Protein AF-A0A831WM06-F1 (afdb_monomer)

Nearest PDB structures (foldseek):
  4fhd-assembly1_A  TM=7.024E-01  e=6.783E-10  Geobacillus thermodenitrificans NG80-2
  4rh1-assembly1_A  TM=7.070E-01  e=7.571E-10  Geobacillus thermodenitrificans NG80-2
  4fhg-assembly1_A  TM=7.073E-01  e=1.242E-09  Geobacillus thermodenitrificans NG80-2
  4k9r-assembly1_A  TM=7.103E-01  e=2.273E-09  Geobacillus thermodenitrificans NG80-2
  3eeg-assembly1_A  TM=6.168E-01  e=1.457E-01  Cytophaga hutchinsonii ATCC 33406

pLDDT: mean 89.53, std 11.98, range [38.84, 98.44]

Solvent-accessible surface area (backbone atoms only — not comparable to full-atom values): 22049 Å² total; per-residue (Å²): 106,86,78,73,50,74,66,76,64,57,52,45,30,41,37,32,29,42,88,20,47,67,69,46,52,77,69,42,55,70,68,46,56,49,50,33,30,75,73,68,20,27,35,32,29,44,26,91,57,49,72,92,47,45,65,55,21,56,73,26,72,33,48,74,40,80,60,60,76,79,57,75,69,65,45,64,75,54,41,71,73,63,79,57,91,80,72,72,62,52,24,73,77,70,74,40,61,41,84,44,26,29,65,30,27,39,32,41,37,54,52,86,55,81,35,62,44,52,44,28,62,74,71,74,38,53,65,68,52,32,29,72,74,53,51,44,63,64,42,39,35,39,56,56,50,45,46,48,71,31,60,40,64,81,34,59,55,45,70,50,46,50,39,45,21,28,42,37,39,56,43,52,60,31,47,57,53,41,57,65,36,65,75,49,35,52,43,46,74,72,48,44,34,42,29,36,30,85,60,31,46,48,40,35,70,63,29,51,60,68,38,44,54,55,45,46,44,75,64,52,50,64,48,46,29,34,40,32,30,60,34,59,59,56,68,35,69,54,45,46,55,58,52,65,75,32,87,34,57,41,41,30,44,42,58,57,84,53,61,96,48,27,75,50,47,58,73,94,62,95,62,83,63,34,72,60,46,27,56,42,37,76,72,71,46,61,52,36,34,28,40,50,59,38,39,87,93,74,58,61,51,68,66,61,48,45,56,52,49,49,48,39,44,77,17,72,39,49,37,41,33,34,26,48,48,56,48,31,66,34,22,46,63,49,26,49,80,75,38,46,72,57,36,53,58,74,50,59,68,42,71,36,72,58,90,84,27,28,22,60,39,68,69,60,50,53,54,51,45,51,53,51,34,54,50,32,55,78,66,71,32,41,26,20,68,39,56,50,79,68,64,78,57,42,74,82,46,40,75,44,64,38,81,52,33,42,77,53,68,74,116

Mean predicted aligned error: 5.41 Å

Radius of gyration: 21.24 Å; Cα contacts (8 Å, |Δi|>4): 757; chains: 1; bounding box: 47×43×59 Å

Secondary structure (DSSP, 8-state):
-----GGGG--SEEEEEGGGHHHHHTTS-HHHHHHHHHTT-EEEEESS--GGGHHHHHHTT--EE---HHHHT--HHHHHHH----S--HHHHHT--TTTHHHHEEEEEE--S-SEEEHHHHTT--HHHHHHHH-----EEE-SEES-TT-BTT-TT---TTS-EEEEETHHHHHHHHHHSHHHHHHHHTTPPEEE-SSS-TTSHHHHHTTHHHHHHHHHTTS-EEEEE--GGGGSHHHHHHHHT-TTEEEEEE--S-GGGBTTS--S-SS--HHHHHHHHHTT--EEEEEEEE-TTTS--HHHHHHHHHHHHHTT--EEEEEE--B-HHHHHHHHTT-HHHHHHHHTT--EEETTEEES-HHHHHHHHHHHHHHHHHTT-EEEE-SSS-GGGGGGT-SS--TTSGGGG--

Foldseek 3Di:
DPADAPVNLQAQEEEEECVQQVLVCVQHPPVSLQVSLVVLRAYEYEDDDPPPCVVSNVSSVHYYHYFDPVLLQQDVLNCVVPVDPPRDQQCVVVVHDLLCQANHYEYEHEDPDAQKDQPCVSVVHDQVVCCVQKVDLFGIEGEQWQAASQQQLLQPLHQASSDYTYGHRVSLVSLLVNCPPPVNVVVLVVQFAYEYCPRYACQQSVNVSSVVVVSNCVRCAQRQYEYEHQAPNCLPPVNLVSQVNYDRYAYEHEDALVVVRRRRHHDDDSADPLVSLLVSVVSPHQYEYENPADFPPPRLDLVNLLVNVVSCVSSVHQEYEYHHRKAAPNSCVHCCVPPVVVSCRRCPQQDDDRPRITTHDQVVVLVSLVSNQVSSVVSNHFYAYDIHHNNPCRVVRGPAYDSSHSVNRPD

Structure (mmCIF, N/CA/C/O backbone):
data_AF-A0A831WM06-F1
#
_entry.id   AF-A0A831WM06-F1
#
loop_
_atom_site.group_PDB
_atom_site.id
_atom_site.type_symbol
_atom_site.label_atom_id
_atom_site.label_alt_id
_atom_site.label_comp_id
_atom_site.label_asym_id
_atom_site.label_entity_id
_atom_site.label_seq_id
_atom_site.pdbx_PDB_ins_code
_atom_site.Cartn_x
_atom_site.Cartn_y
_atom_site.Cartn_z
_atom_site.occupancy
_atom_site.B_iso_or_equiv
_atom_site.auth_seq_id
_atom_site.auth_comp_id
_atom_site.auth_asym_id
_atom_site.auth_atom_id
_atom_site.pdbx_PDB_model_num
ATOM 1 N N . MET A 1 1 ? -14.985 -14.103 0.665 1.00 51.50 1 MET A N 1
ATOM 2 C CA . MET A 1 1 ? -13.987 -14.409 1.704 1.00 51.50 1 MET A CA 1
ATOM 3 C C . MET A 1 1 ? -14.673 -14.985 2.938 1.00 51.50 1 MET A C 1
ATOM 5 O O . MET A 1 1 ? -15.662 -14.422 3.384 1.00 51.50 1 MET A O 1
ATOM 9 N N . LYS A 1 2 ? -14.197 -16.119 3.465 1.00 45.69 2 LYS A N 1
ATOM 10 C CA . LYS A 1 2 ? -14.584 -16.588 4.807 1.00 45.69 2 LYS A CA 1
ATOM 11 C C . LYS A 1 2 ? -14.132 -15.485 5.777 1.00 45.69 2 LYS A C 1
ATOM 13 O O . LYS A 1 2 ? -12.952 -15.149 5.737 1.00 45.69 2 LYS A O 1
ATOM 18 N N . GLU A 1 3 ? -15.076 -14.856 6.477 1.00 73.81 3 GLU A N 1
ATOM 19 C CA . GLU A 1 3 ? -14.891 -13.639 7.287 1.00 73.81 3 GLU A CA 1
ATOM 20 C C . GLU A 1 3 ? -13.605 -13.729 8.115 1.00 73.81 3 GLU A C 1
ATOM 22 O O . GLU A 1 3 ? -13.496 -14.591 8.989 1.00 73.81 3 GLU A O 1
ATOM 27 N N . LEU A 1 4 ? -12.606 -12.893 7.796 1.00 89.38 4 LEU A N 1
ATOM 28 C CA . LEU A 1 4 ? -11.476 -12.707 8.704 1.00 89.38 4 LEU A CA 1
ATOM 29 C C . LEU A 1 4 ? -12.058 -12.210 10.020 1.00 89.38 4 LEU A C 1
ATOM 31 O O . LEU A 1 4 ? -12.845 -11.269 10.006 1.00 89.38 4 LEU A O 1
ATOM 35 N N . LYS A 1 5 ? -11.646 -12.814 11.126 1.00 92.44 5 LYS A N 1
ATOM 36 C CA . LYS A 1 5 ? -12.000 -12.344 12.460 1.00 92.44 5 LYS A CA 1
ATOM 37 C C . LYS A 1 5 ? -10.892 -11.485 13.036 1.00 92.44 5 LYS A C 1
ATOM 39 O O . LYS A 1 5 ? -9.733 -11.577 12.617 1.00 92.44 5 LYS A O 1
ATOM 44 N N . LEU A 1 6 ? -11.217 -10.710 14.065 1.00 93.25 6 LEU A N 1
ATOM 45 C CA . LEU A 1 6 ? -10.243 -9.879 14.777 1.00 93.25 6 LEU A CA 1
ATOM 46 C C . LEU A 1 6 ? -8.982 -10.654 15.218 1.00 93.25 6 LEU A C 1
ATOM 48 O O . LEU A 1 6 ? -7.863 -10.145 15.134 1.00 93.25 6 LEU A O 1
ATOM 52 N N . GLU A 1 7 ? -9.143 -11.909 15.644 1.00 91.31 7 GLU A N 1
ATOM 53 C CA . GLU A 1 7 ? -8.046 -12.790 16.068 1.00 91.31 7 GLU A CA 1
ATOM 54 C C . GLU A 1 7 ? -7.125 -13.245 14.918 1.00 91.31 7 GLU A C 1
ATOM 56 O O . GLU A 1 7 ? -5.919 -13.414 15.122 1.00 91.31 7 GLU A O 1
ATOM 61 N N . ASP A 1 8 ? -7.636 -13.340 13.683 1.00 92.25 8 ASP A N 1
ATOM 62 C CA . ASP A 1 8 ? -6.863 -13.748 12.496 1.00 92.25 8 ASP A CA 1
ATOM 63 C C . ASP A 1 8 ? -5.811 -12.710 12.075 1.00 92.25 8 ASP A C 1
ATOM 65 O O . ASP A 1 8 ? -4.903 -12.998 11.270 1.00 92.25 8 ASP A O 1
ATOM 69 N N . LEU A 1 9 ? -5.939 -11.489 12.606 1.00 93.88 9 LEU A N 1
ATOM 70 C CA . LEU A 1 9 ? -5.010 -10.388 12.392 1.00 93.88 9 LEU A CA 1
ATOM 71 C C . LEU A 1 9 ? -3.687 -10.588 13.148 1.00 93.88 9 LEU A C 1
ATOM 73 O O . LEU A 1 9 ? -2.665 -10.046 12.725 1.00 93.88 9 LEU A O 1
ATOM 77 N N . GLY A 1 10 ? -3.678 -11.397 14.215 1.00 93.75 10 GLY A N 1
ATOM 78 C CA . GLY A 1 10 ? -2.463 -11.803 14.931 1.00 93.75 10 GLY A CA 1
ATOM 79 C C . GLY A 1 10 ? -1.869 -10.758 15.883 1.00 93.75 10 GLY A C 1
ATOM 80 O O . GLY A 1 10 ? -0.725 -10.910 16.316 1.00 93.75 10 GLY A O 1
ATOM 81 N N . TYR A 1 11 ? -2.618 -9.707 16.219 1.00 95.69 11 TYR A N 1
ATOM 82 C CA . TYR A 1 11 ? -2.205 -8.719 17.219 1.00 95.69 11 TYR A CA 1
ATOM 83 C C . TYR A 1 11 ? -2.489 -9.225 18.636 1.00 95.69 11 TYR A C 1
ATOM 85 O O . TYR A 1 11 ? -3.432 -9.973 18.860 1.00 95.69 11 TYR A O 1
ATOM 93 N N . ARG A 1 12 ? -1.673 -8.809 19.609 1.00 95.88 12 ARG A N 1
ATOM 94 C CA . ARG A 1 12 ? -1.867 -9.115 21.042 1.00 95.88 12 ARG A CA 1
ATOM 95 C C . ARG A 1 12 ? -2.475 -7.954 21.810 1.00 95.88 12 ARG A C 1
ATOM 97 O O . ARG A 1 12 ? -3.015 -8.138 22.897 1.00 95.88 12 ARG A O 1
ATOM 104 N N . VAL A 1 13 ? -2.333 -6.751 21.270 1.00 95.31 13 VAL A N 1
ATOM 105 C CA . VAL A 1 13 ? -2.811 -5.518 21.871 1.00 95.31 13 VAL A CA 1
ATOM 106 C C . VAL A 1 13 ? -3.578 -4.738 20.816 1.00 95.31 13 VAL A C 1
ATOM 108 O O . VAL A 1 13 ? -3.071 -4.514 19.717 1.00 95.31 13 VAL A O 1
ATOM 111 N N . ILE A 1 14 ? -4.783 -4.310 21.168 1.00 96.56 14 ILE A N 1
ATOM 112 C CA . ILE A 1 14 ? -5.568 -3.364 20.382 1.00 96.56 14 ILE A CA 1
ATOM 113 C C . ILE A 1 14 ? -5.686 -2.087 21.199 1.00 96.56 14 ILE A C 1
ATOM 115 O O . ILE A 1 14 ? -6.052 -2.119 22.373 1.00 96.56 14 ILE A O 1
ATOM 119 N N . VAL A 1 15 ? -5.339 -0.967 20.579 1.00 94.25 15 VAL A N 1
ATOM 120 C CA . VAL A 1 15 ? -5.447 0.369 21.165 1.00 94.25 15 VAL A CA 1
ATOM 121 C C . VAL A 1 15 ? -6.428 1.149 20.306 1.00 94.25 15 VAL A C 1
ATOM 123 O O . VAL A 1 15 ? -6.262 1.174 19.091 1.00 94.25 15 VAL A O 1
ATOM 126 N N . ILE A 1 16 ? -7.444 1.760 20.908 1.00 93.88 16 ILE A N 1
ATOM 127 C CA . ILE A 1 16 ? -8.524 2.443 20.185 1.00 93.88 16 ILE A CA 1
ATOM 128 C C . ILE A 1 16 ? -8.634 3.879 20.688 1.00 93.88 16 ILE A C 1
ATOM 130 O O . ILE A 1 16 ? -8.664 4.106 21.895 1.00 93.88 16 ILE A O 1
ATOM 134 N N . ASP A 1 17 ? -8.691 4.853 19.783 1.00 91.19 17 ASP A N 1
ATOM 135 C CA . ASP A 1 17 ? -9.073 6.216 20.160 1.00 91.19 17 ASP A CA 1
ATOM 136 C C . ASP A 1 17 ? -10.529 6.229 20.638 1.00 91.19 17 ASP A C 1
ATOM 138 O O . ASP A 1 17 ? -11.394 5.682 19.963 1.00 91.19 17 ASP A O 1
ATOM 142 N N . GLU A 1 18 ? -10.835 6.925 21.733 1.00 89.56 18 GLU A N 1
ATOM 143 C CA . GLU A 1 18 ? -12.209 7.087 22.243 1.00 89.56 18 GLU A CA 1
ATOM 144 C C . GLU A 1 18 ? -13.198 7.499 21.136 1.00 89.56 18 GLU A C 1
ATOM 146 O O . GLU A 1 18 ? -14.278 6.933 21.002 1.00 89.56 18 GLU A O 1
ATOM 151 N N . LYS A 1 19 ? -12.788 8.416 20.250 1.00 90.12 19 LYS A N 1
ATOM 152 C CA . LYS A 1 19 ? -13.611 8.889 19.121 1.00 90.12 19 LYS A CA 1
ATOM 153 C C . LYS A 1 19 ? -13.811 7.858 18.005 1.00 90.12 19 LYS A C 1
ATOM 155 O O . LYS A 1 19 ? -14.648 8.070 17.135 1.00 90.12 19 LYS A O 1
ATOM 160 N N . ALA A 1 20 ? -13.009 6.797 17.972 1.00 93.06 20 ALA A N 1
ATOM 161 C CA . ALA A 1 20 ? -13.108 5.726 16.986 1.00 93.06 20 ALA A CA 1
ATOM 162 C C . ALA A 1 20 ? -14.007 4.573 17.445 1.00 93.06 20 ALA A C 1
ATOM 164 O O . ALA A 1 20 ? -14.264 3.700 16.624 1.00 93.06 20 ALA A O 1
ATOM 165 N N . ILE A 1 21 ? -14.464 4.549 18.705 1.00 95.50 21 ILE A N 1
ATOM 166 C CA . ILE A 1 21 ? -15.175 3.401 19.288 1.00 95.50 21 ILE A CA 1
ATOM 167 C C . ILE A 1 21 ? -16.430 3.047 18.487 1.00 95.50 21 ILE A C 1
ATOM 169 O O . ILE A 1 21 ? -16.552 1.904 18.058 1.00 95.50 21 ILE A O 1
ATOM 173 N N . ASP A 1 22 ? -17.308 4.013 18.214 1.00 96.00 22 ASP A N 1
ATOM 174 C CA . ASP A 1 22 ? -18.576 3.743 17.520 1.00 96.00 22 ASP A CA 1
ATOM 175 C C . ASP A 1 22 ? -18.336 3.167 16.116 1.00 96.00 22 ASP A C 1
ATOM 177 O O . ASP A 1 22 ? -18.843 2.107 15.762 1.00 96.00 22 ASP A O 1
ATOM 181 N N . LEU A 1 23 ? -17.461 3.811 15.340 1.00 95.38 23 LEU A N 1
ATOM 182 C CA . LEU A 1 23 ? -17.094 3.357 13.995 1.00 95.38 23 LEU A CA 1
ATOM 183 C C . LEU A 1 23 ? -16.301 2.038 14.001 1.00 95.38 23 LEU A C 1
ATOM 185 O O . LEU A 1 23 ? -16.315 1.303 13.016 1.00 95.38 23 LEU A O 1
ATOM 189 N N . PHE A 1 24 ? -15.573 1.738 15.078 1.00 96.31 24 PHE A N 1
ATOM 190 C CA . PHE A 1 24 ? -14.934 0.439 15.265 1.00 96.31 24 PHE A CA 1
ATOM 191 C C . PHE A 1 24 ? -15.988 -0.648 15.487 1.00 96.31 24 PHE A C 1
ATOM 193 O O . PHE A 1 24 ? -15.891 -1.703 14.869 1.00 96.31 24 PHE A O 1
ATOM 200 N N . LEU A 1 25 ? -17.016 -0.380 16.295 1.00 96.50 25 LEU A N 1
ATOM 201 C CA . LEU A 1 25 ? -18.109 -1.315 16.573 1.00 96.50 25 LEU A CA 1
ATOM 202 C C . LEU A 1 25 ? -19.061 -1.516 15.381 1.00 96.50 25 LEU A C 1
ATOM 204 O O . LEU A 1 25 ? -19.696 -2.560 15.283 1.00 96.50 25 LEU A O 1
ATOM 208 N N . GLU A 1 26 ? -19.099 -0.590 14.416 1.00 94.56 26 GLU A N 1
ATOM 209 C CA . GLU A 1 26 ? -19.741 -0.828 13.108 1.00 94.56 26 GLU A CA 1
ATOM 210 C C . GLU A 1 26 ? -19.026 -1.909 12.276 1.00 94.56 26 GLU A C 1
ATOM 212 O O . GLU A 1 26 ? -19.631 -2.510 11.387 1.00 94.56 26 GLU A O 1
ATOM 217 N N . LYS A 1 27 ? -17.730 -2.131 12.529 1.00 92.81 27 LYS A N 1
ATOM 218 C CA . LYS A 1 27 ? -16.868 -3.058 11.776 1.00 92.81 27 LYS A CA 1
ATOM 219 C C . LYS A 1 27 ? -16.499 -4.315 12.553 1.00 92.81 27 LYS A C 1
ATOM 221 O O . LYS A 1 27 ? -16.083 -5.295 11.948 1.00 92.81 27 LYS A O 1
ATOM 226 N N . VAL A 1 28 ? -16.588 -4.274 13.878 1.00 94.81 28 VAL A N 1
ATOM 227 C CA . VAL A 1 28 ? -16.125 -5.335 14.770 1.00 94.81 28 VAL A CA 1
ATOM 228 C C . VAL A 1 28 ? -17.227 -5.671 15.751 1.00 94.81 28 VAL A C 1
ATOM 230 O O . VAL A 1 28 ? -17.634 -4.833 16.555 1.00 94.81 28 VAL A O 1
ATOM 233 N N . SER A 1 29 ? -17.683 -6.918 15.705 1.00 94.50 29 SER A N 1
ATOM 234 C CA . SER A 1 29 ? -18.722 -7.374 16.620 1.00 94.50 29 SER A CA 1
ATOM 235 C C . SER A 1 29 ? -18.209 -7.445 18.061 1.00 94.50 29 SER A C 1
ATOM 237 O O . SER A 1 29 ? -17.033 -7.714 18.328 1.00 94.50 29 SER A O 1
ATOM 239 N N . ILE A 1 30 ? -19.114 -7.254 19.020 1.00 95.19 30 ILE A N 1
ATOM 240 C CA . ILE A 1 30 ? -18.799 -7.420 20.443 1.00 95.19 30 ILE A CA 1
ATOM 241 C C . ILE A 1 30 ? -18.310 -8.846 20.747 1.00 95.19 30 ILE A C 1
ATOM 243 O O . ILE A 1 30 ? -17.380 -9.010 21.536 1.00 95.19 30 ILE A O 1
ATOM 247 N N . ASP A 1 31 ? -18.850 -9.857 20.064 1.00 94.81 31 ASP A N 1
ATOM 248 C CA . ASP A 1 31 ? -18.408 -11.249 20.194 1.00 94.81 31 ASP A CA 1
ATOM 249 C C . ASP A 1 31 ? -16.938 -11.425 19.783 1.00 94.81 31 ASP A C 1
ATOM 251 O O . ASP A 1 31 ? -16.186 -12.161 20.423 1.00 94.81 31 ASP A O 1
ATOM 255 N N . GLU A 1 32 ? -16.479 -10.735 18.737 1.00 95.94 32 GLU A N 1
ATOM 256 C CA . GLU A 1 32 ? -15.067 -10.749 18.346 1.00 95.94 32 GLU A CA 1
ATOM 257 C C . GLU A 1 32 ? -14.169 -10.054 19.366 1.00 95.94 32 GLU A C 1
ATOM 259 O O . GLU A 1 32 ? -13.084 -10.560 19.665 1.00 95.94 32 GLU A O 1
ATOM 264 N N . VAL A 1 33 ? -14.618 -8.930 19.934 1.00 96.25 33 VAL A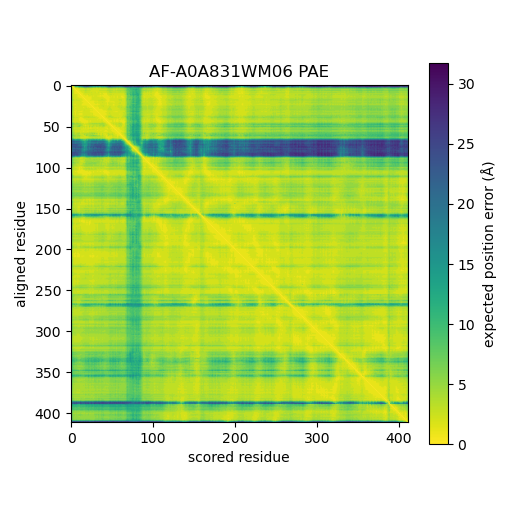 N 1
ATOM 265 C CA . VAL A 1 33 ? -13.900 -8.255 21.025 1.00 96.25 33 VAL A CA 1
ATOM 266 C C . VAL A 1 33 ? -13.785 -9.182 22.232 1.00 96.25 33 VAL A C 1
ATOM 268 O O . VAL A 1 33 ? -12.705 -9.314 22.815 1.00 96.25 33 VAL A O 1
ATOM 271 N N . GLU A 1 34 ? -14.875 -9.850 22.604 1.00 95.38 34 GLU A N 1
ATOM 272 C CA . GLU A 1 34 ? -14.886 -10.795 23.713 1.00 95.38 34 GLU A CA 1
ATOM 273 C C . GLU A 1 34 ? -13.944 -11.976 23.458 1.00 95.38 34 GLU A C 1
ATOM 275 O O . GLU A 1 34 ? -13.122 -12.293 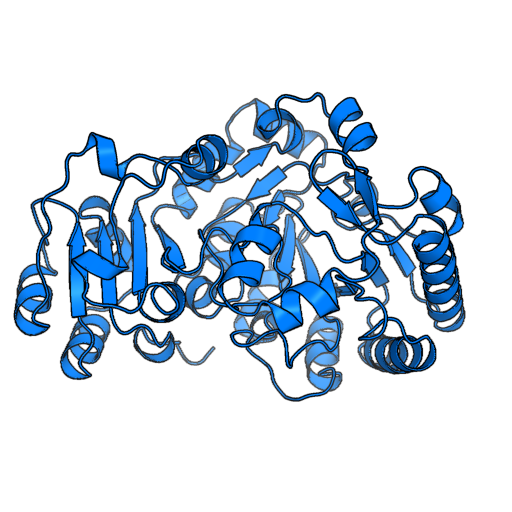24.323 1.00 95.38 34 GLU A O 1
ATOM 280 N N . ASN A 1 35 ? -14.008 -12.589 22.274 1.00 95.56 35 ASN A N 1
ATOM 281 C CA . ASN A 1 35 ? -13.132 -13.696 21.890 1.00 95.56 35 ASN A CA 1
ATOM 282 C C . ASN A 1 35 ? -11.657 -13.285 21.912 1.00 95.56 35 ASN A C 1
ATOM 284 O O . ASN A 1 35 ? -10.834 -13.981 22.507 1.00 95.56 35 ASN A O 1
ATOM 288 N N . PHE A 1 36 ? -11.328 -12.113 21.362 1.00 96.00 36 PHE A N 1
ATOM 289 C CA . PHE A 1 36 ? -9.980 -11.553 21.424 1.00 96.00 36 PHE A CA 1
ATOM 290 C C . PHE A 1 36 ? -9.479 -11.427 22.871 1.00 96.00 36 PHE A C 1
ATOM 292 O O . PHE A 1 36 ? -8.360 -11.843 23.178 1.00 96.00 36 PHE A O 1
ATOM 299 N N . CYS A 1 37 ? -10.314 -10.909 23.777 1.00 95.12 37 CYS A N 1
ATOM 300 C CA . CYS A 1 37 ? -9.963 -10.759 25.190 1.00 95.12 37 CYS A CA 1
ATOM 301 C C . CYS A 1 37 ? -9.817 -12.116 25.903 1.00 95.12 37 CYS A C 1
ATOM 303 O O . CYS A 1 37 ? -8.875 -12.309 26.674 1.00 95.12 37 CYS A O 1
ATOM 305 N N . ASN A 1 38 ? -10.718 -13.067 25.639 1.00 94.25 38 ASN A N 1
ATOM 306 C CA . ASN A 1 38 ? -10.676 -14.418 26.212 1.00 94.25 38 ASN A CA 1
ATOM 307 C C . ASN A 1 38 ? -9.429 -15.196 25.753 1.00 94.25 38 ASN A C 1
ATOM 309 O O . ASN A 1 38 ? -8.872 -15.973 26.526 1.00 94.25 38 ASN A O 1
ATOM 313 N N . ASN A 1 39 ? -8.942 -14.922 24.541 1.00 94.19 39 ASN A N 1
ATOM 314 C CA . ASN A 1 39 ? -7.727 -15.509 23.971 1.00 94.19 39 ASN A CA 1
ATOM 315 C C . ASN A 1 39 ? -6.436 -14.768 24.385 1.00 94.19 39 ASN A C 1
ATOM 317 O O . ASN A 1 39 ? -5.382 -14.935 23.770 1.00 94.19 39 ASN A O 1
ATOM 321 N N . GLY A 1 40 ? -6.493 -13.958 25.449 1.00 93.12 40 GLY A N 1
ATOM 322 C CA . GLY A 1 40 ? -5.335 -13.278 26.038 1.00 93.12 40 GLY A CA 1
ATOM 323 C C . GLY A 1 40 ? -4.940 -11.966 25.353 1.00 93.12 40 GLY A C 1
ATOM 324 O O . GLY A 1 40 ? -3.924 -11.369 25.725 1.00 93.12 40 GLY A O 1
ATOM 325 N N . GLY A 1 41 ? -5.725 -11.507 24.376 1.00 95.81 41 GLY A N 1
ATOM 326 C CA . GLY A 1 41 ? -5.603 -10.176 23.798 1.00 95.81 41 GLY A CA 1
ATOM 327 C C . GLY A 1 41 ? -5.921 -9.089 24.823 1.00 95.81 41 GLY A C 1
ATOM 328 O O . GLY A 1 41 ? -6.744 -9.278 25.718 1.00 95.81 41 GLY A O 1
ATOM 329 N N . ARG A 1 42 ? -5.254 -7.935 24.717 1.00 95.56 42 ARG A N 1
ATOM 330 C CA . ARG A 1 42 ? -5.465 -6.789 25.615 1.00 95.56 42 ARG A CA 1
ATOM 331 C C . ARG A 1 42 ? -6.033 -5.597 24.865 1.00 95.56 42 ARG A C 1
ATOM 333 O O . ARG A 1 42 ? -5.451 -5.165 23.871 1.00 95.56 42 ARG A O 1
ATOM 340 N N . LEU A 1 43 ? -7.126 -5.043 25.375 1.00 95.38 43 LEU A N 1
ATOM 341 C CA . LEU A 1 43 ? -7.796 -3.881 24.808 1.00 95.38 43 LEU A CA 1
ATOM 342 C C . LEU A 1 43 ? -7.492 -2.620 25.621 1.00 95.38 43 LEU A C 1
ATOM 344 O O . LEU A 1 43 ? -7.686 -2.592 26.833 1.00 95.38 43 LEU A O 1
ATOM 348 N N . TYR A 1 44 ? -7.049 -1.559 24.961 1.00 93.25 44 TYR A N 1
ATOM 349 C CA . TYR A 1 44 ? -6.812 -0.256 25.574 1.00 93.25 44 TYR A CA 1
ATOM 350 C C . TYR A 1 44 ? -7.584 0.824 24.830 1.00 93.25 44 TYR A C 1
ATOM 352 O O . TYR A 1 44 ? -7.743 0.753 23.612 1.00 93.25 44 TYR A O 1
ATOM 360 N N . VAL A 1 45 ? -8.004 1.849 25.564 1.00 91.06 45 VAL A N 1
ATOM 361 C CA . VAL A 1 45 ? -8.655 3.030 24.992 1.00 91.06 45 VAL A CA 1
ATOM 362 C C . VAL A 1 45 ? -7.816 4.261 25.303 1.00 91.06 45 VAL A C 1
ATOM 364 O O . VAL A 1 45 ? -7.405 4.443 26.447 1.00 91.06 45 VAL A O 1
ATOM 367 N N . LEU A 1 46 ? -7.541 5.086 24.294 1.00 88.00 46 LEU A N 1
ATOM 368 C CA . LEU A 1 46 ? -6.911 6.395 24.456 1.00 88.00 46 LEU A CA 1
ATOM 369 C C . LEU A 1 46 ? -7.998 7.465 24.533 1.00 88.00 46 LEU A C 1
ATOM 371 O O . LEU A 1 46 ? -8.722 7.683 23.562 1.00 88.00 46 LEU A O 1
ATOM 375 N N . GLY A 1 47 ? -8.100 8.129 25.680 1.00 85.00 47 GLY A N 1
ATOM 376 C CA . GLY A 1 47 ? -9.174 9.076 25.968 1.00 85.00 47 GLY A CA 1
ATOM 377 C C . GLY A 1 47 ? -9.622 8.982 27.420 1.00 85.00 47 GLY A C 1
ATOM 378 O O . GLY A 1 47 ? -8.858 8.536 28.275 1.00 85.00 47 GLY A O 1
ATOM 379 N N . ASN A 1 48 ? -10.852 9.405 27.689 1.00 86.44 48 ASN A N 1
ATOM 380 C CA . ASN A 1 48 ? -11.418 9.442 29.039 1.00 86.44 48 ASN A CA 1
ATOM 381 C C . ASN A 1 48 ? -12.545 8.423 29.234 1.00 86.44 48 ASN A C 1
ATOM 383 O O . ASN A 1 48 ? -12.751 7.948 30.351 1.00 86.44 48 ASN A O 1
ATOM 387 N N . ASP A 1 49 ? -13.250 8.064 28.161 1.00 87.56 49 ASP A N 1
ATOM 388 C CA . ASP A 1 49 ? -14.328 7.081 28.188 1.00 87.56 49 ASP A CA 1
ATOM 389 C C . ASP A 1 49 ? -14.073 5.935 27.202 1.00 87.56 49 ASP A C 1
ATOM 391 O O . ASP A 1 49 ? -13.548 6.120 26.107 1.00 87.56 49 ASP A O 1
ATOM 395 N N . ALA A 1 50 ? -14.441 4.726 27.621 1.00 89.81 50 ALA A N 1
ATOM 396 C CA . ALA A 1 50 ? -14.407 3.521 26.802 1.00 89.81 50 ALA A CA 1
ATOM 397 C C . ALA A 1 50 ? -15.798 3.100 26.310 1.00 89.81 50 ALA A C 1
ATOM 399 O O . ALA A 1 50 ? -15.893 2.097 25.606 1.00 89.81 50 ALA A O 1
ATOM 400 N N . GLY A 1 51 ? -16.867 3.809 26.693 1.00 93.44 51 GLY A N 1
ATOM 401 C CA . GLY A 1 51 ? -18.229 3.528 26.244 1.00 93.44 51 GLY A CA 1
ATOM 402 C C . GLY A 1 51 ? -18.605 2.054 26.419 1.00 93.44 51 GLY A C 1
ATOM 403 O O . GLY A 1 51 ? -18.364 1.451 27.472 1.00 93.44 51 GLY A O 1
ATOM 404 N N . GLU A 1 52 ? -19.136 1.446 25.357 1.00 93.81 52 GLU A N 1
ATOM 405 C CA . GLU A 1 52 ? -19.518 0.025 25.320 1.00 93.81 52 GLU A CA 1
ATOM 406 C C . GLU A 1 52 ? -18.339 -0.937 25.560 1.00 93.81 52 GLU A C 1
ATOM 408 O O . GLU A 1 52 ? -18.521 -2.050 26.059 1.00 93.81 52 GLU A O 1
ATOM 413 N N . LEU A 1 53 ? -17.103 -0.501 25.300 1.00 95.38 53 LEU A N 1
ATOM 414 C CA . LEU A 1 53 ? -15.900 -1.316 25.478 1.00 95.38 53 LEU A CA 1
ATOM 415 C C . LEU A 1 53 ? -15.401 -1.377 26.929 1.00 95.38 53 LEU A C 1
ATOM 417 O O . LEU A 1 53 ? -14.510 -2.171 27.241 1.00 95.38 53 LEU A O 1
ATOM 421 N N . LYS A 1 54 ? -15.970 -0.585 27.850 1.00 95.38 54 LYS A N 1
ATOM 422 C CA . LYS A 1 54 ? -15.477 -0.433 29.233 1.00 95.38 54 LYS A CA 1
ATOM 423 C C . LYS A 1 54 ? -15.315 -1.757 29.986 1.00 95.38 54 LYS A C 1
ATOM 425 O O . LYS A 1 54 ? -14.304 -1.967 30.663 1.00 95.38 54 LYS A O 1
ATOM 430 N N . ASN A 1 55 ? -16.284 -2.664 29.864 1.00 94.00 55 ASN A N 1
ATOM 431 C CA . ASN A 1 55 ? -16.228 -3.966 30.533 1.00 94.00 55 ASN A CA 1
ATOM 432 C C . ASN A 1 55 ? -15.144 -4.874 29.934 1.00 94.00 55 ASN A C 1
ATOM 434 O O . ASN A 1 55 ? -14.443 -5.559 30.681 1.00 94.00 55 ASN A O 1
ATOM 438 N N . TYR A 1 56 ? -14.951 -4.831 28.615 1.00 95.31 56 TYR A N 1
ATOM 439 C CA . TYR A 1 56 ? -13.946 -5.627 27.908 1.00 95.31 56 TYR A CA 1
ATOM 440 C C . TYR A 1 56 ? -12.528 -5.143 28.198 1.00 95.31 56 TYR A C 1
ATOM 442 O O . TYR A 1 56 ? -11.666 -5.964 28.503 1.00 95.31 56 TYR A O 1
ATOM 450 N N . VAL A 1 57 ? -12.312 -3.822 28.242 1.00 92.81 57 VAL A N 1
ATOM 451 C CA . VAL A 1 57 ? -11.042 -3.217 28.686 1.00 92.81 57 VAL A CA 1
ATOM 452 C C . VAL A 1 57 ? -10.655 -3.741 30.072 1.00 92.81 57 VAL A C 1
ATOM 454 O O . VAL A 1 57 ? -9.520 -4.169 30.286 1.00 92.81 57 VAL A O 1
ATOM 457 N N . LYS A 1 58 ? -11.605 -3.770 31.018 1.00 92.00 58 LYS A N 1
ATOM 458 C CA . LYS A 1 58 ? -11.361 -4.300 32.367 1.00 92.00 58 LYS A CA 1
ATOM 459 C C . LYS A 1 58 ? -11.087 -5.808 32.350 1.00 92.00 58 LYS A C 1
ATOM 461 O O . LYS A 1 58 ? -10.134 -6.254 32.986 1.00 92.00 58 LYS A O 1
ATOM 466 N N . LYS A 1 59 ? -11.903 -6.587 31.630 1.00 91.25 59 LYS A N 1
ATOM 467 C CA . LYS A 1 59 ? -11.795 -8.056 31.542 1.00 91.25 59 LYS A CA 1
ATOM 468 C C . LYS A 1 59 ? -10.465 -8.497 30.928 1.00 91.25 59 LYS A C 1
ATOM 470 O O . LYS A 1 59 ? -9.862 -9.447 31.412 1.00 91.25 59 LYS A O 1
ATOM 475 N N . SER A 1 60 ? -9.971 -7.776 29.924 1.00 92.19 60 SER A N 1
ATOM 476 C CA . SER A 1 60 ? -8.712 -8.083 29.238 1.00 92.19 60 SER A CA 1
ATOM 477 C C . SER A 1 60 ? -7.456 -7.672 30.023 1.00 92.19 60 SER A C 1
ATOM 479 O O . SER A 1 60 ? -6.347 -7.761 29.497 1.00 92.19 60 SER A O 1
ATOM 481 N N . GLY A 1 61 ? -7.600 -7.110 31.232 1.00 88.62 61 GLY A N 1
ATOM 482 C CA . GLY A 1 61 ? -6.492 -6.493 31.974 1.00 88.62 61 GLY A CA 1
ATOM 483 C C . GLY A 1 61 ? -5.909 -5.247 31.291 1.00 88.62 61 GLY A C 1
ATOM 484 O O . GLY A 1 61 ? -4.772 -4.855 31.570 1.00 88.62 61 GLY A O 1
ATOM 485 N N . GLY A 1 62 ? -6.669 -4.653 30.370 1.00 88.06 62 GLY A N 1
ATOM 486 C CA . GLY A 1 62 ? -6.338 -3.417 29.685 1.00 88.06 62 GLY A CA 1
ATOM 487 C C . GLY A 1 62 ? -6.661 -2.183 30.523 1.00 88.06 62 GLY A C 1
ATOM 488 O O . GLY A 1 62 ? -7.026 -2.280 31.698 1.00 88.06 62 GLY A O 1
ATOM 489 N N . ARG A 1 63 ? -6.468 -0.993 29.944 1.00 89.06 63 ARG A N 1
ATOM 490 C CA . ARG A 1 63 ? -6.685 0.288 30.637 1.00 89.06 63 ARG A CA 1
ATOM 491 C C . ARG A 1 63 ? -7.215 1.360 29.692 1.00 89.06 63 ARG A C 1
ATOM 493 O O . ARG A 1 63 ? -6.889 1.362 28.506 1.00 89.06 63 ARG A O 1
ATOM 500 N N . ILE A 1 64 ? -7.965 2.296 30.262 1.00 88.12 64 ILE A N 1
ATOM 501 C CA . ILE A 1 64 ? -8.201 3.609 29.662 1.00 88.12 64 ILE A CA 1
ATOM 502 C C . ILE A 1 64 ? -6.969 4.458 29.987 1.00 88.12 64 ILE A C 1
ATOM 504 O O . ILE A 1 64 ? -6.546 4.518 31.143 1.00 88.12 64 ILE A O 1
ATOM 508 N N . ILE A 1 65 ? -6.343 5.025 28.963 1.00 83.62 65 ILE A N 1
ATOM 509 C CA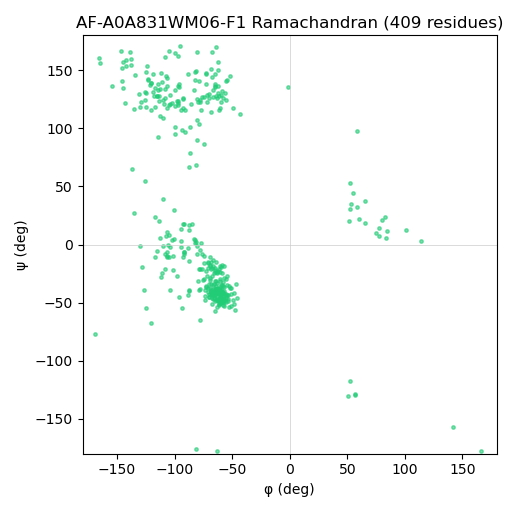 . ILE A 1 65 ? -5.149 5.857 29.070 1.00 83.62 65 ILE A CA 1
ATOM 510 C C . ILE A 1 65 ? -5.575 7.284 28.745 1.00 83.62 65 ILE A C 1
ATOM 512 O O . ILE A 1 65 ? -5.848 7.611 27.587 1.00 83.62 65 ILE A O 1
ATOM 516 N N . GLU A 1 66 ? -5.604 8.127 29.773 1.00 78.56 66 GLU A N 1
ATOM 517 C CA . GLU A 1 66 ? -5.880 9.551 29.614 1.00 78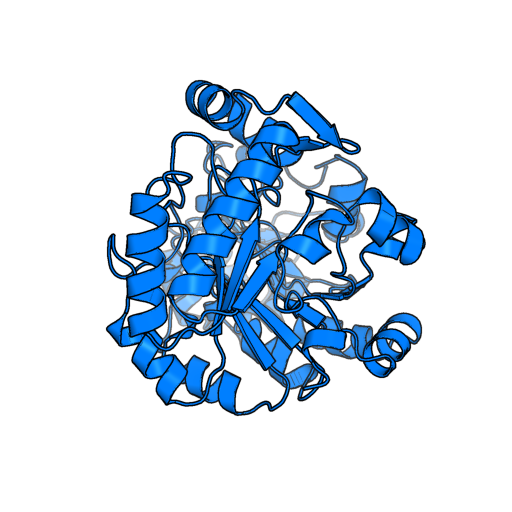.56 66 GLU A CA 1
ATOM 518 C C . GLU A 1 66 ? -4.805 10.190 28.729 1.00 78.56 66 GLU A C 1
ATOM 520 O O . GLU A 1 66 ? -3.602 10.045 28.960 1.00 78.56 66 GLU A O 1
ATOM 525 N N . THR A 1 67 ? -5.242 10.893 27.688 1.00 66.56 67 THR A N 1
ATOM 526 C CA . THR A 1 67 ? -4.367 11.622 26.764 1.00 66.56 67 THR A CA 1
ATOM 527 C C . THR A 1 67 ? -4.952 13.006 26.515 1.00 66.56 67 THR A C 1
ATOM 529 O O . THR A 1 67 ? -6.172 13.189 26.502 1.00 66.56 67 THR A O 1
ATOM 532 N N . SER A 1 68 ? -4.102 14.020 26.330 1.00 59.97 68 SER A N 1
ATOM 533 C CA . SER A 1 68 ? -4.614 15.354 26.013 1.00 59.97 68 SER A CA 1
ATOM 534 C C . SER A 1 68 ? -5.142 15.382 24.570 1.00 59.97 68 SER A C 1
ATOM 536 O O . SER A 1 68 ? -4.508 14.865 23.651 1.00 59.97 68 SER A O 1
ATOM 538 N N . GLN A 1 69 ? -6.293 16.022 24.318 1.00 49.12 69 GLN A N 1
ATOM 539 C CA . GLN A 1 69 ? -6.906 16.057 22.973 1.00 49.12 69 GLN A CA 1
ATOM 540 C C . GLN A 1 69 ? -5.962 16.586 21.873 1.00 49.12 69 GLN A C 1
ATOM 542 O O . GLN A 1 69 ? -6.098 16.220 20.708 1.00 49.12 69 GLN A O 1
ATOM 547 N N . LYS A 1 70 ? -4.996 17.442 22.236 1.00 47.41 70 LYS A N 1
ATOM 548 C CA . LYS A 1 70 ? -4.008 18.035 21.321 1.00 47.41 70 LYS A CA 1
ATOM 549 C C . LYS A 1 70 ? -2.960 17.027 20.839 1.00 47.41 70 LYS A C 1
ATOM 551 O O . LYS A 1 70 ? -2.406 17.200 19.760 1.00 47.41 70 LYS A O 1
ATOM 556 N N . GLU A 1 71 ? -2.694 15.996 21.632 1.00 49.09 71 GLU A N 1
ATOM 557 C CA . GLU A 1 71 ? -1.716 14.953 21.339 1.00 49.09 71 GLU A CA 1
ATOM 558 C C . GLU A 1 71 ? -2.300 13.925 20.342 1.00 49.09 71 GLU A C 1
ATOM 560 O O . GLU A 1 71 ? -1.612 13.551 19.389 1.00 49.09 71 GLU A O 1
ATOM 565 N N . ILE A 1 72 ? -3.590 13.568 20.478 1.00 50.41 72 ILE A N 1
ATOM 566 C CA . ILE A 1 72 ? -4.306 12.552 19.666 1.00 50.41 72 ILE A CA 1
ATOM 567 C C . ILE A 1 72 ? -4.423 12.968 18.184 1.00 50.41 72 ILE A C 1
ATOM 569 O O . ILE A 1 72 ? -4.396 12.145 17.272 1.00 50.41 72 ILE A O 1
ATOM 573 N N . LEU A 1 73 ? -4.515 14.274 17.919 1.00 43.78 73 LEU A N 1
ATOM 574 C CA . LEU A 1 73 ? -4.850 14.838 16.604 1.00 43.78 73 LEU A CA 1
ATOM 575 C C . LEU A 1 73 ? -3.674 14.944 15.618 1.00 43.78 73 LEU A C 1
ATOM 577 O O . LEU A 1 73 ? -3.845 15.446 14.503 1.00 43.78 73 LEU A O 1
ATOM 581 N N . THR A 1 74 ? -2.469 14.506 15.989 1.00 48.25 74 THR A N 1
ATOM 582 C CA . THR A 1 74 ? -1.308 14.642 15.099 1.00 48.25 74 THR A CA 1
ATOM 583 C C . THR A 1 74 ? -1.333 13.554 14.015 1.00 48.25 74 THR A C 1
ATOM 585 O O . THR A 1 74 ? -1.032 12.384 14.254 1.00 48.25 74 THR A O 1
ATOM 588 N N . ASP A 1 75 ? -1.719 13.929 12.797 1.00 49.62 75 ASP A N 1
ATOM 589 C CA . ASP A 1 75 ? -1.739 13.041 11.626 1.00 49.62 75 ASP A CA 1
ATOM 590 C C . ASP A 1 75 ? -0.338 12.509 11.253 1.00 49.62 75 ASP A C 1
ATOM 592 O O . ASP A 1 75 ? 0.671 13.198 11.446 1.00 49.62 75 ASP A O 1
ATOM 596 N N . VAL A 1 76 ? -0.249 11.307 10.668 1.00 44.69 76 VAL A N 1
ATOM 597 C CA . VAL A 1 76 ? 1.022 10.737 10.197 1.00 44.69 76 VAL A CA 1
ATOM 598 C C . VAL A 1 76 ? 1.689 11.585 9.141 1.00 44.69 76 VAL A C 1
ATOM 600 O O . VAL A 1 76 ? 2.915 11.652 9.124 1.00 44.69 76 VAL A O 1
ATOM 603 N N . THR A 1 77 ? 0.939 12.321 8.328 1.00 38.97 77 THR A N 1
ATOM 604 C CA . THR A 1 77 ? 1.516 13.297 7.397 1.00 38.97 77 THR A CA 1
ATOM 605 C C . THR A 1 77 ? 2.327 14.373 8.140 1.00 38.97 77 THR A C 1
ATOM 607 O O . THR A 1 77 ? 3.395 14.789 7.680 1.00 38.97 77 THR A O 1
ATOM 610 N N . THR A 1 78 ? 1.889 14.761 9.342 1.00 41.66 78 THR A N 1
ATOM 611 C CA . THR A 1 78 ? 2.590 15.686 10.249 1.00 41.66 78 THR A CA 1
ATOM 612 C C . THR A 1 78 ? 3.738 14.999 11.002 1.00 41.66 78 THR A C 1
ATOM 614 O O . THR A 1 78 ? 4.818 15.581 11.136 1.00 41.66 78 THR A O 1
ATOM 617 N N . LEU A 1 79 ? 3.578 13.741 11.426 1.00 48.31 79 LEU A N 1
ATOM 618 C CA . LEU A 1 79 ? 4.653 12.953 12.061 1.00 48.31 79 LEU A CA 1
ATOM 619 C C . LEU A 1 79 ? 5.814 12.681 11.088 1.00 48.31 79 LEU A C 1
ATOM 621 O O . LEU A 1 79 ? 6.986 12.829 11.437 1.00 48.31 79 LEU A O 1
ATOM 625 N N . VAL A 1 80 ? 5.484 12.394 9.828 1.00 39.81 80 VAL A N 1
ATOM 626 C CA . VAL A 1 80 ? 6.417 12.251 8.707 1.00 39.81 80 VAL A CA 1
ATOM 627 C C . VAL A 1 80 ? 7.233 13.514 8.476 1.00 39.81 80 VAL A C 1
ATOM 629 O O . VAL A 1 80 ? 8.422 13.424 8.169 1.00 39.81 80 VAL A O 1
ATOM 632 N N . ARG A 1 81 ? 6.599 14.684 8.584 1.00 38.91 81 ARG A N 1
ATOM 633 C CA . ARG A 1 81 ? 7.254 15.976 8.358 1.00 38.91 81 ARG A CA 1
ATOM 634 C C . ARG A 1 81 ? 8.170 16.383 9.510 1.00 38.91 81 ARG A C 1
ATOM 636 O O . ARG A 1 81 ? 9.148 17.081 9.273 1.00 38.91 81 ARG A O 1
ATOM 643 N N . THR A 1 82 ? 7.873 15.966 10.741 1.00 41.31 82 THR A N 1
ATOM 644 C CA . THR A 1 82 ? 8.487 16.556 11.943 1.00 41.31 82 THR A CA 1
ATOM 645 C C . THR A 1 82 ? 9.537 15.687 12.636 1.00 41.31 82 THR A C 1
ATOM 647 O O . THR A 1 82 ? 10.231 16.203 13.511 1.00 41.31 82 THR A O 1
ATOM 650 N N . LYS A 1 83 ? 9.682 14.396 12.279 1.00 40.16 83 LYS A N 1
ATOM 651 C CA . LYS A 1 83 ? 10.584 13.430 12.956 1.00 40.16 83 LYS A CA 1
ATOM 652 C C . LYS A 1 83 ? 10.398 13.363 14.489 1.00 40.16 83 LYS A C 1
ATOM 654 O O . LYS A 1 83 ? 11.293 12.923 15.207 1.00 40.16 83 LYS A O 1
ATOM 659 N N . LYS A 1 84 ? 9.253 13.807 15.019 1.00 38.84 84 LYS A N 1
ATOM 660 C CA . LYS A 1 84 ? 8.957 13.830 16.458 1.00 38.84 84 LYS A CA 1
ATOM 661 C C . LYS A 1 84 ? 7.806 12.874 16.760 1.00 38.84 84 LYS A C 1
ATOM 663 O O . LYS A 1 84 ? 6.645 13.260 16.726 1.00 38.84 84 LYS A O 1
ATOM 668 N N . HIS A 1 85 ? 8.144 11.631 17.097 1.00 45.97 85 HIS A N 1
ATOM 669 C CA . HIS A 1 85 ? 7.231 10.699 17.759 1.00 45.97 85 HIS A CA 1
ATOM 670 C C . HIS A 1 85 ? 7.086 11.130 19.225 1.00 45.97 85 HIS A C 1
ATOM 672 O O . HIS A 1 85 ? 7.858 10.709 20.077 1.00 45.97 85 HIS A O 1
ATOM 678 N N . LYS A 1 86 ? 6.166 12.053 19.518 1.00 49.22 86 LYS A N 1
ATOM 679 C CA . LYS A 1 86 ? 5.929 12.560 20.884 1.00 49.22 86 LYS A CA 1
ATOM 680 C C . LYS A 1 86 ? 4.526 12.246 21.414 1.00 49.22 86 LYS A C 1
ATOM 682 O O . LYS A 1 86 ? 4.039 12.969 22.267 1.00 49.22 86 LYS A O 1
ATOM 687 N N . PHE A 1 87 ? 3.870 11.210 20.895 1.00 55.78 87 PHE A N 1
ATOM 688 C CA . PHE A 1 87 ? 2.531 10.845 21.361 1.00 55.78 87 PHE A CA 1
ATOM 689 C C . PHE A 1 87 ? 2.581 9.783 22.469 1.00 55.78 87 PHE A C 1
ATOM 691 O O . PHE A 1 87 ? 2.091 10.013 23.566 1.00 55.78 87 PHE A O 1
ATOM 698 N N . LEU A 1 88 ? 3.246 8.649 22.220 1.00 66.62 88 LEU A N 1
ATOM 699 C CA . LEU A 1 88 ? 3.346 7.543 23.173 1.00 66.62 88 LEU A CA 1
ATOM 700 C C . LEU A 1 88 ? 4.614 6.716 22.899 1.00 66.62 88 LEU A C 1
ATOM 702 O O . LEU A 1 88 ? 4.898 6.394 21.744 1.00 66.62 88 LEU A O 1
ATOM 706 N N . ASP A 1 89 ? 5.357 6.340 23.942 1.00 77.75 89 ASP A N 1
ATOM 707 C CA . ASP A 1 89 ? 6.366 5.275 23.850 1.00 77.75 89 ASP A CA 1
ATOM 708 C C . ASP A 1 89 ? 5.641 3.926 23.945 1.00 77.75 89 ASP A C 1
ATOM 710 O O . ASP A 1 89 ? 5.400 3.408 25.035 1.00 77.75 89 ASP A O 1
ATOM 714 N N . TRP A 1 90 ? 5.234 3.383 22.795 1.00 84.81 90 TRP A N 1
ATOM 715 C CA . TRP A 1 90 ? 4.441 2.152 22.702 1.00 84.81 90 TRP A CA 1
ATOM 716 C C . TRP A 1 90 ? 5.087 0.976 23.434 1.00 84.81 90 TRP A C 1
ATOM 718 O O . TRP A 1 90 ? 4.413 0.243 24.158 1.00 84.81 90 TRP A O 1
ATOM 728 N N . SER A 1 91 ? 6.402 0.811 23.285 1.00 83.38 91 SER A N 1
ATOM 729 C CA . SER A 1 91 ? 7.144 -0.244 23.969 1.00 83.38 91 SER A CA 1
ATOM 730 C C . SER A 1 91 ? 7.043 -0.129 25.482 1.00 83.38 91 SER A C 1
ATOM 732 O O . SER A 1 91 ? 6.700 -1.101 26.155 1.00 83.38 91 SER A O 1
ATOM 734 N N . LYS A 1 92 ? 7.301 1.064 26.024 1.00 84.12 92 LYS A N 1
ATOM 735 C CA . LYS A 1 92 ? 7.286 1.301 27.466 1.00 84.12 92 LYS A CA 1
ATOM 736 C C . LYS A 1 92 ? 5.874 1.232 28.038 1.00 84.12 92 LYS A C 1
ATOM 738 O O . LYS A 1 92 ? 5.683 0.622 29.086 1.00 84.12 92 LYS A O 1
ATOM 743 N N . THR A 1 93 ? 4.893 1.819 27.356 1.00 83.00 93 THR A N 1
ATOM 744 C CA . THR A 1 93 ? 3.501 1.863 27.824 1.00 83.00 93 THR A CA 1
ATOM 745 C C . THR A 1 93 ? 2.886 0.471 27.918 1.00 83.00 93 THR A C 1
ATOM 747 O O . THR A 1 93 ? 2.173 0.183 28.879 1.00 83.00 93 THR A O 1
ATOM 750 N N . PHE A 1 94 ? 3.180 -0.409 26.957 1.00 84.12 94 PHE A N 1
ATOM 751 C CA . PHE A 1 94 ? 2.561 -1.737 26.883 1.00 84.12 94 PHE A CA 1
ATOM 752 C C . PHE A 1 94 ? 3.488 -2.886 27.302 1.00 84.12 94 PHE A C 1
ATOM 754 O O . PHE A 1 94 ? 3.060 -4.039 27.305 1.00 84.12 94 PHE A O 1
ATOM 761 N N . GLY A 1 95 ? 4.737 -2.593 27.682 1.00 84.56 95 GLY A N 1
ATOM 762 C CA . GLY A 1 95 ? 5.723 -3.602 28.079 1.00 84.56 95 GLY A CA 1
ATOM 763 C C . GLY A 1 95 ? 6.114 -4.539 26.932 1.00 84.56 95 GLY A C 1
ATOM 764 O O . GLY A 1 95 ? 6.274 -5.739 27.140 1.00 84.56 95 GLY A O 1
ATOM 765 N N . ILE A 1 96 ? 6.215 -4.005 25.714 1.00 86.50 96 ILE A N 1
ATOM 766 C CA . ILE A 1 96 ? 6.493 -4.757 24.484 1.00 86.50 96 ILE A CA 1
ATOM 767 C C . ILE A 1 96 ? 7.895 -4.398 23.984 1.00 86.50 96 ILE A C 1
ATOM 769 O O . ILE A 1 96 ? 8.278 -3.230 24.007 1.00 86.50 96 ILE A O 1
ATOM 773 N N . ASP A 1 97 ? 8.661 -5.383 23.499 1.00 87.25 97 ASP A N 1
ATOM 774 C CA . ASP A 1 97 ? 9.952 -5.117 22.845 1.00 87.25 97 ASP A CA 1
ATOM 775 C C . ASP A 1 97 ? 9.731 -4.118 21.691 1.00 87.25 97 ASP A C 1
ATOM 777 O O . ASP A 1 97 ? 8.924 -4.424 20.802 1.00 87.25 97 ASP A O 1
ATOM 781 N N . PRO A 1 98 ? 10.442 -2.969 21.653 1.00 83.62 98 PRO A N 1
ATOM 782 C CA . PRO A 1 98 ? 10.361 -1.990 20.568 1.00 83.62 98 PRO A CA 1
ATOM 783 C C . PRO A 1 98 ? 10.426 -2.605 19.164 1.00 83.62 98 PRO A C 1
ATOM 785 O O . PRO A 1 98 ? 9.754 -2.146 18.247 1.00 83.62 98 PRO A O 1
ATOM 788 N N . LYS A 1 99 ? 11.188 -3.691 18.969 1.00 83.12 99 LYS A N 1
ATOM 789 C CA . LYS A 1 99 ? 11.301 -4.379 17.668 1.00 83.12 99 LYS A CA 1
ATOM 790 C C . LYS A 1 99 ? 10.031 -5.142 17.275 1.00 83.12 99 LYS A C 1
ATOM 792 O O . LYS A 1 99 ? 9.890 -5.553 16.123 1.00 83.12 99 LYS A O 1
ATOM 797 N N . SER A 1 100 ? 9.120 -5.364 18.209 1.00 87.06 100 SER A N 1
ATOM 798 C CA . SER A 1 100 ? 7.924 -6.185 18.040 1.00 87.06 100 SER A CA 1
ATOM 799 C C . SER A 1 100 ? 6.619 -5.391 18.141 1.00 87.06 100 SER A C 1
ATOM 801 O O . SER A 1 100 ? 5.564 -5.956 17.860 1.00 87.06 100 SER A O 1
ATOM 803 N N . VAL A 1 101 ? 6.667 -4.093 18.472 1.00 86.69 101 VAL A N 1
ATOM 804 C CA . VAL A 1 101 ? 5.477 -3.226 18.588 1.00 86.69 101 VAL A CA 1
ATOM 805 C C . VAL A 1 101 ? 4.602 -3.330 17.342 1.00 86.69 101 VAL A C 1
ATOM 807 O O . VAL A 1 101 ? 3.432 -3.690 17.441 1.00 86.69 101 VAL A O 1
ATOM 810 N N . LYS A 1 102 ? 5.186 -3.124 16.159 1.00 86.75 102 LYS A N 1
ATOM 811 C CA . LYS A 1 102 ? 4.481 -3.185 14.874 1.00 86.75 102 LYS A CA 1
ATOM 812 C C . LYS A 1 102 ? 3.667 -4.464 14.638 1.00 86.75 102 LYS A C 1
ATOM 814 O O . LYS A 1 102 ? 2.607 -4.396 14.019 1.00 86.75 102 LYS A O 1
ATOM 819 N N . SER A 1 103 ? 4.180 -5.615 15.076 1.00 87.94 103 SER A N 1
ATOM 820 C CA . SER A 1 103 ? 3.546 -6.925 14.875 1.00 87.94 103 SER A CA 1
ATOM 821 C C . SER A 1 103 ? 2.637 -7.345 16.029 1.00 87.94 103 SER A C 1
ATOM 823 O O . SER A 1 103 ? 1.946 -8.344 15.902 1.00 87.94 103 SER A O 1
ATOM 825 N N . ASN A 1 104 ? 2.667 -6.637 17.162 1.00 93.19 104 ASN A N 1
ATOM 826 C CA . ASN A 1 104 ? 1.884 -6.986 18.349 1.00 93.19 104 ASN A CA 1
ATOM 827 C C . ASN A 1 104 ? 0.758 -5.994 18.636 1.00 93.19 104 ASN A C 1
ATOM 829 O O . ASN A 1 104 ? -0.214 -6.388 19.273 1.00 93.19 104 ASN A O 1
ATOM 833 N N . ILE A 1 105 ? 0.877 -4.745 18.181 1.00 93.81 105 ILE A N 1
ATOM 834 C CA . ILE A 1 105 ? -0.094 -3.686 18.448 1.00 93.81 105 ILE A CA 1
ATOM 835 C C . ILE A 1 105 ? -0.797 -3.259 17.157 1.00 93.81 105 ILE A C 1
ATOM 837 O O . ILE A 1 105 ? -0.145 -2.820 16.201 1.00 93.81 105 ILE A O 1
ATOM 841 N N . LEU A 1 106 ? -2.127 -3.347 17.173 1.00 96.12 106 LEU A N 1
ATOM 842 C CA . LEU A 1 106 ? -3.011 -2.673 16.229 1.00 96.12 106 LEU A CA 1
ATOM 843 C C . LEU A 1 106 ? -3.535 -1.394 16.882 1.00 96.12 106 LEU A C 1
ATOM 845 O O . LEU A 1 106 ? -4.134 -1.441 17.956 1.00 96.12 106 LEU A O 1
ATOM 849 N N . TYR A 1 107 ? -3.314 -0.258 16.230 1.00 94.81 107 TYR A N 1
ATOM 850 C CA . TYR A 1 107 ? -3.861 1.024 16.650 1.00 94.81 107 TYR A CA 1
ATOM 851 C C . TYR A 1 107 ? -5.033 1.411 15.746 1.00 94.81 107 TYR A C 1
ATOM 853 O O . TYR A 1 107 ? -4.895 1.521 14.530 1.00 94.81 107 TYR A O 1
ATOM 861 N N . VAL A 1 108 ? -6.198 1.597 16.348 1.00 95.75 108 VAL A N 1
ATOM 862 C CA . VAL A 1 108 ? -7.439 2.008 15.704 1.00 95.75 108 VAL A CA 1
ATOM 863 C C . VAL A 1 108 ? -7.602 3.504 15.956 1.00 95.75 108 VAL A C 1
ATOM 865 O O . VAL A 1 108 ? -8.058 3.929 17.019 1.00 95.75 108 VAL A O 1
ATOM 868 N N . LYS A 1 109 ? -7.151 4.306 14.990 1.00 92.19 109 LYS A N 1
ATOM 869 C CA . LYS A 1 109 ? -7.037 5.761 15.118 1.00 92.19 109 LYS A CA 1
ATOM 870 C C . LYS A 1 109 ? -8.211 6.458 14.449 1.00 92.19 109 LYS A C 1
ATOM 872 O O . LYS A 1 109 ? -8.503 6.180 13.285 1.00 92.19 109 LYS A O 1
ATOM 877 N N . TYR A 1 110 ? -8.833 7.417 15.125 1.00 91.00 110 TYR A N 1
ATOM 878 C CA . TYR A 1 110 ? -9.847 8.266 14.501 1.00 91.00 110 TYR A CA 1
ATOM 879 C C . TYR A 1 110 ? -9.174 9.324 13.619 1.00 91.00 110 TYR A C 1
ATOM 881 O O . TYR A 1 110 ? -8.469 10.204 14.119 1.00 91.00 110 TYR A O 1
ATOM 889 N N . THR A 1 111 ? -9.395 9.286 12.301 1.00 88.94 111 THR A N 1
ATOM 890 C CA . THR A 1 111 ? -8.823 10.288 11.394 1.00 88.94 111 THR A CA 1
ATOM 891 C C . THR A 1 111 ? -9.759 11.473 11.148 1.00 88.94 111 THR A C 1
ATOM 893 O O . THR A 1 111 ? -10.909 11.345 10.718 1.00 88.94 111 THR A O 1
ATOM 896 N N . GLN A 1 112 ? -9.226 12.671 11.387 1.00 86.75 112 GLN A N 1
ATOM 897 C CA . GLN A 1 112 ? -9.800 13.948 10.942 1.00 86.75 112 GLN A CA 1
ATOM 898 C C . GLN A 1 112 ? -8.987 14.578 9.807 1.00 86.75 112 GLN A C 1
ATOM 900 O O . GLN A 1 112 ? -9.391 15.584 9.230 1.00 86.75 112 GLN A O 1
ATOM 905 N N . ALA A 1 113 ? -7.823 14.009 9.502 1.00 86.12 113 ALA A N 1
ATOM 906 C CA . ALA A 1 113 ? -6.917 14.559 8.517 1.00 86.12 113 ALA A CA 1
ATOM 907 C C . ALA A 1 113 ? -7.347 14.201 7.095 1.00 86.12 113 ALA A C 1
ATOM 909 O O . ALA A 1 113 ? -8.184 13.329 6.851 1.00 86.12 113 ALA A O 1
ATOM 910 N N . SER A 1 114 ? -6.756 14.904 6.137 1.00 91.94 114 SER A N 1
ATOM 911 C CA . SER A 1 114 ? -6.874 14.524 4.740 1.00 91.94 114 SER A CA 1
ATOM 912 C C . SER A 1 114 ? -6.172 13.192 4.503 1.00 91.94 114 SER A C 1
ATOM 914 O O . SER A 1 114 ? -5.035 12.993 4.919 1.00 91.94 114 SER A O 1
ATOM 916 N N . VAL A 1 115 ? -6.855 12.302 3.800 1.00 94.44 115 VAL A N 1
ATOM 917 C CA . VAL A 1 115 ? -6.373 10.971 3.435 1.00 94.44 115 VAL A CA 1
ATOM 918 C C . VAL A 1 115 ? -5.971 10.902 1.963 1.00 94.44 115 VAL A C 1
ATOM 920 O O . VAL A 1 115 ? -5.306 9.945 1.568 1.00 94.44 115 VAL A O 1
ATOM 923 N N . ILE A 1 116 ? -6.305 11.927 1.163 1.00 96.31 116 ILE A N 1
ATOM 924 C CA . ILE A 1 116 ? -5.810 12.131 -0.204 1.00 96.31 116 ILE A CA 1
ATOM 925 C C . ILE A 1 116 ? -4.768 13.251 -0.246 1.00 96.31 116 ILE A C 1
ATOM 927 O O . ILE A 1 116 ? -5.044 14.413 0.037 1.00 96.31 116 ILE A O 1
ATOM 931 N N . THR A 1 117 ? -3.558 12.919 -0.683 1.00 94.06 117 THR A N 1
ATOM 932 C CA . THR A 1 117 ? -2.440 13.865 -0.783 1.00 94.06 117 THR A CA 1
ATOM 933 C C . THR A 1 117 ? -2.029 14.098 -2.236 1.00 94.06 117 THR A C 1
ATOM 935 O O . THR A 1 117 ? -1.807 13.138 -2.973 1.00 94.06 117 THR A O 1
ATOM 938 N N . ASP A 1 118 ? -1.858 15.369 -2.624 1.00 94.94 118 ASP A N 1
ATOM 939 C CA . ASP A 1 118 ? -1.105 15.764 -3.825 1.00 94.94 118 ASP A CA 1
ATOM 940 C C . ASP A 1 118 ? 0.397 15.741 -3.499 1.00 94.94 118 ASP A C 1
ATOM 942 O O . ASP A 1 118 ? 0.899 16.574 -2.737 1.00 94.94 118 ASP A O 1
ATOM 946 N N . LEU A 1 119 ? 1.116 14.746 -4.023 1.00 92.69 119 LEU A N 1
ATOM 947 C CA . LEU A 1 119 ? 2.521 14.493 -3.697 1.00 92.69 119 LEU A CA 1
ATOM 948 C C . LEU A 1 119 ? 3.450 15.689 -3.975 1.00 92.69 119 LEU A C 1
ATOM 950 O O . LEU A 1 119 ? 4.222 16.034 -3.077 1.00 92.69 119 LEU A O 1
ATOM 954 N N . PRO A 1 120 ? 3.414 16.340 -5.154 1.00 93.19 120 PRO A N 1
ATOM 955 C CA . PRO A 1 120 ? 4.140 17.585 -5.395 1.00 93.19 120 PRO A CA 1
ATOM 956 C C . PRO A 1 120 ? 3.938 18.631 -4.294 1.00 93.19 120 PRO A C 1
ATOM 958 O O . PRO A 1 120 ? 4.917 19.099 -3.709 1.00 93.19 120 PRO A O 1
ATOM 961 N N . SER A 1 121 ? 2.685 18.931 -3.933 1.00 91.19 121 SER A N 1
ATOM 962 C CA . SER A 1 121 ? 2.373 19.896 -2.873 1.00 91.19 121 SER A CA 1
ATOM 963 C C . SER A 1 121 ? 2.887 19.451 -1.507 1.00 91.19 121 SER A C 1
ATOM 965 O O . SER A 1 121 ? 3.386 20.274 -0.745 1.00 91.19 121 SER A O 1
ATOM 967 N N . PHE A 1 122 ? 2.835 18.154 -1.196 1.00 89.00 122 PHE A N 1
ATOM 968 C CA . PHE A 1 122 ? 3.402 17.615 0.042 1.00 89.00 122 PHE A CA 1
ATOM 969 C C . PHE A 1 122 ? 4.912 17.888 0.162 1.00 89.00 122 PHE A C 1
ATOM 971 O O . PHE A 1 122 ? 5.398 18.248 1.240 1.00 89.00 122 PHE A O 1
ATOM 978 N N . PHE A 1 123 ? 5.642 17.773 -0.950 1.00 87.38 123 PHE A N 1
ATOM 979 C CA . PHE A 1 123 ? 7.069 18.094 -1.032 1.00 87.38 123 PHE A CA 1
ATOM 980 C C . PHE A 1 123 ? 7.365 19.589 -1.237 1.00 87.38 123 PHE A C 1
ATOM 982 O O . PHE A 1 123 ? 8.536 19.942 -1.353 1.00 87.38 123 PHE A O 1
ATOM 989 N N . ASN A 1 124 ? 6.345 20.455 -1.247 1.00 91.50 124 ASN A N 1
ATOM 990 C CA . ASN A 1 124 ? 6.452 21.883 -1.562 1.00 91.50 124 ASN A CA 1
ATOM 991 C C . ASN A 1 124 ? 7.116 22.138 -2.933 1.00 91.50 124 ASN A C 1
ATOM 993 O O . ASN A 1 124 ? 7.996 22.985 -3.052 1.00 91.50 124 ASN A O 1
ATOM 997 N N . MET A 1 125 ? 6.713 21.377 -3.956 1.00 92.88 125 MET A N 1
ATOM 998 C CA . MET A 1 125 ? 7.229 21.459 -5.329 1.00 92.88 125 MET A CA 1
ATOM 999 C C . MET A 1 125 ? 6.089 21.690 -6.327 1.00 92.88 125 MET A C 1
ATOM 1001 O O . MET A 1 125 ? 4.957 21.252 -6.097 1.00 92.88 125 MET A O 1
ATOM 1005 N N . SER A 1 126 ? 6.391 22.307 -7.477 1.00 95.38 126 SER A N 1
ATOM 1006 C CA . SER A 1 126 ? 5.492 22.224 -8.639 1.00 95.38 126 SER A CA 1
ATOM 1007 C C . SER A 1 126 ? 5.461 20.791 -9.189 1.00 95.38 126 SER A C 1
ATOM 1009 O O . SER A 1 126 ? 6.320 19.967 -8.862 1.00 95.38 126 SER A O 1
ATOM 1011 N N . TYR A 1 127 ? 4.486 20.463 -10.042 1.00 94.56 127 TYR A N 1
ATOM 1012 C CA . TYR A 1 127 ? 4.437 19.128 -10.646 1.00 94.56 127 TYR A CA 1
ATOM 1013 C C . TYR A 1 127 ? 5.619 18.883 -11.594 1.00 94.56 127 TYR A C 1
ATOM 1015 O O . TYR A 1 127 ? 6.202 17.801 -11.592 1.00 94.56 127 TYR A O 1
ATOM 1023 N N . GLU A 1 128 ? 6.024 19.902 -12.347 1.00 93.62 128 GLU A N 1
ATOM 1024 C CA . GLU A 1 128 ? 7.172 19.861 -13.253 1.00 93.62 128 GLU A CA 1
ATOM 1025 C C . GLU A 1 128 ? 8.477 19.669 -12.475 1.00 93.62 128 GLU A C 1
ATOM 1027 O O . GLU A 1 128 ? 9.315 18.846 -12.853 1.00 93.62 128 GLU A O 1
ATOM 1032 N N . GLU A 1 129 ? 8.642 20.381 -11.354 1.00 92.94 129 GLU A N 1
ATOM 1033 C CA . GLU A 1 129 ? 9.789 20.194 -10.468 1.00 92.94 129 GLU A CA 1
ATOM 1034 C C . GLU A 1 129 ? 9.780 18.795 -9.843 1.00 92.94 129 GLU A C 1
ATOM 1036 O O . GLU A 1 129 ? 10.816 18.126 -9.825 1.00 92.94 129 GLU A O 1
ATOM 1041 N N . TYR A 1 130 ? 8.620 18.322 -9.380 1.00 91.38 130 TYR A N 1
ATOM 1042 C CA . TYR A 1 130 ? 8.466 16.981 -8.826 1.00 91.38 130 TYR A CA 1
ATOM 1043 C C . TYR A 1 130 ? 8.882 15.911 -9.841 1.00 91.38 130 TYR A C 1
ATOM 1045 O O . TYR A 1 130 ? 9.712 15.062 -9.515 1.00 91.38 130 TYR A O 1
ATOM 1053 N N . ILE A 1 131 ? 8.400 15.983 -11.087 1.00 89.75 131 ILE A N 1
ATOM 1054 C CA . ILE A 1 131 ? 8.815 15.062 -12.154 1.00 89.75 131 ILE A CA 1
ATOM 1055 C C . ILE A 1 131 ? 10.319 15.183 -12.402 1.00 89.75 131 ILE A C 1
ATOM 1057 O O . ILE A 1 131 ? 11.001 14.169 -12.462 1.00 89.75 131 ILE A O 1
ATOM 1061 N N . LYS A 1 132 ? 10.871 16.395 -12.499 1.00 87.44 132 LYS A N 1
ATOM 1062 C CA . LYS A 1 132 ? 12.302 16.593 -12.775 1.00 87.44 132 LYS A CA 1
ATOM 1063 C C . LYS A 1 132 ? 13.204 16.038 -11.668 1.00 87.44 132 LYS A C 1
ATOM 1065 O O . LYS A 1 132 ? 14.253 15.471 -11.964 1.00 87.44 132 LYS A O 1
ATOM 1070 N N . ARG A 1 133 ? 12.833 16.233 -10.401 1.00 84.94 133 ARG A N 1
ATOM 1071 C CA . ARG A 1 133 ? 13.660 15.870 -9.237 1.00 84.94 133 ARG A CA 1
ATOM 1072 C C . ARG A 1 133 ? 13.455 14.437 -8.787 1.00 84.94 133 ARG A C 1
ATOM 1074 O O . ARG A 1 133 ? 14.414 13.795 -8.367 1.00 84.94 133 ARG A O 1
ATOM 1081 N N . LYS A 1 134 ? 12.209 13.965 -8.814 1.00 85.00 134 LYS A N 1
ATOM 1082 C CA . LYS A 1 134 ? 11.877 12.603 -8.418 1.00 85.00 134 LYS A CA 1
ATOM 1083 C C . LYS A 1 134 ? 12.018 11.660 -9.599 1.00 85.00 134 LYS A C 1
ATOM 1085 O O . LYS A 1 134 ? 12.630 10.629 -9.392 1.00 85.00 134 LYS A O 1
ATOM 1090 N N . ASP A 1 135 ? 11.613 12.030 -10.822 1.00 87.06 135 ASP A N 1
ATOM 1091 C CA . ASP A 1 135 ? 11.466 11.182 -12.038 1.00 87.06 135 ASP A CA 1
ATOM 1092 C C . ASP A 1 135 ? 10.115 10.410 -12.080 1.00 87.06 135 ASP A C 1
ATOM 1094 O O . ASP A 1 135 ? 10.015 9.269 -12.558 1.00 87.06 135 ASP A O 1
ATOM 1098 N N . CYS A 1 136 ? 9.109 10.939 -11.360 1.00 88.69 136 CYS A N 1
ATOM 1099 C CA . CYS A 1 136 ? 7.861 10.269 -10.971 1.00 88.69 136 CYS A CA 1
ATOM 1100 C C . CYS A 1 136 ? 6.657 11.046 -11.474 1.00 88.69 136 CYS A C 1
ATOM 1102 O O . CYS A 1 136 ? 6.619 12.264 -11.336 1.00 88.69 136 CYS A O 1
ATOM 1104 N N . TYR A 1 137 ? 5.626 10.333 -11.913 1.00 91.06 137 TYR A N 1
ATOM 1105 C CA . TYR A 1 137 ? 4.363 10.938 -12.332 1.00 91.06 137 TYR A CA 1
ATOM 1106 C C . TYR A 1 137 ? 3.222 10.729 -11.336 1.00 91.06 137 TYR A C 1
ATOM 1108 O O . TYR A 1 137 ? 2.153 11.308 -11.522 1.00 91.06 137 TYR A O 1
ATOM 1116 N N . LEU A 1 138 ? 3.444 9.931 -10.283 1.00 92.56 138 LEU A N 1
ATOM 1117 C CA . LEU A 1 138 ? 2.467 9.726 -9.218 1.00 92.56 138 LEU A CA 1
ATOM 1118 C C . LEU A 1 138 ? 2.105 11.069 -8.587 1.00 92.56 138 LEU A C 1
ATOM 1120 O O . LEU A 1 138 ? 2.988 11.801 -8.143 1.00 92.56 138 LEU A O 1
ATOM 1124 N N . ARG A 1 139 ? 0.807 11.367 -8.549 1.00 95.25 139 ARG A N 1
ATOM 1125 C CA . ARG A 1 139 ? 0.312 12.667 -8.109 1.00 95.25 139 ARG A CA 1
ATOM 1126 C C . ARG A 1 139 ? -0.608 12.559 -6.904 1.00 95.25 139 ARG A C 1
ATOM 1128 O O . ARG A 1 139 ? -0.215 12.976 -5.822 1.00 95.25 139 ARG A O 1
ATOM 1135 N N . LEU A 1 140 ? -1.782 11.958 -7.080 1.00 97.62 140 LEU A N 1
ATOM 1136 C CA . LEU A 1 140 ? -2.751 11.765 -6.006 1.00 97.62 140 LEU A CA 1
ATOM 1137 C C . LEU A 1 140 ? -2.539 10.405 -5.342 1.00 97.62 140 LEU A C 1
ATOM 1139 O O . LEU A 1 140 ? -2.553 9.374 -6.016 1.00 97.62 140 LEU A O 1
ATOM 1143 N N . ILE A 1 141 ? -2.359 10.403 -4.023 1.00 96.50 141 ILE A N 1
ATOM 1144 C CA . ILE A 1 141 ? -2.303 9.177 -3.221 1.00 96.50 141 ILE A CA 1
ATOM 1145 C C . ILE A 1 141 ? -3.386 9.184 -2.151 1.00 96.50 141 ILE A C 1
ATOM 1147 O O . ILE A 1 141 ? -3.570 10.196 -1.486 1.00 96.50 141 ILE A O 1
ATOM 1151 N N . ALA A 1 142 ? -4.055 8.053 -1.961 1.00 96.75 142 ALA A N 1
ATOM 1152 C CA . ALA A 1 142 ? -4.958 7.784 -0.854 1.00 96.75 142 ALA A CA 1
ATOM 1153 C C . ALA A 1 142 ? -4.306 6.803 0.130 1.00 96.75 142 ALA A C 1
ATOM 1155 O O . ALA A 1 142 ? -3.601 5.874 -0.279 1.00 96.75 142 ALA A O 1
ATOM 1156 N N . HIS A 1 143 ? -4.536 6.992 1.428 1.00 91.50 143 HIS A N 1
ATOM 1157 C CA . HIS A 1 143 ? -4.045 6.082 2.462 1.00 91.50 143 HIS A CA 1
ATOM 1158 C C . HIS A 1 143 ? -5.063 5.930 3.598 1.00 91.50 143 HIS A C 1
ATOM 1160 O O . HIS A 1 143 ? -5.445 6.907 4.228 1.00 91.50 143 HIS A O 1
ATOM 1166 N N . GLY A 1 144 ? -5.492 4.691 3.857 1.00 93.38 144 GLY A N 1
ATOM 1167 C CA . GLY A 1 144 ? -6.389 4.339 4.971 1.00 93.38 144 GLY A CA 1
ATOM 1168 C C . GLY A 1 144 ? -5.670 3.697 6.162 1.00 93.38 144 GLY A C 1
ATOM 1169 O O . GLY A 1 144 ? -6.304 3.262 7.116 1.00 93.38 144 GLY A O 1
ATOM 1170 N N . MET A 1 145 ? -4.341 3.605 6.103 1.00 93.38 145 MET A N 1
ATOM 1171 C CA . MET A 1 145 ? -3.510 3.044 7.166 1.00 93.38 145 MET A CA 1
ATOM 1172 C C . MET A 1 145 ? -2.188 3.783 7.268 1.00 93.38 145 MET A C 1
ATOM 1174 O O . MET A 1 145 ? -1.668 4.302 6.274 1.00 93.38 145 MET A O 1
ATOM 1178 N N . GLU A 1 146 ? -1.592 3.686 8.446 1.00 88.62 146 GLU A N 1
ATOM 1179 C CA . GLU A 1 146 ? -0.220 4.069 8.722 1.00 88.62 146 GLU A CA 1
ATOM 1180 C C . GLU A 1 146 ? 0.564 2.799 9.093 1.00 88.62 146 GLU A C 1
ATOM 1182 O O . GLU A 1 146 ? 0.074 1.943 9.820 1.00 88.62 146 GLU A O 1
ATOM 1187 N N . ASN A 1 147 ? 1.792 2.675 8.587 1.00 87.38 147 ASN A N 1
ATOM 1188 C CA . ASN A 1 147 ? 2.698 1.547 8.834 1.00 87.38 147 ASN A CA 1
ATOM 1189 C C . ASN A 1 147 ? 2.151 0.155 8.430 1.00 87.38 147 ASN A C 1
ATOM 1191 O O . ASN A 1 147 ? 1.465 -0.528 9.175 1.00 87.38 147 ASN A O 1
ATOM 1195 N N . CYS A 1 148 ? 2.533 -0.327 7.245 1.00 90.81 148 CYS A N 1
ATOM 1196 C CA . CYS A 1 148 ? 2.043 -1.600 6.695 1.00 90.81 148 CYS A CA 1
ATOM 1197 C C . CYS A 1 148 ? 2.476 -2.843 7.507 1.00 90.81 148 CYS A C 1
ATOM 1199 O O . CYS A 1 148 ? 3.680 -2.968 7.760 1.00 90.81 148 CYS A O 1
ATOM 1201 N N . PRO A 1 149 ? 1.593 -3.826 7.790 1.00 91.44 149 PRO A N 1
ATOM 1202 C CA . PRO A 1 149 ? 1.932 -5.015 8.589 1.00 91.44 149 PRO A CA 1
ATOM 1203 C C . PRO A 1 149 ? 2.897 -5.998 7.901 1.00 91.44 149 PRO A C 1
ATOM 1205 O O . PRO A 1 149 ? 3.560 -6.793 8.567 1.00 91.44 149 PRO A O 1
ATOM 1208 N N . HIS A 1 150 ? 3.054 -5.916 6.575 1.00 91.25 150 HIS A N 1
ATOM 1209 C CA . HIS A 1 150 ? 3.835 -6.865 5.768 1.00 91.25 150 HIS A CA 1
ATOM 1210 C C . HIS A 1 150 ? 5.323 -6.987 6.141 1.00 91.25 150 HIS A C 1
ATOM 1212 O O . HIS A 1 150 ? 5.959 -7.979 5.795 1.00 91.25 150 HIS A O 1
ATOM 1218 N N . SER A 1 151 ? 5.887 -6.001 6.847 1.00 87.75 151 SER A N 1
ATOM 1219 C CA . SER A 1 151 ? 7.256 -6.058 7.390 1.00 87.75 151 SER A CA 1
ATOM 1220 C C . SER A 1 151 ? 8.343 -6.407 6.355 1.00 87.75 151 SER A C 1
ATOM 1222 O O . SER A 1 151 ? 9.325 -7.072 6.678 1.00 87.75 151 SER A O 1
ATOM 1224 N N . CYS A 1 152 ? 8.181 -5.955 5.105 1.00 90.06 152 CYS A N 1
ATOM 1225 C CA . CYS A 1 152 ? 9.192 -6.136 4.064 1.00 90.06 152 CYS A CA 1
ATOM 1226 C C . CYS A 1 152 ? 10.468 -5.377 4.438 1.00 90.06 152 CYS A C 1
ATOM 1228 O O . CYS A 1 152 ? 10.416 -4.172 4.697 1.00 90.06 152 CYS A O 1
ATOM 1230 N N . ILE A 1 153 ? 11.616 -6.053 4.420 1.00 88.12 153 ILE A N 1
ATOM 1231 C CA . ILE A 1 153 ? 12.875 -5.461 4.899 1.00 88.12 153 ILE A CA 1
ATOM 1232 C C . ILE A 1 153 ? 13.266 -4.219 4.085 1.00 88.12 153 ILE A C 1
ATOM 1234 O O . ILE A 1 153 ? 13.702 -3.221 4.640 1.00 88.12 153 ILE A O 1
ATOM 1238 N N . TYR A 1 154 ? 13.040 -4.241 2.772 1.00 89.12 154 TYR A N 1
ATOM 1239 C CA . TYR A 1 154 ? 13.456 -3.204 1.826 1.00 89.12 154 TYR A CA 1
ATOM 1240 C C . TYR A 1 154 ? 12.423 -2.070 1.696 1.00 89.12 154 TYR A C 1
ATOM 1242 O O . TYR A 1 154 ? 12.456 -1.287 0.746 1.00 89.12 154 TYR A O 1
ATOM 1250 N N . CYS A 1 155 ? 11.442 -2.008 2.600 1.00 89.94 155 CYS A N 1
ATOM 1251 C CA . CYS A 1 155 ? 10.327 -1.079 2.495 1.00 89.94 155 CYS A CA 1
ATOM 1252 C C . CYS A 1 155 ? 10.781 0.376 2.681 1.00 89.94 155 CYS A C 1
ATOM 1254 O O . CYS A 1 155 ? 11.130 0.797 3.783 1.00 89.94 155 CYS A O 1
ATOM 1256 N N . TYR A 1 156 ? 10.672 1.179 1.620 1.00 86.94 156 TYR A N 1
ATOM 1257 C CA . TYR A 1 156 ? 10.939 2.621 1.679 1.00 86.94 156 TYR A CA 1
ATOM 1258 C C . TYR A 1 156 ? 9.903 3.390 2.513 1.00 86.94 156 TYR A C 1
ATOM 1260 O O . TYR A 1 156 ? 10.147 4.526 2.923 1.00 86.94 156 TYR A O 1
ATOM 1268 N N . ALA A 1 157 ? 8.714 2.820 2.712 1.00 85.25 157 ALA A N 1
ATOM 1269 C CA . ALA A 1 157 ? 7.622 3.463 3.431 1.00 85.25 157 ALA A CA 1
ATOM 1270 C C . ALA A 1 157 ? 7.621 3.141 4.931 1.00 85.25 157 ALA A C 1
ATOM 1272 O O . ALA A 1 157 ? 6.828 3.737 5.655 1.00 85.25 157 ALA A O 1
ATOM 1273 N N . ASN A 1 158 ? 8.491 2.237 5.404 1.00 74.06 158 ASN A N 1
ATOM 1274 C CA . ASN A 1 158 ? 8.518 1.843 6.810 1.00 74.06 158 ASN A CA 1
ATOM 1275 C C . ASN A 1 158 ? 8.788 3.068 7.690 1.00 74.06 158 ASN A C 1
ATOM 1277 O O . ASN A 1 158 ? 9.783 3.747 7.480 1.00 74.06 158 ASN A O 1
ATOM 1281 N N . TYR A 1 159 ? 7.909 3.376 8.641 1.00 67.44 159 TYR A N 1
ATOM 1282 C CA . TYR A 1 159 ? 8.099 4.547 9.501 1.00 67.44 159 TYR A CA 1
ATOM 1283 C C . TYR A 1 159 ? 9.125 4.227 10.577 1.00 67.44 159 TYR A C 1
ATOM 1285 O O . TYR A 1 159 ? 10.228 4.760 10.556 1.00 67.44 159 TYR A O 1
ATOM 1293 N N . ALA A 1 160 ? 8.770 3.289 11.451 1.00 71.19 160 ALA A N 1
ATOM 1294 C CA . ALA A 1 160 ? 9.652 2.684 12.427 1.00 71.19 160 ALA A CA 1
ATOM 1295 C C . ALA A 1 160 ? 8.989 1.404 12.976 1.00 71.19 160 ALA A C 1
ATOM 1297 O O . ALA A 1 160 ? 7.772 1.225 12.878 1.00 71.19 160 ALA A O 1
ATOM 1298 N N . TYR A 1 161 ? 9.789 0.469 13.493 1.00 73.12 161 TYR A N 1
ATOM 1299 C CA . TYR A 1 161 ? 9.279 -0.806 14.029 1.00 73.12 161 TYR A CA 1
ATOM 1300 C C . TYR A 1 161 ? 8.663 -0.683 15.427 1.00 73.12 161 TYR A C 1
ATOM 1302 O O . TYR A 1 161 ? 7.864 -1.537 15.808 1.00 73.12 161 TYR A O 1
ATOM 1310 N N . ASP A 1 162 ? 9.031 0.374 16.146 1.00 74.81 162 ASP A N 1
ATOM 1311 C CA . ASP A 1 162 ? 8.510 0.782 17.454 1.00 74.81 162 ASP A CA 1
ATOM 1312 C C . ASP A 1 162 ? 7.200 1.584 17.345 1.00 74.81 162 ASP A C 1
ATOM 1314 O O . ASP A 1 162 ? 6.661 2.047 18.347 1.00 74.81 162 ASP A O 1
ATOM 1318 N N . VAL A 1 163 ? 6.664 1.713 16.129 1.00 83.19 163 VAL A N 1
ATOM 1319 C CA . VAL A 1 163 ? 5.348 2.284 15.841 1.00 83.19 163 VAL A CA 1
ATOM 1320 C C . VAL A 1 163 ? 4.403 1.140 15.454 1.00 83.19 163 VAL A C 1
ATOM 1322 O O . VAL A 1 163 ? 4.806 0.259 14.684 1.00 83.19 163 VAL A O 1
ATOM 1325 N N . PRO A 1 164 ? 3.158 1.114 15.965 1.00 89.12 164 PRO A N 1
ATOM 1326 C CA . PRO A 1 164 ? 2.180 0.073 15.654 1.00 89.12 164 PRO A CA 1
ATOM 1327 C C . PRO A 1 164 ? 1.788 0.060 14.172 1.00 89.12 164 PRO A C 1
ATOM 1329 O O . PRO A 1 164 ? 2.126 0.967 13.408 1.00 89.12 164 PRO A O 1
ATOM 1332 N N . THR A 1 165 ? 1.068 -0.986 13.766 1.00 91.75 165 THR A N 1
ATOM 1333 C CA . THR A 1 165 ? 0.226 -0.899 12.564 1.00 91.75 165 THR A CA 1
ATOM 1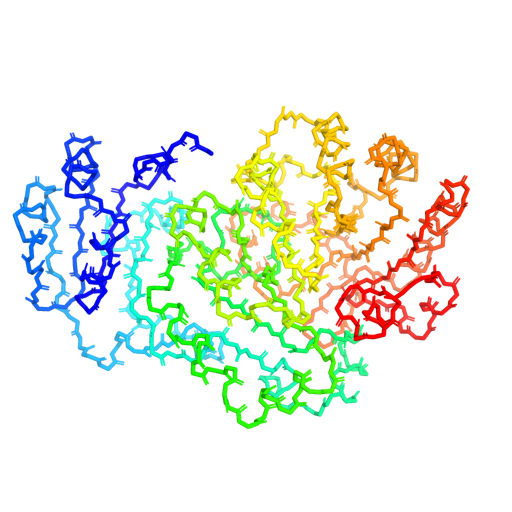334 C C . THR A 1 165 ? -0.999 -0.064 12.927 1.00 91.75 165 THR A C 1
ATOM 1336 O O . THR A 1 165 ? -1.668 -0.392 13.904 1.00 91.75 165 THR A O 1
ATOM 1339 N N . THR A 1 166 ? -1.303 0.985 12.164 1.00 92.62 166 THR A N 1
ATOM 1340 C CA . THR A 1 166 ? -2.447 1.866 12.438 1.00 92.62 166 THR A CA 1
ATOM 1341 C C . THR A 1 166 ? -3.480 1.770 11.325 1.00 92.62 166 THR A C 1
ATOM 1343 O O . THR A 1 166 ? -3.150 1.992 10.158 1.00 92.62 166 THR A O 1
ATOM 1346 N N . VAL A 1 167 ? -4.739 1.521 11.676 1.00 95.38 167 VAL A N 1
ATOM 1347 C CA . VAL A 1 167 ? -5.883 1.701 10.775 1.00 95.38 167 VAL A CA 1
ATOM 1348 C C . VAL A 1 167 ? -6.538 3.056 11.034 1.00 95.38 167 VAL A C 1
ATOM 1350 O O . VAL A 1 167 ? -6.701 3.465 12.184 1.00 95.38 167 VAL A O 1
ATOM 1353 N N . LEU A 1 168 ? -6.878 3.771 9.959 1.00 94.62 168 LEU A N 1
ATOM 1354 C CA . LEU A 1 168 ? -7.525 5.077 10.028 1.00 94.62 168 LEU A CA 1
ATOM 1355 C C . LEU A 1 168 ? -9.042 4.907 9.943 1.00 94.62 168 LEU A C 1
ATOM 1357 O O . LEU A 1 168 ? -9.617 4.790 8.863 1.00 94.62 168 LEU A O 1
ATOM 1361 N N . ILE A 1 169 ? -9.702 4.920 11.091 1.00 94.06 169 ILE A N 1
ATOM 1362 C CA . ILE A 1 169 ? -11.159 4.927 11.185 1.00 94.06 169 ILE A CA 1
ATOM 1363 C C . ILE A 1 169 ? -11.691 6.305 10.781 1.00 94.06 169 ILE A C 1
ATOM 1365 O O . ILE A 1 169 ? -11.031 7.311 11.029 1.00 94.06 169 ILE A O 1
ATOM 1369 N N . ASN A 1 170 ? -12.874 6.356 10.156 1.00 94.69 170 ASN A N 1
ATOM 1370 C CA . ASN A 1 170 ? -13.443 7.513 9.437 1.00 94.69 170 ASN A CA 1
ATOM 1371 C C . ASN A 1 170 ? -12.854 7.756 8.023 1.00 94.69 170 ASN A C 1
ATOM 1373 O O . ASN A 1 170 ? -13.201 8.741 7.366 1.00 94.69 170 ASN A O 1
ATOM 1377 N N . PHE A 1 171 ? -12.015 6.846 7.504 1.00 96.06 171 PHE A N 1
ATOM 1378 C CA . PHE A 1 171 ? -11.402 6.934 6.166 1.00 96.06 171 PHE A CA 1
ATOM 1379 C C . PHE A 1 171 ? -12.413 7.230 5.048 1.00 96.06 171 PHE A C 1
ATOM 1381 O O . PHE A 1 171 ? -12.210 8.165 4.273 1.00 96.06 171 PHE A O 1
ATOM 1388 N N . LYS A 1 172 ? -13.539 6.507 5.010 1.00 97.00 172 LYS A N 1
ATOM 1389 C CA . LYS A 1 172 ? -14.609 6.685 4.014 1.00 97.00 172 LYS A CA 1
ATOM 1390 C C . LYS A 1 172 ? -15.111 8.128 3.923 1.00 97.00 172 LYS A C 1
ATOM 1392 O O . LYS A 1 172 ? -15.205 8.689 2.833 1.00 97.00 172 LYS A O 1
ATOM 1397 N N . ASN A 1 173 ? -15.421 8.748 5.061 1.00 96.88 173 ASN A N 1
ATOM 1398 C CA . ASN A 1 173 ? -15.921 10.122 5.085 1.00 96.88 173 ASN A CA 1
ATOM 1399 C C . ASN A 1 173 ? -14.818 11.120 4.722 1.00 96.88 173 ASN A C 1
ATOM 1401 O O . ASN A 1 173 ? -15.073 12.050 3.959 1.00 96.88 173 ASN A O 1
ATOM 1405 N N . ARG A 1 174 ? -13.572 10.883 5.162 1.00 96.75 174 ARG A N 1
ATOM 1406 C CA . ARG A 1 174 ? -12.432 11.717 4.754 1.00 96.75 174 ARG A CA 1
ATOM 1407 C C . ARG A 1 174 ? -12.207 11.696 3.243 1.00 96.75 174 ARG A C 1
ATOM 1409 O O . ARG A 1 174 ? -11.940 12.750 2.674 1.00 96.75 174 ARG A O 1
ATOM 1416 N N . ILE A 1 175 ? -12.371 10.548 2.577 1.00 97.69 175 ILE A N 1
ATOM 1417 C CA . ILE A 1 175 ? -12.311 10.467 1.108 1.00 97.69 175 ILE A CA 1
ATOM 1418 C C . ILE A 1 175 ? -13.418 11.322 0.485 1.00 97.69 175 ILE A C 1
ATOM 1420 O O . ILE A 1 175 ? -13.121 12.101 -0.418 1.00 97.69 175 ILE A O 1
ATOM 1424 N N . LYS A 1 176 ? -14.669 11.209 0.968 1.00 98.12 176 LYS A N 1
ATOM 1425 C CA . LYS A 1 176 ? -15.813 11.988 0.447 1.00 98.12 176 LYS A CA 1
ATOM 1426 C C . LYS A 1 176 ? -15.535 13.485 0.501 1.00 98.12 176 LYS A C 1
ATOM 1428 O O . LYS A 1 176 ? -15.805 14.191 -0.464 1.00 98.12 176 LYS A O 1
ATOM 1433 N N . GLU A 1 177 ? -14.982 13.960 1.611 1.00 97.88 177 GLU A N 1
ATOM 1434 C CA . GLU A 1 177 ? -14.590 15.360 1.755 1.00 97.88 177 GLU A CA 1
ATOM 1435 C C . GLU A 1 177 ? -13.418 15.721 0.836 1.00 97.88 177 GLU A C 1
ATOM 1437 O O . GLU A 1 177 ? -13.456 16.738 0.143 1.00 97.88 177 GLU A O 1
ATOM 1442 N N . ASP A 1 178 ? -12.383 14.880 0.787 1.00 97.81 178 ASP A N 1
ATOM 1443 C CA . ASP A 1 178 ? -11.167 15.179 0.039 1.00 97.81 178 ASP A CA 1
ATOM 1444 C C . ASP A 1 178 ? -11.392 15.269 -1.471 1.00 97.81 178 ASP A C 1
ATOM 1446 O O . ASP A 1 178 ? -10.828 16.158 -2.108 1.00 97.81 178 ASP A O 1
ATOM 1450 N N . ILE A 1 179 ? -12.238 14.411 -2.051 1.00 97.88 179 ILE A N 1
ATOM 1451 C CA . ILE A 1 179 ? -12.542 14.465 -3.491 1.00 97.88 179 ILE A CA 1
ATOM 1452 C C . ILE A 1 179 ? -13.332 15.721 -3.888 1.00 97.88 179 ILE A C 1
ATOM 1454 O O . ILE A 1 179 ? -13.321 16.097 -5.060 1.00 97.88 179 ILE A O 1
ATOM 1458 N N . GLN A 1 180 ? -14.000 16.385 -2.935 1.00 97.62 180 GLN A N 1
ATOM 1459 C CA . GLN A 1 180 ? -14.716 17.643 -3.177 1.00 97.62 180 GLN A CA 1
ATOM 1460 C C . GLN A 1 180 ? -13.826 18.877 -3.017 1.00 97.62 180 GLN A C 1
ATOM 1462 O O . GLN A 1 180 ? -14.198 19.956 -3.480 1.00 97.62 180 GLN A O 1
ATOM 1467 N N . ARG A 1 181 ? -12.635 18.744 -2.418 1.00 97.19 181 ARG A N 1
ATOM 1468 C CA . ARG A 1 181 ? -11.681 19.855 -2.313 1.00 97.19 181 ARG A CA 1
ATOM 1469 C C . ARG A 1 181 ? -11.253 20.299 -3.700 1.00 97.19 181 ARG A C 1
ATOM 1471 O O . ARG A 1 181 ? -10.820 19.489 -4.516 1.00 97.19 181 ARG A O 1
ATOM 1478 N N . GLU A 1 182 ? -11.316 21.599 -3.950 1.00 97.31 182 GLU A N 1
ATOM 1479 C CA . GLU A 1 182 ? -11.178 22.153 -5.296 1.00 97.31 182 GLU A CA 1
ATOM 1480 C C . GLU A 1 182 ? -9.862 21.776 -5.989 1.00 97.31 182 GLU A C 1
ATOM 1482 O O . GLU A 1 182 ? -9.857 21.399 -7.162 1.00 97.31 182 GLU A O 1
ATOM 1487 N N . ASN A 1 183 ? -8.747 21.773 -5.253 1.00 95.38 183 ASN A N 1
ATOM 1488 C CA . ASN A 1 183 ? -7.456 21.355 -5.795 1.00 95.38 183 ASN A CA 1
ATOM 1489 C C . ASN A 1 183 ? -7.447 19.870 -6.205 1.00 95.38 183 ASN A C 1
ATOM 1491 O O . ASN A 1 183 ? -6.904 19.538 -7.254 1.00 95.38 183 ASN A O 1
ATOM 1495 N N . ILE A 1 184 ? -8.066 18.985 -5.419 1.00 97.88 184 ILE A N 1
ATOM 1496 C CA . ILE A 1 184 ? -8.141 17.546 -5.708 1.00 97.88 184 ILE A CA 1
ATOM 1497 C C . ILE A 1 184 ? -9.121 17.287 -6.854 1.00 97.88 184 ILE A C 1
ATOM 1499 O O . ILE A 1 184 ? -8.765 16.625 -7.829 1.00 97.88 184 ILE A O 1
ATOM 1503 N N . LYS A 1 185 ? -10.315 17.884 -6.790 1.00 98.00 185 LYS A N 1
ATOM 1504 C CA . LYS A 1 185 ? -11.348 17.805 -7.828 1.00 98.00 185 LYS A CA 1
ATOM 1505 C C . LYS A 1 185 ? -10.820 18.247 -9.193 1.00 98.00 185 LYS A C 1
ATOM 1507 O O . LYS A 1 185 ? -11.055 17.569 -10.191 1.00 98.00 185 LYS A O 1
ATOM 1512 N N . LYS A 1 186 ? -10.043 19.336 -9.242 1.00 97.94 186 LYS A N 1
ATOM 1513 C CA . LYS A 1 186 ? -9.379 19.806 -10.467 1.00 97.94 186 LYS A CA 1
ATOM 1514 C C . LYS A 1 186 ? -8.412 18.764 -11.033 1.00 97.94 186 LYS A C 1
ATOM 1516 O O . LYS A 1 186 ? -8.410 18.536 -12.238 1.00 97.94 186 LYS A O 1
ATOM 1521 N N . LEU A 1 187 ? -7.598 18.128 -10.191 1.00 97.81 187 LEU A N 1
ATOM 1522 C CA . LEU A 1 187 ? -6.642 17.105 -10.631 1.00 97.81 187 LEU A CA 1
ATOM 1523 C C . LEU A 1 187 ? -7.341 15.834 -11.127 1.00 97.81 187 LEU A C 1
ATOM 1525 O O . LEU A 1 187 ? -6.943 15.286 -12.155 1.00 97.81 187 LEU A O 1
ATOM 1529 N N . ILE A 1 188 ? -8.418 15.419 -10.460 1.00 97.69 188 ILE A N 1
ATOM 1530 C CA . ILE A 1 188 ? -9.289 14.336 -10.933 1.00 97.69 188 ILE A CA 1
ATOM 1531 C C . ILE A 1 188 ? -9.868 14.689 -12.311 1.00 97.69 188 ILE A C 1
ATOM 1533 O O . ILE A 1 188 ? -9.768 13.891 -13.239 1.00 97.69 188 ILE A O 1
ATOM 1537 N N . GLY A 1 189 ? -10.387 15.911 -12.483 1.00 96.94 189 GLY A N 1
ATOM 1538 C CA . GLY A 1 189 ? -10.914 16.401 -13.764 1.00 96.94 189 GLY A CA 1
ATOM 1539 C C . GLY A 1 189 ? -9.869 16.489 -14.885 1.00 96.94 189 GLY A C 1
ATOM 1540 O O . GLY A 1 189 ? -10.209 16.378 -16.056 1.00 96.94 189 GLY A O 1
ATOM 1541 N N . GLN A 1 190 ? -8.585 16.622 -14.542 1.00 96.19 190 GLN A N 1
ATOM 1542 C CA . GLN A 1 190 ? -7.460 16.544 -15.486 1.00 96.19 190 GLN A CA 1
ATOM 1543 C C . GLN A 1 190 ? -7.037 15.102 -15.820 1.00 96.19 190 GLN A C 1
ATOM 1545 O O . GLN A 1 190 ? -6.062 14.902 -16.552 1.00 96.19 190 GLN A O 1
ATOM 1550 N N . GLY A 1 191 ? -7.734 14.105 -15.270 1.00 96.12 191 GLY A N 1
ATOM 1551 C CA . GLY A 1 191 ? -7.523 12.691 -15.546 1.00 96.12 191 GLY A CA 1
ATOM 1552 C C . GLY A 1 191 ? -6.418 12.027 -14.724 1.00 96.12 191 GLY A C 1
ATOM 1553 O O . GLY A 1 191 ? -6.025 10.909 -15.066 1.00 96.12 191 GLY A O 1
ATOM 1554 N N . TYR A 1 192 ? -5.898 12.674 -13.672 1.00 97.19 192 TYR A N 1
ATOM 1555 C CA . TYR A 1 192 ? -4.918 12.038 -12.787 1.00 97.19 192 TYR A CA 1
ATOM 1556 C C . TYR A 1 192 ? -5.579 10.940 -11.946 1.00 97.19 192 TYR A C 1
ATOM 1558 O O . TYR A 1 192 ? -6.593 11.212 -11.300 1.00 97.19 192 TYR A O 1
ATOM 1566 N N . PRO A 1 193 ? -5.009 9.722 -11.910 1.00 97.31 193 PRO A N 1
ATOM 1567 C CA . PRO A 1 193 ? -5.559 8.654 -11.094 1.00 97.31 193 PRO A CA 1
ATOM 1568 C C . PRO A 1 193 ? -5.303 8.900 -9.604 1.00 97.31 193 PRO A C 1
ATOM 1570 O O . PRO A 1 193 ? -4.248 9.422 -9.227 1.00 97.31 193 PRO A O 1
ATOM 1573 N N . ILE A 1 194 ? -6.227 8.455 -8.754 1.00 98.25 194 ILE A N 1
ATOM 1574 C CA . ILE A 1 194 ? -5.995 8.327 -7.313 1.00 98.25 194 ILE A CA 1
ATOM 1575 C C . ILE A 1 194 ? -5.341 6.966 -7.067 1.00 98.25 194 ILE A C 1
ATOM 1577 O O . ILE A 1 194 ? -5.891 5.926 -7.424 1.00 98.25 194 ILE A O 1
ATOM 1581 N N . ASN A 1 195 ? -4.146 6.960 -6.480 1.00 97.69 195 ASN A N 1
ATOM 1582 C CA . ASN A 1 195 ? -3.439 5.729 -6.140 1.00 97.69 195 ASN A CA 1
ATOM 1583 C C . ASN A 1 195 ? -3.669 5.355 -4.675 1.00 97.69 195 ASN A C 1
ATOM 1585 O O . ASN A 1 195 ? -3.301 6.123 -3.789 1.00 97.69 195 ASN A O 1
ATOM 1589 N N . ILE A 1 196 ? -4.176 4.157 -4.414 1.00 97.19 196 ILE A N 1
ATOM 1590 C CA . ILE A 1 196 ? -4.136 3.533 -3.091 1.00 97.19 196 ILE A CA 1
ATOM 1591 C C . ILE A 1 196 ? -3.122 2.387 -3.127 1.00 97.19 196 ILE A C 1
ATOM 1593 O O . ILE A 1 196 ? -3.094 1.600 -4.070 1.00 97.19 196 ILE A O 1
ATOM 1597 N N . GLY A 1 197 ? -2.253 2.298 -2.118 1.00 94.56 197 GLY A N 1
ATOM 1598 C CA . GLY A 1 197 ? -1.189 1.286 -2.102 1.00 94.56 197 GLY A CA 1
ATOM 1599 C C . GLY A 1 197 ? 0.244 1.800 -2.200 1.00 94.56 197 GLY A C 1
ATOM 1600 O O . GLY A 1 197 ? 1.193 1.021 -2.264 1.00 94.56 197 GLY A O 1
ATOM 1601 N N . SER A 1 198 ? 0.430 3.122 -2.223 1.00 90.25 198 SER A N 1
ATOM 1602 C CA . SER A 1 198 ? 1.758 3.729 -2.373 1.00 90.25 198 SER A CA 1
ATOM 1603 C C . SER A 1 198 ? 2.664 3.554 -1.144 1.00 90.25 198 SER A C 1
ATOM 1605 O O . SER A 1 198 ? 3.878 3.441 -1.288 1.00 90.25 198 SER A O 1
ATOM 1607 N N . ILE A 1 199 ? 2.115 3.545 0.072 1.00 88.75 199 ILE A N 1
ATOM 1608 C CA . ILE A 1 199 ? 2.904 3.486 1.324 1.00 88.75 199 ILE A CA 1
ATOM 1609 C C . ILE A 1 199 ? 2.449 2.383 2.288 1.00 88.75 199 ILE A C 1
ATOM 1611 O O . ILE A 1 199 ? 3.217 1.957 3.151 1.00 88.75 199 ILE A O 1
ATOM 1615 N N . THR A 1 200 ? 1.227 1.892 2.120 1.00 92.81 200 THR A N 1
ATOM 1616 C CA . THR A 1 200 ? 0.625 0.799 2.884 1.00 92.81 200 THR A CA 1
ATOM 1617 C C . THR A 1 200 ? -0.139 -0.116 1.942 1.00 92.81 200 THR A C 1
ATOM 1619 O O . THR A 1 200 ? -0.520 0.324 0.866 1.00 92.81 200 THR A O 1
ATOM 1622 N N . ASP A 1 201 ? -0.311 -1.391 2.295 1.00 96.19 201 ASP A N 1
ATOM 1623 C CA . ASP A 1 201 ? -0.935 -2.364 1.395 1.00 96.19 201 ASP A CA 1
ATOM 1624 C C . ASP A 1 201 ? -2.455 -2.456 1.631 1.00 96.19 201 ASP A C 1
ATOM 1626 O O . ASP A 1 201 ? -2.866 -2.851 2.730 1.00 96.19 201 ASP A O 1
ATOM 1630 N N . PRO A 1 202 ? -3.289 -2.124 0.628 1.00 96.50 202 PRO A N 1
ATOM 1631 C CA . PRO A 1 202 ? -4.738 -2.075 0.774 1.00 96.50 202 PRO A CA 1
ATOM 1632 C C . PRO A 1 202 ? -5.378 -3.468 0.823 1.00 96.50 202 PRO A C 1
ATOM 1634 O O . PRO A 1 202 ? -6.544 -3.580 1.172 1.00 96.50 202 PRO A O 1
ATOM 1637 N N . PHE A 1 203 ? -4.616 -4.528 0.533 1.00 96.50 203 PHE A N 1
ATOM 1638 C CA . PHE A 1 203 ? -5.041 -5.920 0.674 1.00 96.50 203 PHE A CA 1
ATOM 1639 C C . PHE A 1 203 ? -4.254 -6.671 1.757 1.00 96.50 203 PHE A C 1
ATOM 1641 O O . PHE A 1 203 ? -4.208 -7.903 1.760 1.00 96.50 203 PHE A O 1
ATOM 1648 N N . SER A 1 204 ? -3.611 -5.968 2.693 1.00 95.19 204 SER A N 1
ATOM 1649 C CA . SER A 1 204 ? -3.163 -6.621 3.929 1.00 95.19 204 SER A CA 1
ATOM 1650 C C . SER A 1 204 ? -4.366 -7.150 4.720 1.00 95.19 204 SER A C 1
ATOM 1652 O O . SER A 1 204 ? -5.469 -6.629 4.576 1.00 95.19 204 SER A O 1
ATOM 1654 N N . LYS A 1 205 ? -4.165 -8.146 5.594 1.00 94.94 205 LYS A N 1
ATOM 1655 C CA . LYS A 1 205 ? -5.252 -8.698 6.427 1.00 94.94 205 LYS A CA 1
ATOM 1656 C C . LYS A 1 205 ? -6.031 -7.615 7.183 1.00 94.94 205 LYS A C 1
ATOM 1658 O O . LYS A 1 205 ? -7.250 -7.651 7.191 1.00 94.94 205 LYS A O 1
ATOM 1663 N N . VAL A 1 206 ? -5.327 -6.636 7.758 1.00 95.75 206 VAL A N 1
ATOM 1664 C CA . VAL A 1 206 ? -5.946 -5.506 8.474 1.00 95.75 206 VAL A CA 1
ATOM 1665 C C . VAL A 1 206 ? -6.781 -4.648 7.533 1.00 95.75 206 VAL A C 1
ATOM 1667 O O . VAL A 1 206 ? -7.924 -4.342 7.839 1.00 95.75 206 VAL A O 1
ATOM 1670 N N . ALA A 1 207 ? -6.232 -4.279 6.374 1.00 96.38 207 ALA A N 1
ATOM 1671 C CA . ALA A 1 207 ? -6.951 -3.451 5.410 1.00 96.38 207 ALA A CA 1
ATOM 1672 C C . ALA A 1 207 ? -8.210 -4.139 4.869 1.00 96.38 207 ALA A C 1
ATOM 1674 O O . ALA A 1 207 ? -9.231 -3.488 4.681 1.00 96.38 207 ALA A O 1
ATOM 1675 N N . VAL A 1 208 ? -8.116 -5.448 4.637 1.00 96.25 208 VAL A N 1
ATOM 1676 C CA . VAL A 1 208 ? -9.224 -6.305 4.216 1.00 96.25 208 VAL A CA 1
ATOM 1677 C C . VAL A 1 208 ? -10.288 -6.402 5.307 1.00 96.25 208 VAL A C 1
ATOM 1679 O O . VAL A 1 208 ? -11.457 -6.250 4.999 1.00 96.25 208 VAL A O 1
ATOM 1682 N N . TYR A 1 209 ? -9.885 -6.621 6.560 1.00 96.25 209 TYR A N 1
ATOM 1683 C CA . TYR A 1 209 ? -10.797 -6.731 7.701 1.00 96.25 209 TYR A CA 1
ATOM 1684 C C . TYR A 1 209 ? -11.571 -5.432 7.976 1.00 96.25 209 TYR A C 1
ATOM 1686 O O . TYR A 1 209 ? -12.736 -5.476 8.338 1.00 96.25 209 TYR A O 1
ATOM 1694 N N . PHE A 1 210 ? -10.945 -4.270 7.770 1.00 96.56 210 PHE A N 1
ATOM 1695 C CA . PHE A 1 210 ? -11.602 -2.960 7.894 1.00 96.56 210 PHE A CA 1
ATOM 1696 C C . PHE A 1 210 ? -12.180 -2.434 6.565 1.00 96.56 210 PHE A C 1
ATOM 1698 O O . PHE A 1 210 ? -12.410 -1.233 6.435 1.00 96.56 210 PHE A O 1
ATOM 1705 N N . ASP A 1 211 ? -12.373 -3.301 5.565 1.00 95.81 211 ASP A N 1
ATOM 1706 C CA . ASP A 1 211 ? -12.993 -2.996 4.266 1.00 95.81 211 ASP A CA 1
ATOM 1707 C C . ASP A 1 211 ? -12.397 -1.797 3.508 1.00 95.81 211 ASP A C 1
ATOM 1709 O O . ASP A 1 211 ? -13.088 -1.117 2.748 1.00 95.81 211 ASP A O 1
ATOM 1713 N N . LEU A 1 212 ? -11.103 -1.500 3.668 1.00 96.25 212 LEU A N 1
ATOM 1714 C CA . LEU A 1 212 ? -10.538 -0.232 3.186 1.00 96.25 212 LEU A CA 1
ATOM 1715 C C . LEU A 1 212 ? -10.664 -0.042 1.670 1.00 96.25 212 LEU A C 1
ATOM 1717 O O . LEU A 1 212 ? -10.874 1.077 1.204 1.00 96.25 212 LEU A O 1
ATOM 1721 N N . VAL A 1 213 ? -10.525 -1.117 0.889 1.00 97.12 213 VAL A N 1
ATOM 1722 C CA . VAL A 1 213 ? -10.689 -1.063 -0.574 1.00 97.12 213 VAL A CA 1
ATOM 1723 C C . VAL A 1 213 ? -12.141 -0.797 -0.952 1.00 97.12 213 VAL A C 1
ATOM 1725 O O . VAL A 1 213 ? -12.396 -0.007 -1.856 1.00 97.12 213 VAL A O 1
ATOM 1728 N N . GLU A 1 214 ? -13.091 -1.419 -0.263 1.00 96.50 214 GLU A N 1
ATOM 1729 C CA . GLU A 1 214 ? -14.514 -1.224 -0.526 1.00 96.50 214 GLU A CA 1
ATOM 1730 C C . GLU A 1 214 ? -14.976 0.170 -0.107 1.00 96.50 214 GLU A C 1
ATOM 1732 O O . GLU A 1 214 ? -15.633 0.868 -0.882 1.00 96.50 214 GLU A O 1
ATOM 1737 N N . ASP A 1 215 ? -14.578 0.628 1.078 1.00 96.88 215 ASP A N 1
ATOM 1738 C CA . ASP A 1 215 ? -14.859 1.985 1.532 1.00 96.88 215 ASP A CA 1
ATOM 1739 C C . ASP A 1 215 ? -14.258 3.024 0.585 1.00 96.88 215 ASP A C 1
ATOM 1741 O O . ASP A 1 215 ? -14.914 4.018 0.272 1.00 96.88 215 ASP A O 1
ATOM 1745 N N . PHE A 1 216 ? -13.064 2.764 0.051 1.00 98.31 216 PHE A N 1
ATOM 1746 C CA . PHE A 1 216 ? -12.459 3.610 -0.966 1.00 98.31 216 PHE A CA 1
ATOM 1747 C C . PHE A 1 216 ? -13.258 3.613 -2.277 1.00 98.31 216 PHE A C 1
ATOM 1749 O O . PHE A 1 216 ? -13.706 4.674 -2.718 1.00 98.31 216 PHE A O 1
ATOM 1756 N N . LEU A 1 217 ? -13.489 2.443 -2.881 1.00 98.12 217 LEU A N 1
ATOM 1757 C CA . LEU A 1 217 ? -14.162 2.308 -4.178 1.00 98.12 217 LEU A CA 1
ATOM 1758 C C . LEU A 1 217 ? -15.636 2.736 -4.145 1.00 98.12 217 LEU A C 1
ATOM 1760 O O . LEU A 1 217 ? -16.128 3.330 -5.104 1.00 98.12 217 LEU A O 1
ATOM 1764 N N . SER A 1 218 ? -16.337 2.512 -3.030 1.00 97.69 218 SER A N 1
ATOM 1765 C CA . SER A 1 218 ? -17.723 2.966 -2.845 1.00 97.69 218 SER A CA 1
ATOM 1766 C C . SER A 1 218 ? -17.865 4.490 -2.877 1.00 97.69 218 SER A C 1
ATOM 1768 O O . SER A 1 218 ? -18.942 4.989 -3.198 1.00 97.69 218 SER A O 1
ATOM 1770 N N . VAL A 1 219 ? -16.789 5.227 -2.581 1.00 98.00 219 VAL A N 1
ATOM 1771 C CA . VAL A 1 219 ? -16.764 6.693 -2.614 1.00 98.00 219 VAL A CA 1
ATOM 1772 C C . VAL A 1 219 ? -16.216 7.227 -3.935 1.00 98.00 219 VAL A C 1
ATOM 1774 O O . VAL A 1 219 ? -16.796 8.158 -4.489 1.00 98.00 219 VAL A O 1
ATOM 1777 N N . VAL A 1 220 ? -15.106 6.676 -4.442 1.00 97.25 220 VAL A N 1
ATOM 1778 C CA . VAL A 1 220 ? -14.475 7.204 -5.667 1.00 97.25 220 VAL A CA 1
ATOM 1779 C C . VAL A 1 220 ? -15.185 6.766 -6.949 1.00 97.25 220 VAL A C 1
ATOM 1781 O O . VAL A 1 220 ? -15.056 7.439 -7.971 1.00 97.25 220 VAL A O 1
ATOM 1784 N N . GLY A 1 221 ? -15.959 5.678 -6.914 1.00 96.56 221 GLY A N 1
ATOM 1785 C CA . GLY A 1 221 ? -16.717 5.207 -8.069 1.00 96.56 221 GLY A CA 1
ATOM 1786 C C . GLY A 1 221 ? -15.825 4.938 -9.283 1.00 96.56 221 GLY A C 1
ATOM 1787 O O . GLY A 1 221 ? -14.799 4.272 -9.181 1.00 96.56 221 GLY A O 1
ATOM 1788 N N . ASP A 1 222 ? -16.207 5.500 -10.432 1.00 95.19 222 ASP A N 1
ATOM 1789 C CA . ASP A 1 222 ? -15.467 5.385 -11.696 1.00 95.19 222 ASP A CA 1
ATOM 1790 C C . ASP A 1 222 ? -14.377 6.461 -11.878 1.00 95.19 222 ASP A C 1
ATOM 1792 O O . ASP A 1 222 ? -13.894 6.683 -12.992 1.00 95.19 222 ASP A O 1
ATOM 1796 N N . ILE A 1 223 ? -13.952 7.152 -10.815 1.00 97.19 223 ILE A N 1
ATOM 1797 C CA . ILE A 1 223 ? -12.724 7.955 -10.875 1.00 97.19 223 ILE A CA 1
ATOM 1798 C C . ILE A 1 223 ? -11.543 7.016 -11.157 1.00 97.19 223 ILE A C 1
ATOM 1800 O O . ILE A 1 223 ? -11.418 5.960 -10.537 1.00 97.19 223 ILE A O 1
ATOM 1804 N N . ARG A 1 224 ? -10.646 7.425 -12.069 1.00 97.38 224 ARG A N 1
ATOM 1805 C CA . ARG A 1 224 ? -9.411 6.690 -12.392 1.00 97.38 224 ARG A CA 1
ATOM 1806 C C . ARG A 1 224 ? -8.666 6.325 -11.109 1.00 97.38 224 ARG A C 1
ATOM 1808 O O . ARG A 1 224 ? -8.235 7.203 -10.365 1.00 97.38 224 ARG A O 1
ATOM 1815 N N . THR A 1 225 ? -8.520 5.032 -10.863 1.00 97.38 225 THR A N 1
ATOM 1816 C CA . THR A 1 225 ? -8.079 4.495 -9.580 1.00 97.38 225 THR A CA 1
ATOM 1817 C C . THR A 1 225 ? -7.036 3.416 -9.784 1.00 97.38 225 THR A C 1
ATOM 1819 O O . THR A 1 225 ? -7.322 2.353 -10.330 1.00 97.38 225 THR A O 1
ATOM 1822 N N . LEU A 1 226 ? -5.825 3.666 -9.293 1.00 97.56 226 LEU A N 1
ATOM 1823 C CA . LEU A 1 226 ? -4.760 2.672 -9.269 1.00 97.56 226 LEU A CA 1
ATOM 1824 C C . LEU A 1 226 ? -4.701 2.013 -7.894 1.00 97.56 226 LEU A C 1
ATOM 1826 O O . LEU A 1 226 ? -4.419 2.687 -6.906 1.00 97.56 226 LEU A O 1
ATOM 1830 N N . ILE A 1 227 ? -4.879 0.699 -7.841 1.00 98.12 227 ILE A N 1
ATOM 1831 C CA . ILE A 1 227 ? -4.660 -0.079 -6.622 1.00 98.12 227 ILE A CA 1
ATOM 1832 C C . ILE A 1 227 ? -3.323 -0.796 -6.747 1.00 98.12 227 ILE A C 1
ATOM 1834 O O . ILE A 1 227 ? -3.115 -1.571 -7.675 1.00 98.12 227 ILE A O 1
ATOM 1838 N N . VAL A 1 228 ? -2.403 -0.543 -5.820 1.00 97.62 228 VAL A N 1
ATOM 1839 C CA . VAL A 1 228 ? -1.108 -1.226 -5.752 1.00 97.62 228 VAL A CA 1
ATOM 1840 C C . VAL A 1 228 ? -1.097 -2.136 -4.534 1.00 97.62 228 VAL A C 1
ATOM 1842 O O . VAL A 1 228 ? -1.300 -1.687 -3.412 1.00 97.62 228 VAL A O 1
ATOM 1845 N N . THR A 1 229 ? -0.825 -3.417 -4.734 1.00 97.56 229 THR A N 1
ATOM 1846 C CA . THR A 1 229 ? -0.736 -4.384 -3.637 1.00 97.56 229 THR A CA 1
ATOM 1847 C C . THR A 1 229 ? 0.376 -5.384 -3.877 1.00 97.56 229 THR A C 1
ATOM 1849 O O . THR A 1 229 ? 0.846 -5.577 -4.994 1.00 97.56 229 THR A O 1
ATOM 1852 N N . LYS A 1 230 ? 0.821 -6.009 -2.801 1.00 96.38 230 LYS A N 1
ATOM 1853 C CA . LYS A 1 230 ? 1.741 -7.133 -2.755 1.00 96.38 230 LYS A CA 1
ATOM 1854 C C . LYS A 1 230 ? 1.091 -8.378 -2.146 1.00 96.38 230 LYS A C 1
ATOM 1856 O O . LYS A 1 230 ? 1.661 -9.461 -2.212 1.00 96.38 230 LYS A O 1
ATOM 1861 N N . SER A 1 231 ? -0.087 -8.227 -1.553 1.00 95.12 231 SER A N 1
ATOM 1862 C CA . SER A 1 231 ? -0.872 -9.322 -1.000 1.00 95.12 231 SER A CA 1
ATOM 1863 C C . SER A 1 231 ? -1.606 -10.059 -2.109 1.00 95.12 231 SER A C 1
ATOM 1865 O O . SER A 1 231 ? -2.150 -9.434 -3.011 1.00 95.12 231 SER A O 1
ATOM 1867 N N . ILE A 1 232 ? -1.683 -11.386 -2.019 1.00 95.12 232 ILE A N 1
ATOM 1868 C CA . ILE A 1 232 ? -2.494 -12.192 -2.940 1.00 95.12 232 ILE A CA 1
ATOM 1869 C C . ILE A 1 232 ? -3.993 -12.148 -2.599 1.00 95.12 232 ILE A C 1
ATOM 1871 O O . ILE A 1 232 ? -4.798 -12.715 -3.329 1.00 95.12 232 ILE A O 1
ATOM 1875 N N . LEU A 1 233 ? -4.408 -11.497 -1.503 1.00 95.50 233 LEU A N 1
ATOM 1876 C CA . LEU A 1 233 ? -5.804 -11.532 -1.039 1.00 95.50 233 LEU A CA 1
ATOM 1877 C C . LEU A 1 233 ? -6.809 -10.925 -2.032 1.00 95.50 233 LEU A C 1
ATOM 1879 O O . LEU A 1 233 ? -7.961 -11.342 -2.023 1.00 95.50 233 LEU A O 1
ATOM 1883 N N . PHE A 1 234 ? -6.383 -10.048 -2.951 1.00 95.94 234 PHE A N 1
ATOM 1884 C CA . PHE A 1 234 ? -7.253 -9.521 -4.020 1.00 95.94 234 PHE A CA 1
ATOM 1885 C C . PHE A 1 234 ? -7.841 -10.608 -4.934 1.00 95.94 234 PHE A C 1
ATOM 1887 O O . PHE A 1 234 ? -8.788 -10.351 -5.667 1.00 95.94 234 PHE A O 1
ATOM 1894 N N . THR A 1 235 ? -7.254 -11.808 -4.925 1.00 96.19 235 THR A N 1
ATOM 1895 C CA . THR A 1 235 ? -7.691 -12.950 -5.738 1.00 96.19 235 THR A CA 1
ATOM 1896 C C . THR A 1 235 ? -8.884 -13.710 -5.148 1.00 96.19 235 THR A C 1
ATOM 1898 O O . THR A 1 235 ? -9.306 -14.707 -5.731 1.00 96.19 235 THR A O 1
ATOM 1901 N N . ASP A 1 236 ? -9.399 -13.312 -3.979 1.00 94.12 236 ASP A N 1
ATOM 1902 C CA . ASP A 1 236 ? -10.686 -13.813 -3.479 1.00 94.12 236 ASP A CA 1
ATOM 1903 C C . ASP A 1 236 ? -11.814 -13.357 -4.414 1.00 94.12 236 ASP A C 1
ATOM 1905 O O . ASP A 1 236 ? -11.835 -12.202 -4.845 1.00 94.12 236 ASP A O 1
ATOM 1909 N N . ASP A 1 237 ? -12.768 -14.246 -4.700 1.00 95.06 237 ASP A N 1
ATOM 1910 C CA . ASP A 1 237 ? -13.861 -13.966 -5.638 1.00 95.06 237 ASP A CA 1
ATOM 1911 C C . ASP A 1 237 ? -14.672 -12.717 -5.225 1.00 95.06 237 ASP A C 1
ATOM 1913 O O . ASP A 1 237 ? -15.167 -11.994 -6.090 1.00 95.06 237 ASP A O 1
ATOM 1917 N N . TYR A 1 238 ? -14.749 -12.402 -3.922 1.00 95.06 238 TYR A N 1
ATOM 1918 C CA . TYR A 1 238 ? -15.344 -11.156 -3.430 1.00 95.06 238 TYR A CA 1
ATOM 1919 C C . TYR A 1 238 ? -14.665 -9.918 -4.026 1.00 95.06 238 TYR A C 1
ATOM 1921 O O . TYR A 1 238 ? -15.322 -9.057 -4.612 1.00 95.06 238 TYR A O 1
ATOM 1929 N N . PHE A 1 239 ? -13.338 -9.846 -3.914 1.00 96.31 239 PHE A N 1
ATOM 1930 C CA . PHE A 1 239 ? -12.566 -8.698 -4.374 1.00 96.31 239 PHE A CA 1
ATOM 1931 C C . PHE A 1 239 ? -12.490 -8.630 -5.889 1.00 96.31 239 PHE A C 1
ATOM 1933 O O . PHE A 1 239 ? -12.577 -7.541 -6.447 1.00 96.31 239 PHE A O 1
ATOM 1940 N N . VAL A 1 240 ? -12.410 -9.774 -6.565 1.00 96.50 240 VAL A N 1
ATOM 1941 C CA . VAL A 1 240 ? -12.510 -9.831 -8.026 1.00 96.50 240 VAL A CA 1
ATOM 1942 C C . VAL A 1 240 ? -13.835 -9.218 -8.492 1.00 96.50 240 VAL A C 1
ATOM 1944 O O . VAL A 1 240 ? -13.837 -8.339 -9.354 1.00 96.50 240 VAL A O 1
ATOM 1947 N N . ASN A 1 241 ? -14.958 -9.604 -7.880 1.00 96.06 241 ASN A N 1
ATOM 1948 C CA . ASN A 1 241 ? -16.270 -9.040 -8.204 1.00 96.06 241 ASN A CA 1
ATOM 1949 C C . ASN A 1 241 ? -16.375 -7.549 -7.849 1.00 96.06 241 ASN A C 1
ATOM 1951 O O . ASN A 1 241 ? -16.928 -6.776 -8.633 1.00 96.06 241 ASN A O 1
ATOM 1955 N N . LEU A 1 242 ? -15.812 -7.132 -6.710 1.00 96.00 242 LEU A N 1
ATOM 1956 C CA . LEU A 1 242 ? -15.758 -5.726 -6.308 1.00 96.00 242 LEU A CA 1
ATOM 1957 C C . LEU A 1 242 ? -14.992 -4.877 -7.330 1.00 96.00 242 LEU A C 1
ATOM 1959 O O . LEU A 1 242 ? -15.490 -3.838 -7.750 1.00 96.00 242 LEU A O 1
ATOM 1963 N N . LEU A 1 243 ? -13.805 -5.318 -7.755 1.00 96.12 243 LEU A N 1
ATOM 1964 C CA . LEU A 1 243 ? -12.969 -4.595 -8.717 1.00 96.12 243 LEU A CA 1
ATOM 1965 C C . LEU A 1 243 ? -13.667 -4.460 -10.075 1.00 96.12 243 LEU A C 1
ATOM 1967 O O . LEU A 1 243 ? -13.672 -3.378 -10.654 1.00 96.12 243 LEU A O 1
ATOM 1971 N N . LYS A 1 244 ? -14.327 -5.526 -10.543 1.00 95.31 244 LYS A N 1
ATOM 1972 C CA . LYS A 1 244 ? -15.075 -5.544 -11.812 1.00 95.31 244 LYS A CA 1
ATOM 1973 C C . LYS A 1 244 ? -16.281 -4.607 -11.847 1.00 95.31 244 LYS A C 1
ATOM 1975 O O . LYS A 1 244 ? -16.759 -4.279 -12.930 1.00 95.31 244 LYS A O 1
ATOM 1980 N N . LYS A 1 245 ? -16.798 -4.191 -10.688 1.00 95.19 245 LYS A N 1
ATOM 1981 C CA . LYS A 1 245 ? -17.934 -3.263 -10.600 1.00 95.19 245 LYS A CA 1
ATOM 1982 C C . LYS A 1 245 ? -17.599 -1.870 -11.149 1.00 95.19 245 LYS A C 1
ATOM 1984 O O . LYS A 1 245 ? -18.514 -1.138 -11.516 1.00 95.19 245 LYS A O 1
ATOM 1989 N N . TYR A 1 246 ? -16.316 -1.515 -11.213 1.00 94.88 246 TYR A N 1
ATOM 1990 C CA . TYR A 1 246 ? -15.844 -0.181 -11.572 1.00 94.88 246 TYR A CA 1
ATOM 1991 C C . TYR A 1 246 ? -15.021 -0.221 -12.861 1.00 94.88 246 TYR A C 1
ATOM 1993 O O . TYR A 1 246 ? -14.150 -1.069 -13.033 1.00 94.88 246 TYR A O 1
ATOM 2001 N N . LYS A 1 247 ? -15.273 0.720 -13.773 1.00 91.50 247 LYS A N 1
ATOM 2002 C CA . LYS A 1 247 ? -14.681 0.717 -15.124 1.00 91.50 247 LYS A CA 1
ATOM 2003 C C . LYS A 1 247 ? -13.251 1.243 -15.157 1.00 91.50 247 LYS A C 1
ATOM 2005 O O . LYS A 1 247 ? -12.456 0.829 -15.991 1.00 91.50 247 LYS A O 1
ATOM 2010 N N . ASN A 1 248 ? -12.927 2.170 -14.259 1.00 93.56 248 ASN A N 1
ATOM 2011 C CA . ASN A 1 248 ? -11.652 2.886 -14.256 1.00 93.56 248 ASN A CA 1
ATOM 2012 C C . ASN A 1 248 ? -10.763 2.480 -13.076 1.00 93.56 248 ASN A C 1
ATOM 2014 O O . ASN A 1 248 ? -10.083 3.323 -12.489 1.00 93.56 248 ASN A O 1
ATOM 2018 N N . VAL A 1 249 ? -10.751 1.193 -12.733 1.00 95.50 249 VAL A N 1
ATOM 2019 C CA . VAL A 1 249 ? -9.856 0.628 -11.719 1.00 95.50 249 VAL A CA 1
ATOM 2020 C C . VAL A 1 249 ? -8.794 -0.220 -12.409 1.00 95.50 249 VAL A C 1
ATOM 2022 O O . VAL A 1 249 ? -9.119 -1.134 -13.158 1.00 95.50 249 VAL A O 1
ATOM 2025 N N . LYS A 1 250 ? -7.516 0.064 -12.140 1.00 94.88 250 LYS A N 1
ATOM 2026 C CA . LYS A 1 250 ? -6.400 -0.811 -12.534 1.00 94.88 250 LYS A CA 1
ATOM 2027 C C . LYS A 1 250 ? -5.757 -1.391 -11.294 1.00 94.88 250 LYS A C 1
ATOM 2029 O O . LYS A 1 250 ? -5.445 -0.654 -10.353 1.00 94.88 250 LYS A O 1
ATOM 2034 N N . LEU A 1 251 ? -5.509 -2.694 -11.319 1.00 97.38 251 LEU A N 1
ATOM 2035 C CA . LEU A 1 251 ? -4.785 -3.381 -10.266 1.00 97.38 251 LEU A CA 1
ATOM 2036 C C . LEU A 1 251 ? -3.314 -3.517 -10.657 1.00 97.38 251 LEU A C 1
ATOM 2038 O O . LEU A 1 251 ? -2.959 -3.799 -11.797 1.00 97.38 251 LEU A O 1
ATOM 2042 N N . THR A 1 252 ? -2.426 -3.296 -9.700 1.00 97.56 252 THR A N 1
ATOM 2043 C CA . THR A 1 252 ? -1.002 -3.556 -9.845 1.00 97.56 252 THR A CA 1
ATOM 2044 C C . THR A 1 252 ? -0.528 -4.471 -8.732 1.00 97.56 252 THR A C 1
ATOM 2046 O O . THR A 1 252 ? -0.559 -4.099 -7.557 1.00 97.56 252 THR A O 1
ATOM 2049 N N . PHE A 1 253 ? -0.041 -5.647 -9.115 1.00 97.62 253 PHE A N 1
ATOM 2050 C CA . PHE A 1 253 ? 0.475 -6.653 -8.202 1.00 97.62 253 PHE A CA 1
ATOM 2051 C C . PHE A 1 253 ? 2.007 -6.616 -8.154 1.00 97.62 253 PHE A C 1
ATOM 2053 O O . PHE A 1 253 ? 2.701 -6.797 -9.151 1.00 97.62 253 PHE A O 1
ATOM 2060 N N . THR A 1 254 ? 2.558 -6.350 -6.974 1.00 96.69 254 THR A N 1
ATOM 2061 C CA . THR A 1 254 ? 4.000 -6.265 -6.740 1.00 96.69 254 THR A CA 1
ATOM 2062 C C . THR A 1 254 ? 4.563 -7.647 -6.449 1.00 96.69 254 THR A C 1
ATOM 2064 O O . THR A 1 254 ? 4.501 -8.123 -5.314 1.00 96.69 254 THR A O 1
ATOM 2067 N N . TYR A 1 255 ? 5.190 -8.266 -7.443 1.00 96.12 255 TYR A N 1
ATOM 2068 C CA . TYR A 1 255 ? 5.819 -9.572 -7.298 1.00 96.12 255 TYR A CA 1
ATOM 2069 C C . TYR A 1 255 ? 7.256 -9.536 -7.809 1.00 96.12 255 TYR A C 1
ATOM 2071 O O . TYR A 1 255 ? 7.507 -9.203 -8.961 1.00 96.12 255 TYR A O 1
ATOM 2079 N N . THR A 1 256 ? 8.198 -9.881 -6.934 1.00 91.75 256 THR A N 1
ATOM 2080 C CA . THR A 1 256 ? 9.648 -9.801 -7.186 1.00 91.75 256 THR A CA 1
ATOM 2081 C C . THR A 1 256 ? 10.394 -11.088 -6.852 1.00 91.75 256 THR A C 1
ATOM 2083 O O . THR A 1 256 ? 11.616 -11.117 -6.971 1.00 91.75 256 THR A O 1
ATOM 2086 N N . GLY A 1 257 ? 9.671 -12.101 -6.356 1.00 91.50 257 GLY A N 1
ATOM 2087 C CA . GLY A 1 257 ? 10.232 -13.337 -5.810 1.00 91.50 257 GLY A CA 1
ATOM 2088 C C . GLY A 1 257 ? 11.197 -13.141 -4.637 1.00 91.50 257 GLY A C 1
ATOM 2089 O O . GLY A 1 257 ? 12.152 -13.890 -4.450 1.00 91.50 257 GLY A O 1
ATOM 2090 N N . LEU A 1 258 ? 10.950 -12.105 -3.831 1.00 91.62 258 LEU A N 1
ATOM 2091 C CA . LEU A 1 258 ? 11.722 -11.780 -2.635 1.00 91.62 258 LEU A CA 1
ATOM 2092 C C . LEU A 1 258 ? 11.008 -12.256 -1.360 1.00 91.62 258 LEU A C 1
ATOM 2094 O O . LEU A 1 258 ? 11.180 -11.656 -0.305 1.00 91.62 258 LEU A O 1
ATOM 2098 N N . GLN A 1 259 ? 10.215 -13.330 -1.409 1.00 89.62 259 GLN A N 1
ATOM 2099 C CA . GLN A 1 259 ? 9.294 -13.714 -0.326 1.00 89.62 259 GLN A CA 1
ATOM 2100 C C . GLN A 1 259 ? 10.003 -13.945 1.014 1.00 89.62 259 GLN A C 1
ATOM 2102 O O . GLN A 1 259 ? 9.454 -13.630 2.069 1.00 89.62 259 GLN A O 1
ATOM 2107 N N . LYS A 1 260 ? 11.256 -14.423 0.992 1.00 88.81 260 LYS A N 1
ATOM 2108 C CA . LYS A 1 260 ? 12.094 -14.578 2.199 1.00 88.81 260 LYS A CA 1
ATOM 2109 C C . LYS A 1 260 ? 12.367 -13.256 2.937 1.00 88.81 260 LYS A C 1
ATOM 2111 O O . LYS A 1 260 ? 12.737 -13.261 4.105 1.00 88.81 260 LYS A O 1
ATOM 2116 N N . TYR A 1 261 ? 12.170 -12.128 2.263 1.00 88.88 261 TYR A N 1
ATOM 2117 C CA . TYR A 1 261 ? 12.374 -10.769 2.754 1.00 88.88 261 TYR A CA 1
ATOM 2118 C C . TYR A 1 261 ? 11.052 -10.017 3.021 1.00 88.88 261 TYR A C 1
ATOM 2120 O O . TYR A 1 261 ? 11.063 -8.818 3.315 1.00 88.88 261 TYR A O 1
ATOM 2128 N N . GLU A 1 262 ? 9.917 -10.714 2.925 1.00 90.81 262 GLU A N 1
ATOM 2129 C CA . GLU A 1 262 ? 8.547 -10.184 2.929 1.00 90.81 262 GLU A CA 1
ATOM 2130 C C . GLU A 1 262 ? 7.702 -10.874 4.019 1.00 90.81 262 GLU A C 1
ATOM 2132 O O . GLU A 1 262 ? 6.666 -11.483 3.753 1.00 90.81 262 GLU A O 1
ATOM 2137 N N . GLY A 1 263 ? 8.185 -10.838 5.266 1.00 86.88 263 GLY A N 1
ATOM 2138 C CA . GLY A 1 263 ? 7.746 -11.750 6.331 1.00 86.88 263 GLY A CA 1
ATOM 2139 C C . GLY A 1 263 ? 6.237 -11.800 6.609 1.00 86.88 263 GLY A C 1
ATOM 2140 O O . GLY A 1 263 ? 5.726 -12.872 6.919 1.00 86.88 263 GLY A O 1
ATOM 2141 N N . GLY A 1 264 ? 5.526 -10.679 6.474 1.00 87.06 264 GLY A N 1
ATOM 2142 C CA . GLY A 1 264 ? 4.092 -10.564 6.760 1.00 87.06 264 GLY A CA 1
ATOM 2143 C C . GLY A 1 264 ? 3.182 -10.507 5.529 1.00 87.06 264 GLY A C 1
ATOM 2144 O O . GLY A 1 264 ? 2.001 -10.211 5.687 1.00 87.06 264 GLY A O 1
ATOM 2145 N N . VAL A 1 265 ? 3.700 -10.719 4.314 1.00 92.50 265 VAL A N 1
ATOM 2146 C CA . VAL A 1 265 ? 2.877 -10.723 3.091 1.00 92.50 265 VAL A CA 1
ATOM 2147 C C . VAL A 1 265 ? 2.121 -12.057 2.974 1.00 92.50 265 VAL A C 1
ATOM 2149 O O . VAL A 1 265 ? 2.770 -13.110 2.954 1.00 92.50 265 VAL A O 1
ATOM 2152 N N . PRO A 1 266 ? 0.776 -12.056 2.850 1.00 89.31 266 PRO A N 1
ATOM 2153 C CA . PRO A 1 266 ? 0.014 -13.267 2.550 1.00 89.31 266 PRO A CA 1
ATOM 2154 C C . PRO A 1 266 ? 0.445 -13.883 1.213 1.00 89.31 266 PRO A C 1
ATOM 2156 O O . PRO A 1 266 ? 0.477 -13.198 0.190 1.00 89.31 266 PRO A O 1
ATOM 2159 N N . ARG A 1 267 ? 0.752 -15.185 1.212 1.00 84.81 267 ARG A N 1
ATOM 2160 C CA . ARG A 1 267 ? 1.263 -15.921 0.044 1.00 84.81 267 ARG A CA 1
ATOM 2161 C C . ARG A 1 267 ? 0.614 -17.294 -0.087 1.00 84.81 267 ARG A C 1
ATOM 2163 O O . ARG A 1 267 ? 0.115 -17.836 0.893 1.00 84.81 267 ARG A O 1
ATOM 2170 N N . MET A 1 268 ? 0.668 -17.853 -1.293 1.00 78.00 268 MET A N 1
ATOM 2171 C CA . MET A 1 268 ? 0.144 -19.191 -1.609 1.00 78.00 268 MET A CA 1
ATOM 2172 C C . MET A 1 268 ? 1.230 -20.230 -1.898 1.00 78.00 268 MET A C 1
ATOM 2174 O O . MET A 1 268 ? 0.921 -21.389 -2.138 1.00 78.00 268 MET A O 1
ATOM 2178 N N . GLY A 1 269 ? 2.497 -19.826 -1.856 1.00 84.38 269 GLY A N 1
ATOM 2179 C CA . GLY A 1 269 ? 3.633 -20.691 -2.134 1.00 84.38 269 GLY A CA 1
ATOM 2180 C C . GLY A 1 269 ? 4.915 -19.882 -2.338 1.00 84.38 269 GLY A C 1
ATOM 2181 O O . GLY A 1 269 ? 4.897 -18.653 -2.187 1.00 84.38 269 GLY A O 1
ATOM 2182 N N . PRO A 1 270 ? 6.030 -20.563 -2.644 1.00 83.19 270 PRO A N 1
ATOM 2183 C CA . PRO A 1 270 ? 7.290 -19.918 -3.011 1.00 83.19 270 PRO A CA 1
ATOM 2184 C C . PRO A 1 270 ? 7.278 -19.371 -4.449 1.00 83.19 270 PRO A C 1
ATOM 2186 O O . PRO A 1 270 ? 8.050 -18.468 -4.771 1.00 83.19 270 PRO A O 1
ATOM 2189 N N . ASP A 1 271 ? 6.393 -19.894 -5.296 1.00 90.94 271 ASP A N 1
ATOM 2190 C CA . ASP A 1 271 ? 6.307 -19.586 -6.720 1.00 90.94 271 ASP A CA 1
ATOM 2191 C C . ASP A 1 271 ? 5.217 -18.572 -7.067 1.00 90.94 271 ASP A C 1
ATOM 2193 O O . ASP A 1 271 ? 4.314 -18.277 -6.277 1.00 90.94 271 ASP A O 1
ATOM 2197 N N . PHE A 1 272 ? 5.324 -18.029 -8.284 1.00 94.88 272 PHE A N 1
ATOM 2198 C CA . PHE A 1 272 ? 4.322 -17.120 -8.820 1.00 94.88 272 PHE A CA 1
ATOM 2199 C C . PHE A 1 272 ? 3.013 -17.898 -9.035 1.00 94.88 272 PHE A C 1
ATOM 2201 O O . PHE A 1 272 ? 3.047 -18.946 -9.680 1.00 94.88 272 PHE A O 1
ATOM 2208 N N . PRO A 1 273 ? 1.869 -17.435 -8.497 1.00 95.12 273 PRO A N 1
ATOM 2209 C CA . PRO A 1 273 ? 0.630 -18.211 -8.488 1.00 95.12 273 PRO A CA 1
ATOM 2210 C C . PRO A 1 273 ? -0.119 -18.119 -9.830 1.00 95.12 273 PRO A C 1
ATOM 2212 O O . PRO A 1 273 ? -1.195 -17.524 -9.892 1.00 95.12 273 PRO A O 1
ATOM 2215 N N . VAL A 1 274 ? 0.452 -18.706 -10.891 1.00 97.12 274 VAL A N 1
ATOM 2216 C CA . VAL A 1 274 ? -0.031 -18.630 -12.289 1.00 97.12 274 VAL A CA 1
ATOM 2217 C C . VAL A 1 274 ? -1.532 -18.895 -12.392 1.00 97.12 274 VAL A C 1
ATOM 2219 O O . VAL A 1 274 ? -2.271 -18.021 -12.834 1.00 97.12 274 VAL A O 1
ATOM 2222 N N . GLU A 1 275 ? -2.003 -20.048 -11.907 1.00 96.06 275 GLU A N 1
ATOM 2223 C CA . GLU A 1 275 ? -3.410 -20.465 -12.021 1.00 96.06 275 GLU A CA 1
ATOM 2224 C C . GLU A 1 275 ? -4.377 -19.446 -11.409 1.00 96.06 275 GLU A C 1
ATOM 2226 O O . GLU A 1 275 ? -5.405 -19.097 -11.992 1.00 96.06 275 GLU A O 1
ATOM 2231 N N . LYS A 1 276 ? -4.039 -18.924 -10.226 1.00 95.56 276 LYS A N 1
ATOM 2232 C CA . LYS A 1 276 ? -4.920 -17.997 -9.518 1.00 95.56 276 LYS A CA 1
ATOM 2233 C C . LYS A 1 276 ? -4.940 -16.625 -10.173 1.00 95.56 276 LYS A C 1
ATOM 2235 O O . LYS A 1 276 ? -6.000 -16.014 -10.256 1.00 95.56 276 LYS A O 1
ATOM 2240 N N . ILE A 1 277 ? -3.788 -16.150 -10.641 1.00 97.50 277 ILE A N 1
ATOM 2241 C CA . ILE A 1 277 ? -3.705 -14.887 -11.377 1.00 97.50 277 ILE A CA 1
ATOM 2242 C C . ILE A 1 277 ? -4.436 -15.010 -12.715 1.00 97.50 277 ILE A C 1
ATOM 2244 O O . ILE A 1 277 ? -5.250 -14.142 -13.014 1.00 97.50 277 ILE A O 1
ATOM 2248 N N . SER A 1 278 ? -4.258 -16.114 -13.446 1.00 97.44 278 SER A N 1
ATOM 2249 C CA . SER A 1 278 ? -4.979 -16.393 -14.695 1.00 97.44 278 SER A CA 1
ATOM 2250 C C . SER A 1 278 ? -6.500 -16.397 -14.485 1.00 97.44 278 SER A C 1
ATOM 2252 O O . SER A 1 278 ? -7.231 -15.765 -15.249 1.00 97.44 278 SER A O 1
ATOM 2254 N N . LYS A 1 279 ? -7.006 -16.986 -13.387 1.00 96.69 279 LYS A N 1
ATOM 2255 C CA . LYS A 1 279 ? -8.438 -16.902 -13.025 1.00 96.69 279 LYS A CA 1
ATOM 2256 C C . LYS A 1 279 ? -8.909 -15.451 -12.846 1.00 96.69 279 LYS A C 1
ATOM 2258 O O . LYS A 1 279 ? -10.008 -15.100 -13.268 1.00 96.69 279 LYS A O 1
ATOM 2263 N N . VAL A 1 280 ? -8.097 -14.594 -12.225 1.00 97.12 280 VAL A N 1
ATOM 2264 C CA . VAL A 1 280 ? -8.450 -13.176 -12.044 1.00 97.12 280 VAL A CA 1
ATOM 2265 C C . VAL A 1 280 ? -8.417 -12.420 -13.374 1.00 97.12 280 VAL A C 1
ATOM 2267 O O . VAL A 1 280 ? -9.373 -11.706 -13.676 1.00 97.12 280 VAL A O 1
ATOM 2270 N N . VAL A 1 281 ? -7.382 -12.609 -14.195 1.00 96.75 281 VAL A N 1
ATOM 2271 C CA . VAL A 1 281 ? -7.260 -11.940 -15.501 1.00 96.75 281 VAL A CA 1
ATOM 2272 C C . VAL A 1 281 ? -8.389 -12.363 -16.445 1.00 96.75 281 VAL A C 1
ATOM 2274 O O . VAL A 1 281 ? -9.095 -11.507 -16.976 1.00 96.75 281 VAL A O 1
ATOM 2277 N N . SER A 1 282 ? -8.659 -13.667 -16.564 1.00 95.81 282 SER A N 1
ATOM 2278 C CA . SER A 1 282 ? -9.764 -14.208 -17.379 1.00 95.81 282 SER A CA 1
ATOM 2279 C C . SER A 1 282 ? -11.152 -13.751 -16.915 1.00 95.81 282 SER A C 1
ATOM 2281 O O . SER A 1 282 ? -12.098 -13.732 -17.702 1.00 95.81 282 SER A O 1
ATOM 2283 N N . SER A 1 283 ? -11.289 -13.314 -15.659 1.00 95.12 283 SER A N 1
ATOM 2284 C CA . SER A 1 283 ? -12.529 -12.716 -15.158 1.00 95.12 283 SER A CA 1
ATOM 2285 C C . SER A 1 283 ? -12.753 -11.266 -15.620 1.00 95.12 283 SER A C 1
ATOM 2287 O O . SER A 1 283 ? -13.841 -10.732 -15.388 1.00 95.12 283 SER A O 1
ATOM 2289 N N . GLY A 1 284 ? -11.763 -10.642 -16.270 1.00 92.06 284 GLY A N 1
ATOM 2290 C CA . GLY A 1 284 ? -11.817 -9.277 -16.801 1.00 92.06 284 GLY A CA 1
ATOM 2291 C C . GLY A 1 284 ? -11.120 -8.216 -15.944 1.00 92.06 284 GLY A C 1
ATOM 2292 O O . GLY A 1 284 ? -11.328 -7.028 -16.178 1.00 92.06 284 GLY A O 1
ATOM 2293 N N . VAL A 1 285 ? -10.320 -8.606 -14.945 1.00 93.88 285 VAL A N 1
ATOM 2294 C CA . VAL A 1 285 ? -9.520 -7.663 -14.145 1.00 93.88 285 VAL A CA 1
ATOM 2295 C C . VAL A 1 285 ? -8.142 -7.495 -14.786 1.00 93.88 285 VAL A C 1
ATOM 2297 O O . VAL A 1 285 ? -7.354 -8.437 -14.815 1.00 93.88 285 VAL A O 1
ATOM 2300 N N . ASP A 1 286 ? -7.830 -6.285 -15.258 1.00 89.75 286 ASP A N 1
ATOM 2301 C CA . ASP A 1 286 ? -6.495 -5.947 -15.771 1.00 89.75 286 ASP A CA 1
ATOM 2302 C C . ASP A 1 286 ? -5.480 -5.851 -14.619 1.00 89.75 286 ASP A C 1
ATOM 2304 O O . ASP A 1 286 ? -5.649 -5.067 -13.673 1.00 89.75 286 ASP A O 1
ATOM 2308 N N . ILE A 1 287 ? -4.418 -6.657 -14.704 1.00 95.38 287 ILE A N 1
ATOM 2309 C CA . ILE A 1 287 ? -3.334 -6.708 -13.724 1.00 95.38 287 ILE A CA 1
ATOM 2310 C C . ILE A 1 287 ? -2.028 -6.283 -14.391 1.00 95.38 287 ILE A C 1
ATOM 2312 O O . ILE A 1 287 ? -1.491 -6.952 -15.270 1.00 95.38 287 ILE A O 1
ATOM 2316 N N . ASN A 1 288 ? -1.457 -5.196 -13.884 1.00 95.56 288 ASN A N 1
ATOM 2317 C CA . ASN A 1 288 ? -0.065 -4.827 -14.123 1.00 95.56 288 ASN A CA 1
ATOM 2318 C C . ASN A 1 288 ? 0.846 -5.471 -13.072 1.00 95.56 288 ASN A C 1
ATOM 2320 O O . ASN A 1 288 ? 0.485 -5.553 -11.896 1.00 95.56 288 ASN A O 1
ATOM 2324 N N . ILE A 1 289 ? 2.072 -5.829 -13.446 1.00 97.44 289 ILE A N 1
ATOM 2325 C CA . ILE A 1 289 ? 3.077 -6.269 -12.478 1.00 97.44 289 ILE A CA 1
ATOM 2326 C C . ILE A 1 289 ? 3.998 -5.126 -12.073 1.00 97.44 289 ILE A C 1
ATOM 2328 O O . ILE A 1 289 ? 4.531 -4.386 -12.895 1.00 97.44 289 ILE A O 1
ATOM 2332 N N . PHE A 1 290 ? 4.258 -5.033 -10.773 1.00 96.56 290 PHE A N 1
ATOM 2333 C CA . PHE A 1 290 ? 5.370 -4.275 -10.216 1.00 96.56 290 PHE A CA 1
ATOM 2334 C C . PHE A 1 290 ? 6.535 -5.205 -9.870 1.00 96.56 290 PHE A C 1
ATOM 2336 O O . PHE A 1 290 ? 6.556 -5.822 -8.806 1.00 96.56 290 PHE A O 1
ATOM 2343 N N . TYR A 1 291 ? 7.549 -5.241 -10.739 1.00 96.81 291 TYR A N 1
ATOM 2344 C CA . TYR A 1 291 ? 8.831 -5.893 -10.462 1.00 96.81 291 TYR A CA 1
ATOM 2345 C C . TYR A 1 291 ? 9.777 -4.902 -9.768 1.00 96.81 291 TYR A C 1
ATOM 2347 O O . TYR A 1 291 ? 10.749 -4.403 -10.341 1.00 96.81 291 TYR A O 1
ATOM 2355 N N . ARG A 1 292 ? 9.428 -4.516 -8.534 1.00 93.25 292 ARG A N 1
ATOM 2356 C CA . ARG A 1 292 ? 10.219 -3.577 -7.725 1.00 93.25 292 ARG A CA 1
ATOM 2357 C C . ARG A 1 292 ? 10.170 -3.903 -6.222 1.00 93.25 292 ARG A C 1
ATOM 2359 O O . ARG A 1 292 ? 9.096 -4.226 -5.712 1.00 93.25 292 ARG A O 1
ATOM 2366 N N . PRO A 1 293 ? 11.292 -3.770 -5.492 1.00 94.00 293 PRO A N 1
ATOM 2367 C CA . PRO A 1 293 ? 12.595 -3.329 -5.980 1.00 94.00 293 PRO A CA 1
ATOM 2368 C C . PRO A 1 293 ? 13.408 -4.457 -6.635 1.00 94.00 293 PRO A C 1
ATOM 2370 O O . PRO A 1 293 ? 13.361 -5.610 -6.212 1.00 94.00 293 PRO A O 1
ATOM 2373 N N . ILE A 1 294 ? 14.220 -4.081 -7.620 1.00 95.12 294 ILE A N 1
ATOM 2374 C CA . ILE A 1 294 ? 15.374 -4.851 -8.081 1.00 95.12 294 ILE A CA 1
ATOM 2375 C C . ILE A 1 294 ? 16.515 -4.633 -7.083 1.00 95.12 294 ILE A C 1
ATOM 2377 O O . ILE A 1 294 ? 16.943 -3.497 -6.839 1.00 95.12 294 ILE A O 1
ATOM 2381 N N . LEU A 1 295 ? 17.002 -5.734 -6.528 1.00 93.44 295 LEU A N 1
ATOM 2382 C CA . LEU A 1 295 ? 18.086 -5.839 -5.567 1.00 93.44 295 LEU A CA 1
ATOM 2383 C C . LEU A 1 295 ? 19.307 -6.460 -6.255 1.00 93.44 295 LEU A C 1
ATOM 2385 O O . LEU A 1 295 ? 19.246 -7.581 -6.763 1.00 93.44 295 LEU A O 1
ATOM 2389 N N . LYS A 1 296 ? 20.424 -5.729 -6.256 1.00 91.44 296 LYS A N 1
ATOM 2390 C CA . LYS A 1 296 ? 21.672 -6.158 -6.898 1.00 91.44 296 LYS A CA 1
ATOM 2391 C C . LYS A 1 296 ? 22.222 -7.431 -6.247 1.00 91.44 296 LYS A C 1
ATOM 2393 O O . LYS A 1 296 ? 22.461 -7.442 -5.043 1.00 91.44 296 LYS A O 1
ATOM 2398 N N . GLY A 1 297 ? 22.479 -8.458 -7.053 1.00 91.25 297 GLY A N 1
ATOM 2399 C CA . GLY A 1 297 ? 22.976 -9.767 -6.627 1.00 91.25 297 GLY A CA 1
ATOM 2400 C C . GLY A 1 297 ? 21.934 -10.660 -5.950 1.00 91.25 297 GLY A C 1
ATOM 2401 O O . GLY A 1 297 ? 22.316 -11.670 -5.366 1.00 91.25 297 GLY A O 1
ATOM 2402 N N . ILE A 1 298 ? 20.647 -10.289 -5.972 1.00 92.81 298 ILE A N 1
ATOM 2403 C CA . ILE A 1 298 ? 19.587 -11.018 -5.257 1.00 92.81 298 ILE A CA 1
ATOM 2404 C C . ILE A 1 298 ? 18.458 -11.434 -6.202 1.00 92.81 298 ILE A C 1
ATOM 2406 O O . ILE A 1 298 ? 18.117 -12.610 -6.244 1.00 92.81 298 ILE A O 1
ATOM 2410 N N . ASN A 1 299 ? 17.865 -10.494 -6.944 1.00 94.69 299 ASN A N 1
ATOM 2411 C CA . ASN A 1 299 ? 16.804 -10.779 -7.923 1.00 94.69 299 ASN A CA 1
ATOM 2412 C C . ASN A 1 299 ? 17.021 -10.026 -9.248 1.00 94.69 299 ASN A C 1
ATOM 2414 O O . ASN A 1 299 ? 16.074 -9.685 -9.952 1.00 94.69 299 ASN A O 1
ATOM 2418 N N . ASP A 1 300 ? 18.272 -9.721 -9.580 1.00 95.31 300 ASP A N 1
ATOM 2419 C CA . ASP A 1 300 ? 18.669 -9.024 -10.807 1.00 95.31 300 ASP A CA 1
ATOM 2420 C C . ASP A 1 300 ? 19.339 -9.952 -11.837 1.00 95.31 300 ASP A C 1
ATOM 2422 O O . ASP A 1 300 ? 19.903 -9.466 -12.825 1.00 95.31 300 ASP A O 1
ATOM 2426 N N . ASP A 1 301 ? 19.293 -11.271 -11.618 1.00 97.12 301 ASP A N 1
ATOM 2427 C CA . ASP A 1 301 ? 19.773 -12.264 -12.578 1.00 97.12 301 ASP A CA 1
ATOM 2428 C C . ASP A 1 301 ? 18.843 -12.329 -13.813 1.00 97.12 301 ASP A C 1
ATOM 2430 O O . ASP A 1 301 ? 17.631 -12.508 -13.659 1.00 97.12 301 ASP A O 1
ATOM 2434 N N . PRO A 1 302 ? 19.366 -12.175 -15.046 1.00 97.31 302 PRO A N 1
ATOM 2435 C CA . PRO A 1 302 ? 18.542 -12.171 -16.255 1.00 97.31 302 PRO A CA 1
ATOM 2436 C C . PRO A 1 302 ? 17.793 -13.475 -16.533 1.00 97.31 302 PRO A C 1
ATOM 2438 O O . PRO A 1 302 ? 16.697 -13.422 -17.091 1.00 97.31 302 PRO A O 1
ATOM 2441 N N . ASN A 1 303 ? 18.353 -14.633 -16.173 1.00 97.62 303 ASN A N 1
ATOM 2442 C CA . ASN A 1 303 ? 17.685 -15.914 -16.403 1.00 97.62 303 ASN A CA 1
ATOM 2443 C C . ASN A 1 303 ? 16.527 -16.083 -15.423 1.00 97.62 303 ASN A C 1
ATOM 2445 O O . ASN A 1 303 ? 15.415 -16.378 -15.850 1.00 97.62 303 ASN A O 1
ATOM 2449 N N . TYR A 1 304 ? 16.756 -15.759 -14.150 1.00 96.25 304 TYR A N 1
ATOM 2450 C CA . TYR A 1 304 ? 15.706 -15.704 -13.139 1.00 96.25 304 TYR A CA 1
ATOM 2451 C C . TYR A 1 304 ? 14.558 -14.761 -13.536 1.00 96.25 304 TYR A C 1
ATOM 2453 O O . TYR A 1 304 ? 13.387 -15.138 -13.479 1.00 96.25 304 TYR A O 1
ATOM 2461 N N . MET A 1 305 ? 14.879 -13.538 -13.980 1.00 97.75 305 MET A N 1
ATOM 2462 C CA . MET A 1 305 ? 13.866 -12.583 -14.443 1.00 97.75 305 MET A CA 1
ATOM 2463 C C . MET A 1 305 ? 13.086 -13.127 -15.643 1.00 97.75 305 MET A C 1
ATOM 2465 O O . MET A 1 305 ? 11.865 -13.003 -15.673 1.00 97.75 305 MET A O 1
ATOM 2469 N N . ARG A 1 306 ? 13.764 -13.766 -16.608 1.00 98.25 306 ARG A N 1
ATOM 2470 C CA . ARG A 1 306 ? 13.111 -14.390 -17.768 1.00 98.25 306 ARG A CA 1
ATOM 2471 C C . ARG A 1 306 ? 12.138 -15.487 -17.349 1.00 98.25 306 ARG A C 1
ATOM 2473 O O . ARG A 1 306 ? 10.996 -15.455 -17.790 1.00 98.25 306 ARG A O 1
ATOM 2480 N N . GLU A 1 307 ? 12.558 -16.421 -16.501 1.00 97.75 307 GLU A N 1
ATOM 2481 C CA . GLU A 1 307 ? 11.692 -17.501 -16.006 1.00 97.75 307 GLU A CA 1
ATOM 2482 C C . GLU A 1 307 ? 10.468 -16.954 -15.268 1.00 97.75 307 GLU A C 1
ATOM 2484 O O . GLU A 1 307 ? 9.346 -17.419 -15.469 1.00 97.75 307 GLU A O 1
ATOM 2489 N N . LEU A 1 308 ? 10.660 -15.924 -14.443 1.00 97.62 308 LEU A N 1
ATOM 2490 C CA . LEU A 1 308 ? 9.557 -15.286 -13.741 1.00 97.62 308 LEU A CA 1
ATOM 2491 C C . LEU A 1 308 ? 8.594 -14.567 -14.699 1.00 97.62 308 LEU A C 1
ATOM 2493 O O . LEU A 1 308 ? 7.381 -14.661 -14.521 1.00 97.62 308 LEU A O 1
ATOM 2497 N N . PHE A 1 309 ? 9.105 -13.862 -15.709 1.00 98.38 309 PHE A N 1
ATOM 2498 C CA . PHE A 1 309 ? 8.264 -13.176 -16.692 1.00 98.38 309 PHE A CA 1
ATOM 2499 C C . PHE A 1 309 ? 7.523 -14.155 -17.608 1.00 98.38 309 PHE A C 1
ATOM 2501 O O . PHE A 1 309 ? 6.385 -13.870 -17.970 1.00 98.38 309 PHE A O 1
ATOM 2508 N N . ILE A 1 310 ? 8.090 -15.333 -17.900 1.00 98.44 310 ILE A N 1
ATOM 2509 C CA . ILE A 1 310 ? 7.366 -16.428 -18.566 1.00 98.44 310 ILE A CA 1
ATOM 2510 C C . ILE A 1 310 ? 6.157 -16.848 -17.723 1.00 98.44 310 ILE A C 1
ATOM 2512 O O . ILE A 1 310 ? 5.040 -16.812 -18.227 1.00 98.44 310 ILE A O 1
ATOM 2516 N N . LYS A 1 311 ? 6.341 -17.118 -16.421 1.00 97.94 311 LYS A N 1
ATOM 2517 C CA . LYS A 1 311 ? 5.224 -17.443 -15.507 1.00 97.94 311 LYS A CA 1
ATOM 2518 C C . LYS A 1 311 ? 4.161 -16.336 -15.460 1.00 97.94 311 LYS A C 1
ATOM 2520 O O . LYS A 1 311 ? 2.971 -16.607 -15.340 1.00 97.94 311 LYS A O 1
ATOM 2525 N N . MET A 1 312 ? 4.569 -15.067 -15.539 1.00 97.56 312 MET A N 1
ATOM 2526 C CA . MET A 1 312 ? 3.626 -13.944 -15.608 1.00 97.56 312 MET A CA 1
ATOM 2527 C C . MET A 1 312 ? 2.850 -13.936 -16.931 1.00 97.56 312 MET A C 1
ATOM 2529 O O . MET A 1 312 ? 1.635 -13.757 -16.908 1.00 97.56 312 MET A O 1
ATOM 2533 N N . LYS A 1 313 ? 3.524 -14.169 -18.062 1.00 97.94 313 LYS A N 1
ATOM 2534 C CA . LYS A 1 313 ? 2.898 -14.266 -19.388 1.00 97.94 31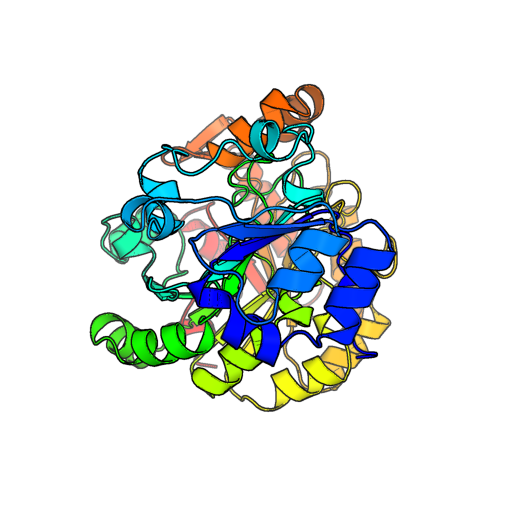3 LYS A CA 1
ATOM 2535 C C . LYS A 1 313 ? 1.927 -15.447 -19.478 1.00 97.94 313 LYS A C 1
ATOM 2537 O O . LYS A 1 313 ? 0.848 -15.277 -20.026 1.00 97.94 313 LYS A O 1
ATOM 2542 N N . GLU A 1 314 ? 2.267 -16.598 -18.893 1.00 98.00 314 GLU A N 1
ATOM 2543 C CA . GLU A 1 314 ? 1.373 -17.765 -18.761 1.00 98.00 314 GLU A CA 1
ATOM 2544 C C . GLU A 1 314 ? 0.088 -17.444 -17.980 1.00 98.00 314 GLU A C 1
ATOM 2546 O O . GLU A 1 314 ? -0.931 -18.100 -18.167 1.00 98.00 314 GLU A O 1
ATOM 2551 N N . ALA A 1 315 ? 0.120 -16.426 -17.115 1.00 97.19 315 ALA A N 1
ATOM 2552 C CA . ALA A 1 315 ? -1.044 -15.925 -16.390 1.00 97.19 315 ALA A CA 1
ATOM 2553 C C . ALA A 1 315 ? -1.770 -14.772 -17.113 1.00 97.19 315 ALA A C 1
ATOM 2555 O O . ALA A 1 315 ? -2.508 -14.025 -16.468 1.00 97.19 315 ALA A O 1
ATOM 2556 N N . ASP A 1 316 ? -1.523 -14.596 -18.415 1.00 96.75 316 ASP A N 1
ATOM 2557 C CA . ASP A 1 316 ? -2.062 -13.535 -19.276 1.00 96.75 316 ASP A CA 1
ATOM 2558 C C . ASP A 1 316 ? -1.710 -12.103 -18.833 1.00 96.75 316 ASP A C 1
ATOM 2560 O O . ASP A 1 316 ? -2.353 -11.125 -19.222 1.00 96.75 316 ASP A O 1
ATOM 2564 N N . ILE A 1 317 ? -0.640 -11.939 -18.050 1.00 97.06 317 ILE A N 1
ATOM 2565 C CA . ILE A 1 317 ? -0.093 -10.613 -17.764 1.00 97.06 317 ILE A CA 1
ATOM 2566 C C . ILE A 1 317 ? 0.586 -10.077 -19.020 1.00 97.06 317 ILE A C 1
ATOM 2568 O O . ILE A 1 317 ? 1.475 -10.700 -19.598 1.00 97.06 317 ILE A O 1
ATOM 2572 N N . THR A 1 318 ? 0.221 -8.858 -19.396 1.00 94.75 318 THR A N 1
ATOM 2573 C CA . THR A 1 318 ? 0.749 -8.194 -20.594 1.00 94.75 318 THR A CA 1
ATOM 2574 C C . THR A 1 318 ? 1.740 -7.088 -20.285 1.00 94.75 318 THR A C 1
ATOM 2576 O O . THR A 1 318 ? 2.350 -6.565 -21.209 1.00 94.75 318 THR A O 1
ATOM 2579 N N . ASN A 1 319 ? 1.897 -6.681 -19.021 1.00 95.69 319 ASN A N 1
ATOM 2580 C CA . ASN A 1 319 ? 2.678 -5.498 -18.684 1.00 95.69 319 ASN A CA 1
ATOM 2581 C C . ASN A 1 319 ? 3.443 -5.618 -17.361 1.00 95.69 319 ASN A C 1
ATOM 2583 O O . ASN A 1 319 ? 2.912 -6.056 -16.338 1.00 95.69 319 ASN A O 1
ATOM 2587 N N . VAL A 1 320 ? 4.711 -5.197 -17.404 1.00 97.56 320 VAL A N 1
ATOM 2588 C CA . VAL A 1 320 ? 5.620 -5.157 -16.256 1.00 97.56 320 VAL A CA 1
ATOM 2589 C C . VAL A 1 320 ? 6.185 -3.749 -16.111 1.00 97.56 320 VAL A C 1
ATOM 2591 O O . VAL A 1 320 ? 6.809 -3.188 -17.013 1.00 97.56 320 VAL A O 1
ATOM 2594 N N . CYS A 1 321 ? 6.001 -3.178 -14.927 1.00 96.25 321 CYS A N 1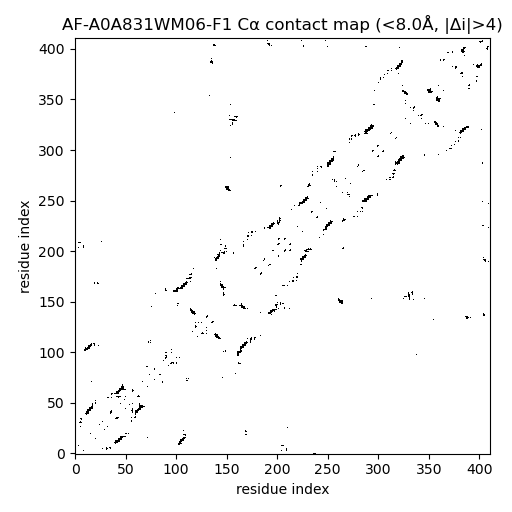
ATOM 2595 C CA . CYS A 1 321 ? 6.669 -1.965 -14.497 1.00 96.25 321 CYS A CA 1
ATOM 2596 C C . CYS A 1 321 ? 7.741 -2.312 -13.462 1.00 96.25 321 CYS A C 1
ATOM 2598 O O . CYS A 1 321 ? 7.434 -2.813 -12.377 1.00 96.25 321 CYS A O 1
ATOM 2600 N N . PHE A 1 322 ? 9.006 -2.045 -13.771 1.00 95.81 322 PHE A N 1
ATOM 2601 C CA . PHE A 1 322 ? 10.114 -2.374 -12.876 1.00 95.81 322 PHE A CA 1
ATOM 2602 C C . PHE A 1 322 ? 10.726 -1.131 -12.227 1.00 95.81 322 PHE A C 1
ATOM 2604 O O . PHE A 1 322 ? 10.547 -0.002 -12.682 1.00 95.81 322 PHE A O 1
ATOM 2611 N N . GLY A 1 323 ? 11.454 -1.334 -11.134 1.00 94.31 323 GLY A N 1
ATOM 2612 C CA . GLY A 1 323 ? 12.118 -0.263 -10.396 1.00 94.31 323 GLY A CA 1
ATOM 2613 C C . GLY A 1 323 ? 13.142 -0.828 -9.425 1.00 94.31 323 GLY A C 1
ATOM 2614 O O . GLY A 1 323 ? 13.094 -2.003 -9.074 1.00 94.31 323 GLY A O 1
ATOM 2615 N N . PHE A 1 324 ? 14.082 -0.006 -8.984 1.00 93.62 324 PHE A N 1
ATOM 2616 C CA . PHE A 1 324 ? 15.254 -0.470 -8.242 1.00 93.62 324 PHE A CA 1
ATOM 2617 C C . PHE A 1 324 ? 15.155 -0.159 -6.757 1.00 93.62 324 PHE A C 1
ATOM 2619 O O . PHE A 1 324 ? 14.306 0.620 -6.319 1.00 93.62 324 PHE A O 1
ATOM 2626 N N . LEU A 1 325 ? 16.033 -0.782 -5.971 1.00 92.94 325 LEU A N 1
ATOM 2627 C CA . LEU A 1 325 ? 16.140 -0.455 -4.561 1.00 92.94 325 LEU A CA 1
ATOM 2628 C C . LEU A 1 325 ? 16.423 1.032 -4.364 1.00 92.94 325 LEU A C 1
ATOM 2630 O O . LEU A 1 325 ? 17.361 1.597 -4.925 1.00 92.94 325 LEU A O 1
ATOM 2634 N N . ARG A 1 326 ? 15.616 1.617 -3.490 1.00 89.44 326 ARG A N 1
ATOM 2635 C CA . ARG A 1 326 ? 15.756 2.969 -2.985 1.00 89.44 326 ARG A CA 1
ATOM 2636 C C . ARG A 1 326 ? 16.094 2.897 -1.507 1.00 89.44 326 ARG A C 1
ATOM 2638 O O . ARG A 1 326 ? 15.225 2.557 -0.706 1.00 89.44 326 ARG A O 1
ATOM 2645 N N . ASN A 1 327 ? 17.313 3.270 -1.143 1.00 89.38 327 ASN A N 1
ATOM 2646 C CA . ASN A 1 327 ? 17.672 3.436 0.258 1.00 89.38 327 ASN A CA 1
ATOM 2647 C C . ASN A 1 327 ? 17.414 4.881 0.685 1.00 89.38 327 ASN A C 1
ATOM 2649 O O . ASN A 1 327 ? 18.226 5.771 0.436 1.00 89.38 327 ASN A O 1
ATOM 2653 N N . ASN A 1 328 ? 16.259 5.109 1.301 1.00 87.38 328 ASN A N 1
ATOM 2654 C CA . ASN A 1 328 ? 15.932 6.380 1.932 1.00 87.38 328 ASN A CA 1
ATOM 2655 C C . ASN A 1 328 ? 16.257 6.348 3.430 1.00 87.38 328 ASN A C 1
ATOM 2657 O O . ASN A 1 328 ? 16.507 5.290 4.009 1.00 87.38 328 ASN A O 1
ATOM 2661 N N . ILE A 1 329 ? 16.186 7.512 4.079 1.00 83.38 329 ILE A N 1
ATOM 2662 C CA . ILE A 1 329 ? 16.457 7.636 5.519 1.00 83.38 329 ILE A CA 1
ATOM 2663 C C . ILE A 1 329 ? 15.635 6.657 6.371 1.00 83.38 329 ILE A C 1
ATOM 2665 O O . ILE A 1 329 ? 16.139 6.100 7.337 1.00 83.38 329 ILE A O 1
ATOM 2669 N N . ARG A 1 330 ? 14.390 6.393 5.969 1.00 82.62 330 ARG A N 1
ATOM 2670 C CA . ARG A 1 330 ? 13.468 5.499 6.670 1.00 82.62 330 ARG A CA 1
ATOM 2671 C C . ARG A 1 330 ? 13.910 4.043 6.618 1.00 82.62 330 ARG A C 1
ATOM 2673 O O . ARG A 1 330 ? 14.017 3.400 7.656 1.00 82.62 330 ARG A O 1
ATOM 2680 N N . MET A 1 331 ? 14.206 3.531 5.422 1.00 86.00 331 MET A N 1
ATOM 2681 C CA . MET A 1 331 ? 14.757 2.190 5.237 1.00 86.00 331 MET A CA 1
ATOM 2682 C C . MET A 1 331 ? 16.071 2.047 6.013 1.00 86.00 331 MET A C 1
ATOM 2684 O O . MET A 1 331 ? 16.254 1.047 6.709 1.00 86.00 331 MET A O 1
ATOM 2688 N N . ALA A 1 332 ? 16.945 3.056 5.943 1.00 85.62 332 ALA A N 1
ATOM 2689 C CA . ALA A 1 332 ? 18.215 3.064 6.657 1.00 85.62 332 ALA A CA 1
ATOM 2690 C C . ALA A 1 332 ? 18.037 2.998 8.180 1.00 85.62 332 ALA A C 1
ATOM 2692 O O . ALA A 1 332 ? 18.605 2.111 8.818 1.00 85.62 332 ALA A O 1
ATOM 2693 N N . GLU A 1 333 ? 17.216 3.870 8.769 1.00 80.81 333 GLU A N 1
ATOM 2694 C CA . GLU A 1 333 ? 16.927 3.886 10.211 1.00 80.81 333 GLU A CA 1
ATOM 2695 C C . GLU A 1 333 ? 16.261 2.579 10.675 1.00 80.81 333 GLU A C 1
ATOM 2697 O O . GLU A 1 333 ? 16.614 2.034 11.723 1.00 80.81 333 GLU A O 1
ATOM 2702 N N . SER A 1 334 ? 15.345 2.046 9.864 1.00 77.00 334 SER A N 1
ATOM 2703 C CA . SER A 1 334 ? 14.618 0.798 10.110 1.00 77.00 334 SER A CA 1
ATOM 2704 C C . SER A 1 334 ? 15.528 -0.436 10.113 1.00 77.00 334 SER A C 1
ATOM 2706 O O . SER A 1 334 ? 15.426 -1.287 11.000 1.00 77.00 334 SER A O 1
ATOM 2708 N N . LEU A 1 335 ? 16.394 -0.575 9.105 1.00 82.69 335 LEU A N 1
ATOM 2709 C CA . LEU A 1 335 ? 17.185 -1.790 8.906 1.00 82.69 335 LEU A CA 1
ATOM 2710 C C . LEU A 1 335 ? 18.508 -1.787 9.655 1.00 82.69 335 LEU A C 1
ATOM 2712 O O . LEU A 1 335 ? 18.847 -2.808 10.249 1.00 82.69 335 LEU A O 1
ATOM 2716 N N . SER A 1 336 ? 19.246 -0.675 9.652 1.00 81.69 336 SER A N 1
ATOM 2717 C CA . SER A 1 336 ? 20.600 -0.626 10.227 1.00 81.69 336 SER A CA 1
ATOM 2718 C C . SER A 1 336 ? 20.627 -1.017 11.708 1.00 81.69 336 SER A C 1
ATOM 2720 O O . SER A 1 336 ? 21.535 -1.719 12.143 1.00 81.69 336 SER A O 1
ATOM 2722 N N . LYS A 1 337 ? 19.589 -0.645 12.469 1.00 77.69 337 LYS A N 1
ATOM 2723 C CA . LYS A 1 337 ? 19.455 -0.976 13.896 1.00 77.69 337 LYS A CA 1
ATOM 27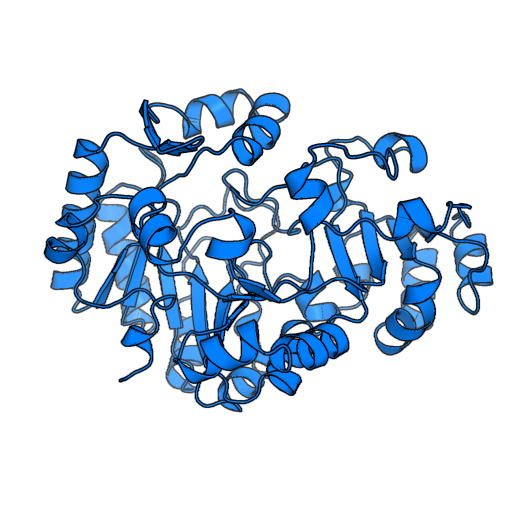24 C C . LYS A 1 337 ? 19.065 -2.432 14.158 1.00 77.69 337 LYS A C 1
ATOM 2726 O O . LYS A 1 337 ? 19.388 -2.975 15.212 1.00 77.69 337 LYS A O 1
ATOM 2731 N N . ARG A 1 338 ? 18.308 -3.056 13.250 1.00 76.75 338 ARG A N 1
ATOM 2732 C CA . ARG A 1 338 ? 17.667 -4.361 13.493 1.00 76.75 338 ARG A CA 1
ATOM 2733 C C . ARG A 1 338 ? 18.383 -5.513 12.801 1.00 76.75 338 ARG A C 1
ATOM 2735 O O . ARG A 1 338 ? 18.505 -6.585 13.383 1.00 76.75 338 ARG A O 1
ATOM 2742 N N . PHE A 1 339 ? 18.848 -5.278 11.582 1.00 84.25 339 PHE A N 1
ATOM 2743 C CA . PHE A 1 339 ? 19.488 -6.262 10.720 1.00 84.25 339 PHE A CA 1
ATOM 2744 C C . PHE A 1 339 ? 20.720 -5.635 10.040 1.00 84.25 339 PHE A C 1
ATOM 2746 O O . PHE A 1 339 ? 20.723 -5.473 8.820 1.00 84.25 339 PHE A O 1
ATOM 2753 N N . PRO A 1 340 ? 21.768 -5.255 10.798 1.00 86.69 340 PRO A N 1
ATOM 2754 C CA . PRO A 1 340 ? 22.917 -4.518 10.263 1.00 86.69 340 PRO A CA 1
ATOM 2755 C C . PRO A 1 340 ? 23.617 -5.253 9.112 1.00 86.69 340 PRO A C 1
ATOM 2757 O O . PRO A 1 340 ? 23.928 -4.644 8.092 1.00 86.69 340 PRO A O 1
ATOM 2760 N N . SER A 1 341 ? 23.795 -6.573 9.218 1.00 89.31 341 SER A N 1
ATOM 2761 C CA . SER A 1 341 ? 24.397 -7.382 8.151 1.00 89.31 341 SER A CA 1
ATOM 2762 C C . SER A 1 341 ? 23.582 -7.332 6.856 1.00 89.31 341 SER A C 1
ATOM 2764 O O . SER A 1 341 ? 24.141 -7.154 5.778 1.00 89.31 341 SER A O 1
ATOM 2766 N N . LEU A 1 342 ? 22.256 -7.417 6.972 1.00 86.44 342 LEU A N 1
ATOM 2767 C CA . LEU A 1 342 ? 21.335 -7.368 5.838 1.00 86.44 342 LEU A CA 1
ATOM 2768 C C . LEU A 1 342 ? 21.232 -5.958 5.251 1.00 86.44 342 LEU A C 1
ATOM 2770 O O . LEU A 1 342 ? 21.158 -5.793 4.039 1.00 86.44 342 LEU A O 1
ATOM 2774 N N . PHE A 1 343 ? 21.274 -4.926 6.095 1.00 88.75 343 PHE A N 1
ATOM 2775 C CA . PHE A 1 343 ? 21.380 -3.545 5.639 1.00 88.75 343 PHE A CA 1
ATOM 2776 C C . PHE A 1 343 ? 22.643 -3.349 4.799 1.00 88.75 343 PHE A C 1
ATOM 2778 O O . PHE A 1 343 ? 22.559 -2.824 3.691 1.00 88.75 343 PHE A O 1
ATOM 2785 N N . ASN A 1 344 ? 23.792 -3.829 5.280 1.00 88.50 344 ASN A N 1
ATOM 2786 C CA . ASN A 1 344 ? 25.056 -3.757 4.549 1.00 88.50 344 ASN A CA 1
ATOM 2787 C C . ASN A 1 344 ? 25.008 -4.547 3.237 1.00 88.50 344 ASN A C 1
ATOM 2789 O O . ASN A 1 344 ? 25.556 -4.096 2.238 1.00 88.50 344 ASN A O 1
ATOM 2793 N N . GLU A 1 345 ? 24.351 -5.708 3.217 1.00 88.94 345 GLU A N 1
ATOM 2794 C CA . GLU A 1 345 ? 24.143 -6.498 2.002 1.00 88.94 345 GLU A CA 1
ATOM 2795 C C . GLU A 1 345 ? 23.302 -5.743 0.967 1.00 88.94 345 GLU A C 1
ATOM 2797 O O . GLU A 1 345 ? 23.752 -5.558 -0.163 1.00 88.94 345 GLU A O 1
ATOM 2802 N N . LEU A 1 346 ? 22.122 -5.254 1.364 1.00 88.19 346 LEU A N 1
ATOM 2803 C CA . LEU A 1 346 ? 21.182 -4.565 0.476 1.00 88.19 346 LEU A CA 1
ATOM 2804 C C . LEU A 1 346 ? 21.692 -3.210 -0.005 1.00 88.19 346 LEU A C 1
ATOM 2806 O O . LEU A 1 346 ? 21.391 -2.791 -1.121 1.00 88.19 346 LEU A O 1
ATOM 2810 N N . THR A 1 347 ? 22.437 -2.502 0.843 1.00 89.44 347 THR A N 1
ATOM 2811 C CA . THR A 1 347 ? 22.971 -1.179 0.503 1.00 89.44 347 THR A CA 1
ATOM 2812 C C . THR A 1 347 ? 24.331 -1.234 -0.187 1.00 89.44 347 THR A C 1
ATOM 2814 O O . THR A 1 347 ? 24.847 -0.202 -0.631 1.00 89.44 347 THR A O 1
ATOM 2817 N N . ARG A 1 348 ? 24.903 -2.435 -0.354 1.00 88.12 348 ARG A N 1
ATOM 2818 C CA . ARG A 1 348 ? 26.173 -2.624 -1.050 1.00 88.12 348 ARG A CA 1
ATOM 2819 C C . ARG A 1 348 ? 26.060 -2.154 -2.497 1.00 88.12 348 ARG A C 1
ATOM 2821 O O . ARG A 1 348 ? 25.358 -2.735 -3.320 1.00 88.12 348 ARG A O 1
ATOM 2828 N N . GLY A 1 349 ? 26.825 -1.119 -2.830 1.00 84.88 349 GLY A N 1
ATOM 2829 C CA . GLY A 1 349 ? 26.843 -0.557 -4.178 1.00 84.88 349 GLY A CA 1
ATOM 2830 C C . GLY A 1 349 ? 25.676 0.382 -4.475 1.00 84.88 349 GLY A C 1
ATOM 2831 O O . GLY A 1 349 ? 25.389 0.599 -5.647 1.00 84.88 349 GLY A O 1
ATOM 2832 N N . LEU A 1 350 ? 25.023 0.942 -3.453 1.00 91.75 350 LEU A N 1
ATOM 2833 C CA . LEU A 1 350 ? 24.119 2.083 -3.603 1.00 91.75 350 LEU A CA 1
ATOM 2834 C C . LEU A 1 350 ? 24.912 3.393 -3.521 1.00 91.75 350 LEU A C 1
ATOM 2836 O O . LEU A 1 350 ? 24.983 4.019 -2.467 1.00 91.75 350 LEU A O 1
ATOM 2840 N N . THR A 1 351 ? 25.574 3.768 -4.614 1.00 91.69 351 THR A N 1
ATOM 2841 C CA . THR A 1 351 ? 26.522 4.897 -4.640 1.00 91.69 351 THR A CA 1
ATOM 2842 C C . THR A 1 351 ? 25.923 6.189 -5.174 1.00 91.69 351 THR A C 1
ATOM 2844 O O . THR A 1 351 ? 26.383 7.270 -4.814 1.00 91.69 351 THR A O 1
ATOM 2847 N N . ASP A 1 352 ? 24.908 6.099 -6.032 1.00 90.50 352 ASP A N 1
ATOM 2848 C CA . ASP A 1 352 ? 24.310 7.281 -6.635 1.00 90.50 352 ASP A CA 1
ATOM 2849 C C . ASP A 1 352 ? 23.348 7.926 -5.647 1.00 90.50 352 ASP A C 1
ATOM 2851 O O . ASP A 1 352 ? 22.373 7.308 -5.212 1.00 90.50 352 ASP A O 1
ATOM 2855 N N . LYS A 1 353 ? 23.591 9.197 -5.334 1.00 88.62 353 LYS A N 1
ATOM 2856 C CA . LYS A 1 353 ? 22.701 9.994 -4.498 1.00 88.62 353 LYS A CA 1
ATOM 2857 C C . LYS A 1 353 ? 21.773 10.831 -5.373 1.00 88.62 353 LYS A C 1
ATOM 2859 O O . LYS A 1 353 ? 22.231 11.665 -6.150 1.00 88.62 353 LYS A O 1
ATOM 2864 N N . TYR A 1 354 ? 20.468 10.649 -5.200 1.00 82.88 354 TYR A N 1
ATOM 2865 C CA . TYR A 1 354 ? 19.445 11.521 -5.780 1.00 82.88 354 TYR A CA 1
ATOM 2866 C C . TYR A 1 354 ? 18.607 12.111 -4.656 1.00 82.88 354 TYR A C 1
ATOM 2868 O O . TYR A 1 354 ? 17.898 11.395 -3.948 1.00 82.88 354 TYR A O 1
ATOM 2876 N N . MET A 1 355 ? 18.675 13.436 -4.507 1.00 83.38 355 MET A N 1
ATOM 2877 C CA . MET A 1 355 ? 18.157 14.128 -3.325 1.00 83.38 355 MET A CA 1
ATOM 2878 C C . MET A 1 355 ? 18.726 13.500 -2.039 1.00 83.38 355 MET A C 1
ATOM 2880 O O . MET A 1 355 ? 19.941 13.503 -1.858 1.00 83.38 355 MET A O 1
ATOM 2884 N N . ASP A 1 356 ? 17.874 12.944 -1.178 1.00 84.69 356 ASP A N 1
ATOM 2885 C CA . ASP A 1 356 ? 18.247 12.347 0.109 1.00 84.69 356 ASP A CA 1
ATOM 2886 C C . ASP A 1 356 ? 18.320 10.813 0.065 1.00 84.69 356 ASP A C 1
ATOM 2888 O O . ASP A 1 356 ? 18.528 10.173 1.094 1.00 84.69 356 ASP A O 1
ATOM 2892 N N . ASP A 1 357 ? 18.135 10.220 -1.115 1.00 89.38 357 ASP A N 1
ATOM 2893 C CA . ASP A 1 357 ? 18.034 8.778 -1.298 1.00 89.38 357 ASP A CA 1
ATOM 2894 C C . ASP A 1 357 ? 19.251 8.234 -2.067 1.00 89.38 357 ASP A C 1
ATOM 2896 O O . ASP A 1 357 ? 19.796 8.900 -2.953 1.00 89.38 357 ASP A O 1
ATOM 2900 N N . PHE A 1 358 ? 19.646 7.001 -1.747 1.00 91.50 358 PHE A N 1
ATOM 2901 C CA . PHE A 1 358 ? 20.728 6.277 -2.412 1.00 91.50 358 PHE A CA 1
ATOM 2902 C C . PHE A 1 358 ? 20.205 5.155 -3.303 1.00 91.50 358 PHE A C 1
ATOM 2904 O O . PHE A 1 358 ? 19.238 4.461 -2.972 1.00 91.50 358 PHE A O 1
ATOM 2911 N N . TYR A 1 359 ? 20.903 4.960 -4.414 1.00 92.00 359 TYR A N 1
ATOM 2912 C CA . TYR A 1 359 ? 20.487 4.124 -5.526 1.00 92.00 359 TYR A CA 1
ATOM 2913 C C . TYR A 1 359 ? 21.671 3.374 -6.142 1.00 92.00 359 TYR A C 1
ATOM 2915 O O . TYR A 1 359 ? 22.805 3.863 -6.075 1.00 92.00 359 TYR A O 1
ATOM 2923 N N . PRO A 1 360 ? 21.449 2.207 -6.778 1.00 93.25 360 PRO A N 1
ATOM 2924 C CA . PRO A 1 360 ? 22.481 1.618 -7.639 1.00 93.25 360 PRO A CA 1
ATOM 2925 C C . PRO A 1 360 ? 23.055 2.587 -8.718 1.00 93.25 360 PRO A C 1
ATOM 2927 O O . PRO A 1 360 ? 22.302 3.378 -9.294 1.00 93.25 360 PRO A O 1
ATOM 2930 N N . PRO A 1 361 ? 24.356 2.506 -9.071 1.00 93.06 361 PRO A N 1
ATOM 2931 C CA . PRO A 1 361 ? 24.991 3.409 -10.034 1.00 93.06 361 PRO A CA 1
ATOM 2932 C C . PRO A 1 361 ? 24.301 3.451 -11.398 1.00 93.06 361 PRO A C 1
ATOM 2934 O O . PRO A 1 361 ? 23.928 2.394 -11.905 1.00 93.06 361 PRO A O 1
ATOM 2937 N N . LEU A 1 362 ? 24.199 4.630 -12.028 1.00 91.62 362 LEU A N 1
ATOM 2938 C CA . LEU A 1 362 ? 23.471 4.874 -13.287 1.00 91.62 362 LEU A CA 1
ATOM 2939 C C . LEU A 1 362 ? 23.754 3.824 -14.370 1.00 91.62 362 LEU A C 1
ATOM 2941 O O . LEU A 1 362 ? 22.819 3.285 -14.961 1.00 91.62 362 LEU A O 1
ATOM 2945 N N . ALA A 1 363 ? 25.026 3.478 -14.571 1.00 93.12 363 ALA A N 1
ATOM 2946 C CA . ALA A 1 363 ? 25.443 2.468 -15.542 1.00 93.12 363 ALA A CA 1
ATOM 2947 C C . ALA A 1 363 ? 24.820 1.084 -15.274 1.00 93.12 363 ALA A C 1
ATOM 2949 O O . ALA A 1 363 ? 24.328 0.439 -16.199 1.00 93.12 363 ALA A O 1
ATOM 2950 N N . TYR A 1 364 ? 24.772 0.647 -14.010 1.00 94.38 364 TYR A N 1
ATOM 2951 C CA . TYR A 1 364 ? 24.128 -0.613 -13.624 1.00 94.38 364 TYR A CA 1
ATOM 2952 C C . TYR A 1 364 ? 22.631 -0.586 -13.945 1.00 94.38 364 TYR A C 1
ATOM 2954 O O . TYR A 1 364 ? 22.083 -1.548 -14.474 1.00 94.38 364 TYR A O 1
ATOM 2962 N N . ARG A 1 365 ? 21.974 0.541 -13.676 1.00 93.88 365 ARG A N 1
ATOM 2963 C CA . ARG A 1 365 ? 20.546 0.715 -13.950 1.00 93.88 365 ARG A CA 1
ATOM 2964 C C . ARG A 1 365 ? 20.220 0.630 -15.425 1.00 93.88 365 ARG A C 1
ATOM 2966 O O . ARG A 1 365 ? 19.251 -0.026 -15.780 1.00 93.88 365 ARG A O 1
ATOM 2973 N N . ILE A 1 366 ? 20.999 1.325 -16.256 1.00 93.75 366 ILE A N 1
ATOM 2974 C CA . ILE A 1 366 ? 20.818 1.355 -17.708 1.00 93.75 366 ILE A CA 1
ATOM 2975 C C . ILE A 1 366 ? 20.992 -0.062 -18.239 1.00 93.75 366 ILE A C 1
ATOM 2977 O O . ILE A 1 366 ? 20.094 -0.565 -18.906 1.00 93.75 366 ILE A O 1
ATOM 2981 N N . LYS A 1 367 ? 22.084 -0.736 -17.850 1.00 95.00 367 LYS A N 1
ATOM 2982 C CA . LYS A 1 367 ? 22.337 -2.134 -18.209 1.00 95.00 367 LYS A CA 1
ATOM 2983 C C . LYS A 1 367 ? 21.145 -3.028 -17.856 1.00 95.00 367 LYS A C 1
ATOM 2985 O O . LYS A 1 367 ? 20.612 -3.700 -18.729 1.00 95.00 367 LYS A O 1
ATOM 2990 N N . LYS A 1 368 ? 20.685 -2.992 -16.602 1.00 95.25 368 LYS A N 1
ATOM 2991 C CA . LYS A 1 368 ? 19.563 -3.826 -16.142 1.00 95.25 368 LYS A CA 1
ATOM 2992 C C . LYS A 1 368 ? 18.234 -3.463 -16.798 1.00 95.25 368 LYS A C 1
ATOM 2994 O O . LYS A 1 368 ? 17.439 -4.349 -17.078 1.00 95.25 368 LYS A O 1
ATOM 2999 N N . SER A 1 369 ? 18.011 -2.184 -17.086 1.00 95.38 369 SER A N 1
ATOM 3000 C CA . SER A 1 369 ? 16.812 -1.724 -17.790 1.00 95.38 369 SER A CA 1
ATOM 3001 C C . SER A 1 369 ? 16.766 -2.261 -19.222 1.00 95.38 369 SER A C 1
ATOM 3003 O O . SER A 1 369 ? 15.721 -2.732 -19.650 1.00 95.38 369 SER A O 1
ATOM 3005 N N . LEU A 1 370 ? 17.897 -2.243 -19.938 1.00 95.44 370 LEU A N 1
ATOM 3006 C CA . LEU A 1 370 ? 18.011 -2.815 -21.284 1.00 95.44 370 LEU A CA 1
ATOM 3007 C C . LEU A 1 370 ? 17.856 -4.341 -21.272 1.00 95.44 370 LEU A C 1
ATOM 3009 O O . LEU A 1 370 ? 17.165 -4.889 -22.123 1.00 95.44 370 LEU A O 1
ATOM 3013 N N . GLU A 1 371 ? 18.453 -5.029 -20.293 1.00 96.69 371 GLU A N 1
ATOM 3014 C CA . GLU A 1 371 ? 18.274 -6.477 -20.117 1.00 96.69 371 GLU A CA 1
ATOM 3015 C C . GLU A 1 371 ? 16.794 -6.838 -19.910 1.00 96.69 371 GLU A C 1
ATOM 3017 O O . GLU A 1 371 ? 16.277 -7.702 -20.614 1.00 96.69 371 GLU A O 1
ATOM 3022 N N . ILE A 1 372 ? 16.095 -6.147 -19.001 1.00 96.75 372 ILE A N 1
ATOM 3023 C CA . ILE A 1 372 ? 14.662 -6.365 -18.746 1.00 96.75 372 ILE A CA 1
ATOM 3024 C C . ILE A 1 372 ? 13.826 -6.039 -19.986 1.00 96.75 372 ILE A C 1
ATOM 3026 O O . ILE A 1 372 ? 12.968 -6.836 -20.355 1.00 96.75 372 ILE A O 1
ATOM 3030 N N . HIS A 1 373 ? 14.093 -4.909 -20.648 1.00 96.12 373 HIS A N 1
ATOM 3031 C CA . HIS A 1 373 ? 13.409 -4.534 -21.885 1.00 96.12 373 HIS A CA 1
ATOM 3032 C C . HIS A 1 373 ? 13.531 -5.625 -22.949 1.00 96.12 373 HIS A C 1
ATOM 3034 O O . HIS A 1 373 ? 12.517 -6.048 -23.491 1.00 96.12 373 HIS A O 1
ATOM 3040 N N . ASN A 1 374 ? 14.743 -6.130 -23.199 1.00 97.69 374 ASN A N 1
ATOM 3041 C CA . ASN A 1 374 ? 14.966 -7.183 -24.188 1.00 97.69 374 ASN A CA 1
ATOM 3042 C C . ASN A 1 374 ? 14.211 -8.470 -23.833 1.00 97.69 374 ASN A C 1
ATOM 3044 O O . ASN A 1 374 ? 13.618 -9.093 -24.710 1.00 97.69 374 ASN A O 1
ATOM 3048 N N . ILE A 1 375 ? 14.200 -8.869 -22.555 1.00 98.31 375 ILE A N 1
ATOM 3049 C CA . ILE A 1 375 ? 13.438 -10.045 -22.111 1.00 98.31 375 ILE A CA 1
ATOM 3050 C C . ILE A 1 375 ? 11.940 -9.841 -22.378 1.00 98.31 375 ILE A C 1
ATOM 3052 O O . ILE A 1 375 ? 11.320 -10.701 -22.995 1.00 98.31 375 ILE A O 1
ATOM 3056 N N . LEU A 1 376 ? 11.369 -8.712 -21.946 1.00 98.12 376 LEU A N 1
ATOM 3057 C CA . LEU A 1 376 ? 9.940 -8.421 -22.112 1.00 98.12 376 LEU A CA 1
ATOM 3058 C C . LEU A 1 376 ? 9.543 -8.284 -23.586 1.00 98.12 376 LEU A C 1
ATOM 3060 O O . LEU A 1 376 ? 8.494 -8.786 -23.977 1.00 98.12 376 LEU A O 1
ATOM 3064 N N . TYR A 1 377 ? 10.399 -7.680 -24.412 1.00 97.44 377 TYR A N 1
ATOM 3065 C CA . TYR A 1 377 ? 10.204 -7.581 -25.858 1.00 97.44 377 TYR A CA 1
ATOM 3066 C C . TYR A 1 377 ? 10.075 -8.966 -26.508 1.00 97.44 377 TYR A C 1
ATOM 3068 O O . TYR A 1 377 ? 9.140 -9.207 -27.265 1.00 97.44 377 TYR A O 1
ATOM 3076 N N . HIS A 1 378 ? 10.958 -9.911 -26.166 1.00 97.94 378 HIS A N 1
ATOM 3077 C CA . HIS A 1 378 ? 10.888 -11.282 -26.688 1.00 97.94 378 HIS A CA 1
ATOM 3078 C C . HIS A 1 378 ? 9.696 -12.095 -26.162 1.00 97.94 378 HIS A C 1
ATOM 3080 O O . HIS A 1 378 ? 9.341 -13.100 -26.772 1.00 97.94 378 HIS A O 1
ATOM 3086 N N . LEU A 1 379 ? 9.085 -11.673 -25.053 1.00 98.00 379 LEU A N 1
ATOM 3087 C CA . LEU A 1 379 ? 7.871 -12.274 -24.495 1.00 98.00 379 LEU A CA 1
ATOM 3088 C C . LEU A 1 379 ? 6.585 -11.563 -24.948 1.00 98.00 379 LEU A C 1
ATOM 3090 O O . LEU A 1 379 ? 5.500 -11.925 -24.487 1.00 98.00 379 LEU A O 1
ATOM 3094 N N . ASP A 1 380 ? 6.692 -10.556 -25.825 1.00 97.50 380 ASP A N 1
ATOM 3095 C CA . ASP A 1 380 ? 5.571 -9.712 -26.250 1.00 97.50 380 ASP A CA 1
ATOM 3096 C C . ASP A 1 380 ? 4.817 -9.124 -25.039 1.00 97.50 380 ASP A C 1
ATOM 3098 O O . ASP A 1 380 ? 3.618 -9.331 -24.833 1.00 97.50 380 ASP A O 1
ATOM 3102 N N . MET A 1 381 ? 5.568 -8.474 -24.146 1.00 97.81 381 MET A N 1
ATOM 3103 C CA . MET A 1 381 ? 5.050 -7.801 -22.956 1.00 97.81 381 MET A CA 1
ATOM 3104 C C . MET A 1 381 ? 5.410 -6.313 -22.979 1.00 97.81 381 MET A C 1
ATOM 3106 O O . MET A 1 381 ? 6.533 -5.917 -23.300 1.00 97.81 381 MET A O 1
ATOM 3110 N N . GLU A 1 382 ? 4.461 -5.470 -22.576 1.00 97.00 382 GLU A N 1
ATOM 3111 C CA . GLU A 1 382 ? 4.691 -4.049 -22.371 1.00 97.00 382 GLU A CA 1
ATOM 3112 C C . GLU A 1 382 ? 5.625 -3.808 -21.170 1.00 97.00 382 GLU A C 1
ATOM 3114 O O . GLU A 1 382 ? 5.564 -4.466 -20.127 1.00 97.00 382 GLU A O 1
ATOM 3119 N N . CYS A 1 383 ? 6.466 -2.790 -21.303 1.00 95.88 383 CYS A N 1
ATOM 3120 C CA . CYS A 1 383 ? 7.511 -2.436 -20.363 1.00 95.88 383 CYS A CA 1
ATOM 3121 C C . CYS A 1 383 ? 7.341 -0.976 -19.938 1.00 95.88 383 CYS A C 1
ATOM 3123 O O . CYS A 1 383 ? 7.217 -0.084 -20.780 1.00 95.88 383 CYS A O 1
ATOM 3125 N N . SER A 1 384 ? 7.362 -0.710 -18.633 1.00 94.69 384 SER A N 1
ATOM 3126 C CA . SER A 1 384 ? 7.440 0.653 -18.096 1.00 94.69 384 SER A CA 1
ATOM 3127 C C . SER A 1 384 ? 8.398 0.731 -16.906 1.00 94.69 384 SER A C 1
ATOM 3129 O O . SER A 1 384 ? 8.774 -0.291 -16.330 1.00 94.69 384 SER A O 1
ATOM 3131 N N . THR A 1 385 ? 8.797 1.937 -16.497 1.00 92.44 385 THR A N 1
ATOM 3132 C CA . THR A 1 385 ? 9.713 2.112 -15.360 1.00 92.44 385 THR A CA 1
ATOM 3133 C C . THR A 1 385 ? 9.095 2.916 -14.222 1.00 92.44 385 THR A C 1
ATOM 3135 O O . THR A 1 385 ? 8.299 3.841 -14.418 1.00 92.44 385 THR A O 1
ATOM 3138 N N . CYS A 1 386 ? 9.492 2.572 -12.997 1.00 87.06 386 CYS A N 1
ATOM 3139 C CA . CYS A 1 386 ? 9.118 3.265 -11.779 1.00 87.06 386 CYS A CA 1
ATOM 3140 C C . CYS A 1 386 ? 10.347 3.793 -11.038 1.00 87.06 386 CYS A C 1
ATOM 3142 O O . CYS A 1 386 ? 11.351 3.112 -10.874 1.00 87.06 386 CYS A O 1
ATOM 3144 N N . GLN A 1 387 ? 10.162 5.008 -10.542 1.00 74.44 387 GLN A N 1
ATOM 3145 C CA . GLN A 1 387 ? 10.947 5.763 -9.585 1.00 74.44 387 GLN A CA 1
ATOM 3146 C C . GLN A 1 387 ? 12.208 5.219 -8.914 1.00 74.44 387 GLN A C 1
ATOM 3148 O O . GLN A 1 387 ? 12.140 4.209 -8.207 1.00 74.44 387 GLN A O 1
ATOM 3153 N N . PRO A 1 388 ? 13.239 6.097 -8.883 1.00 62.47 388 PRO A N 1
ATOM 3154 C CA . PRO A 1 388 ? 13.683 6.933 -10.014 1.00 62.47 388 PRO A CA 1
ATOM 3155 C C . PRO A 1 388 ? 14.160 5.996 -11.118 1.00 62.47 388 PRO A C 1
ATOM 3157 O O . PRO A 1 388 ? 14.160 4.793 -10.892 1.00 62.47 388 PRO A O 1
ATOM 3160 N N . TYR A 1 389 ? 14.662 6.489 -12.251 1.00 71.50 389 TYR A N 1
ATOM 3161 C CA . TYR A 1 389 ? 16.037 6.090 -12.535 1.00 71.50 389 TYR A CA 1
ATOM 3162 C C . TYR A 1 389 ? 16.736 6.817 -13.663 1.00 71.50 389 TYR A C 1
ATOM 3164 O O . TYR A 1 389 ? 17.635 7.616 -13.413 1.00 71.50 389 TYR A O 1
ATOM 3172 N N . ILE A 1 390 ? 16.430 6.474 -14.899 1.00 79.50 390 ILE A N 1
ATOM 3173 C CA . ILE A 1 390 ? 17.323 6.794 -16.009 1.00 79.50 390 ILE A CA 1
ATOM 3174 C C . ILE A 1 390 ? 16.938 8.120 -16.687 1.00 79.50 390 ILE A C 1
ATOM 3176 O O . ILE A 1 390 ? 17.436 8.443 -17.765 1.00 79.50 390 ILE A O 1
ATOM 3180 N N . GLY A 1 391 ? 16.064 8.914 -16.050 1.00 82.06 391 GLY A N 1
ATOM 3181 C CA . GLY A 1 391 ? 15.596 10.196 -16.566 1.00 82.06 391 GLY A CA 1
ATOM 3182 C C . GLY A 1 391 ? 14.962 10.025 -17.944 1.00 82.06 391 GLY A C 1
ATOM 3183 O O . GLY A 1 391 ? 14.124 9.148 -18.141 1.00 82.06 391 GLY A O 1
ATOM 3184 N N . LYS A 1 392 ? 15.402 10.827 -18.923 1.00 83.00 392 LYS A N 1
ATOM 3185 C CA . LYS A 1 392 ? 14.911 10.757 -20.312 1.00 83.00 392 LYS A CA 1
ATOM 3186 C C . LYS A 1 392 ? 15.275 9.459 -21.040 1.00 83.00 392 LYS A C 1
ATOM 3188 O O . LYS A 1 392 ? 14.615 9.130 -22.020 1.00 83.00 392 LYS A O 1
ATOM 3193 N N . LEU A 1 393 ? 16.270 8.700 -20.568 1.00 85.38 393 LEU A N 1
ATOM 3194 C CA . LEU A 1 393 ? 16.649 7.428 -21.196 1.00 85.38 393 LEU A CA 1
ATOM 3195 C C . LEU A 1 393 ? 15.555 6.360 -21.063 1.00 85.38 393 LEU A C 1
ATOM 3197 O O . LEU A 1 393 ? 15.599 5.367 -21.779 1.00 85.38 393 LEU A O 1
ATOM 3201 N N . ARG A 1 394 ? 14.545 6.571 -20.204 1.00 88.19 394 ARG A N 1
ATOM 3202 C CA . ARG A 1 394 ? 13.358 5.707 -20.134 1.00 88.19 394 ARG A CA 1
ATOM 3203 C C . ARG A 1 394 ? 12.663 5.583 -21.487 1.00 88.19 394 ARG A C 1
ATOM 3205 O O . ARG A 1 394 ? 12.143 4.525 -21.791 1.00 88.19 394 ARG A O 1
ATOM 3212 N N . ASN A 1 395 ? 12.748 6.613 -22.332 1.00 87.38 395 ASN A N 1
ATOM 3213 C CA . ASN A 1 395 ? 12.156 6.611 -23.669 1.00 87.38 395 ASN A CA 1
ATOM 3214 C C . ASN A 1 395 ? 12.785 5.560 -24.605 1.00 87.38 395 ASN A C 1
ATOM 3216 O O . ASN A 1 395 ? 12.218 5.277 -25.649 1.00 87.38 395 ASN A O 1
ATOM 3220 N N . LEU A 1 396 ? 13.951 5.006 -24.251 1.00 86.75 396 LEU A N 1
ATOM 3221 C CA . LEU A 1 396 ? 14.616 3.927 -24.992 1.00 86.75 396 LEU A CA 1
ATOM 3222 C C . LEU A 1 396 ? 14.231 2.526 -24.485 1.00 86.75 396 LEU A C 1
ATOM 3224 O O . LEU A 1 396 ? 14.676 1.535 -25.048 1.00 86.75 396 LEU A O 1
ATOM 3228 N N . VAL A 1 397 ? 13.482 2.440 -23.384 1.00 91.19 397 VAL A N 1
ATOM 3229 C CA . VAL A 1 397 ? 13.233 1.203 -22.622 1.00 91.19 397 VAL A CA 1
ATOM 3230 C C . VAL A 1 397 ? 11.733 0.963 -22.429 1.00 91.19 397 VAL A C 1
ATOM 3232 O O . VAL A 1 397 ? 11.267 -0.175 -22.467 1.00 91.19 397 VAL A O 1
ATOM 3235 N N . GLU A 1 398 ? 10.969 2.024 -22.182 1.00 93.56 398 GLU A N 1
ATOM 3236 C CA . GLU A 1 398 ? 9.527 1.966 -21.975 1.00 93.56 398 GLU A CA 1
ATOM 3237 C C . GLU A 1 398 ? 8.810 1.771 -23.314 1.00 93.56 398 GLU A C 1
ATOM 3239 O O . GLU A 1 398 ? 8.987 2.555 -24.242 1.00 93.56 398 GLU A O 1
ATOM 3244 N N . THR A 1 399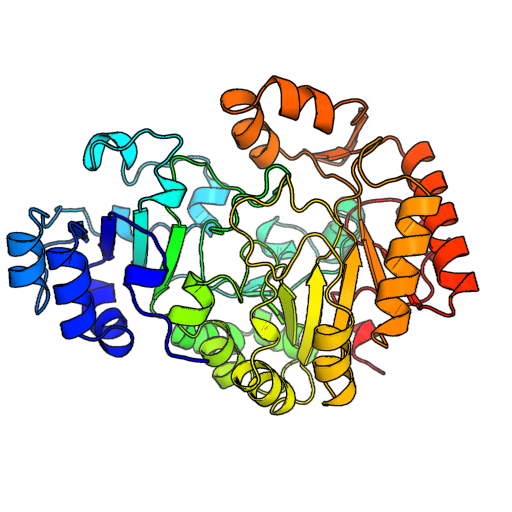 ? 7.959 0.751 -23.394 1.00 95.38 399 THR A N 1
ATOM 3245 C CA . THR A 1 399 ? 7.004 0.560 -24.498 1.00 95.38 399 THR A CA 1
ATOM 3246 C C . THR A 1 399 ? 5.592 0.999 -24.106 1.00 95.38 399 THR A C 1
ATOM 3248 O O . THR A 1 399 ? 4.710 1.114 -24.953 1.00 95.38 399 THR A O 1
ATOM 3251 N N . THR A 1 400 ? 5.368 1.288 -22.820 1.00 94.62 400 THR A N 1
ATOM 3252 C CA . THR A 1 400 ? 4.101 1.788 -22.284 1.00 94.62 400 THR A CA 1
ATOM 3253 C C . THR A 1 400 ? 4.330 2.749 -21.120 1.00 94.62 400 THR A C 1
ATOM 3255 O O . THR A 1 400 ? 5.412 2.822 -20.534 1.00 94.62 400 THR A O 1
ATOM 3258 N N . PHE A 1 401 ? 3.287 3.478 -20.734 1.00 93.25 401 PHE A N 1
ATOM 3259 C CA . PHE A 1 401 ? 3.332 4.358 -19.571 1.00 93.25 401 PHE A CA 1
ATOM 3260 C C . PHE A 1 401 ? 3.087 3.592 -18.267 1.00 93.25 401 PHE A C 1
ATOM 3262 O O . PHE A 1 401 ? 2.205 2.740 -18.188 1.00 93.25 401 PHE A O 1
ATOM 3269 N N . CYS A 1 402 ? 3.812 3.959 -17.206 1.00 91.56 402 CYS A N 1
ATOM 3270 C CA . CYS A 1 402 ? 3.518 3.498 -15.846 1.00 91.56 402 CYS A CA 1
ATOM 3271 C C . CYS A 1 402 ? 2.055 3.808 -15.472 1.00 91.56 402 CYS A C 1
ATOM 3273 O O . CYS A 1 402 ? 1.575 4.904 -15.751 1.00 91.56 402 CYS A O 1
ATOM 3275 N N . SER A 1 403 ? 1.371 2.914 -14.752 1.00 91.75 403 SER A N 1
ATOM 3276 C CA . SER A 1 403 ? -0.030 3.097 -14.325 1.00 91.75 403 SER A CA 1
ATOM 3277 C C . SER A 1 403 ? -0.290 4.356 -13.491 1.00 91.75 403 SER A C 1
ATOM 3279 O O . SER A 1 403 ? -1.425 4.811 -13.400 1.00 91.75 403 SER A O 1
ATOM 3281 N N . CYS A 1 404 ? 0.744 4.964 -12.904 1.00 92.69 404 CYS A N 1
ATOM 3282 C CA . CYS A 1 404 ? 0.624 6.244 -12.201 1.00 92.69 404 CYS A CA 1
ATOM 3283 C C . CYS A 1 404 ? 0.480 7.457 -13.144 1.00 92.69 404 CYS A C 1
ATOM 3285 O O . CYS A 1 404 ? 0.127 8.540 -12.680 1.00 92.69 404 CYS A O 1
ATOM 3287 N N . ARG A 1 405 ? 0.794 7.309 -14.437 1.00 92.88 405 ARG A N 1
ATOM 3288 C CA . ARG A 1 405 ? 0.679 8.356 -15.463 1.00 92.88 405 ARG A CA 1
ATOM 3289 C C . ARG A 1 405 ? -0.744 8.427 -15.981 1.00 92.88 405 ARG A C 1
ATOM 3291 O O . ARG A 1 405 ? -1.291 7.392 -16.342 1.00 92.88 405 ARG A O 1
ATOM 3298 N N . LYS A 1 406 ? -1.320 9.626 -16.083 1.00 93.50 406 LYS A N 1
ATOM 3299 C CA . LYS A 1 406 ? -2.686 9.814 -16.601 1.00 93.50 406 LYS A CA 1
ATOM 3300 C C . LYS A 1 406 ? -2.848 9.314 -18.042 1.00 93.50 406 LYS A C 1
ATOM 3302 O O . LYS A 1 406 ? -3.892 8.771 -18.373 1.00 93.50 406 LYS A O 1
ATOM 3307 N N . GLU A 1 407 ? -1.789 9.387 -18.842 1.00 93.50 407 GLU A N 1
ATOM 3308 C CA . GLU A 1 407 ? -1.747 8.932 -20.236 1.00 93.50 407 GLU A CA 1
ATOM 3309 C C . GLU A 1 407 ? -1.936 7.409 -20.351 1.00 93.50 407 GLU A C 1
ATOM 3311 O O . GLU A 1 407 ? -2.410 6.904 -21.363 1.00 93.50 407 GLU A O 1
ATOM 3316 N N . ARG A 1 408 ? -1.641 6.644 -19.285 1.00 92.25 408 ARG A N 1
ATOM 3317 C CA . ARG A 1 408 ? -1.929 5.198 -19.228 1.00 92.25 408 ARG A CA 1
ATOM 3318 C C . ARG A 1 408 ? -3.434 4.893 -19.155 1.00 92.25 408 ARG A C 1
ATOM 3320 O O . ARG A 1 408 ? -3.812 3.729 -19.270 1.00 92.25 408 ARG A O 1
ATOM 3327 N N . TRP A 1 409 ? -4.280 5.898 -18.938 1.00 91.25 409 TRP A N 1
ATOM 3328 C CA . TRP A 1 409 ? -5.732 5.778 -18.736 1.00 91.25 409 TRP A CA 1
ATOM 3329 C C . TRP A 1 409 ? -6.553 6.391 -19.871 1.00 91.25 409 TRP A C 1
ATOM 3331 O O . TRP A 1 409 ? -7.766 6.523 -19.743 1.00 91.25 409 TRP A O 1
ATOM 3341 N N . GLU A 1 410 ? -5.893 6.839 -20.936 1.00 83.50 410 GLU A N 1
ATOM 3342 C CA . GLU A 1 410 ? -6.531 7.431 -22.118 1.00 83.50 410 GLU A CA 1
ATOM 3343 C C . GLU A 1 410 ? -6.784 6.394 -23.227 1.00 83.50 410 GLU A C 1
ATOM 3345 O O . GLU A 1 410 ? -7.354 6.750 -24.253 1.00 83.50 410 GLU A O 1
ATOM 3350 N N . LYS A 1 411 ? -6.364 5.137 -23.009 1.00 58.38 411 LYS A N 1
ATOM 3351 C CA . LYS A 1 411 ? -6.609 3.994 -23.898 1.00 58.38 411 LYS A CA 1
ATOM 3352 C C . LYS A 1 411 ? -7.985 3.385 -23.669 1.00 58.38 411 LYS A C 1
ATOM 3354 O O . LYS A 1 411 ? -8.350 3.246 -22.478 1.00 58.38 411 LYS A O 1
#

Sequence (411 aa):
MKELKLEDLGYRVIVIDEKAIDLFLEKVSIDEVENFCNNGGRLYVLGNDAGELKNYVKKSGGRIIETSQKEILTDVTTLVRTKKHKFLDWSKTFGIDPKSVKSNILYVKYTQASVITDLPSFFNMSYEEYIKRKDCYLRLIAHGMENCPHSCIYCYANYAYDVPTTVLINFKNRIKEDIQRENIKKLIGQGYPINIGSITDPFSKVAVYFDLVEDFLSVVGDIRTLIVTKSILFTDDYFVNLLKKYKNVKLTFTYTGLQKYEGGVPRMGPDFPVEKISKVVSSGVDINIFYRPILKGINDDPNYMRELFIKMKEADITNVCFGFLRNNIRMAESLSKRFPSLFNELTRGLTDKYMDDFYPPLAYRIKKSLEIHNILYHLDMECSTCQPYIGKLRNLVETTFCSCRKERWEK